Protein AF-A0A7J4DPH1-F1 (afdb_monomer_lite)

Structure (mmCIF, N/CA/C/O backbone):
data_AF-A0A7J4DPH1-F1
#
_entry.id   AF-A0A7J4DPH1-F1
#
loop_
_atom_site.group_PDB
_atom_site.id
_atom_site.type_symbol
_atom_site.label_atom_id
_atom_site.label_alt_id
_atom_site.label_comp_id
_atom_site.label_asym_id
_atom_site.label_entity_id
_atom_site.label_seq_id
_atom_site.pdbx_PDB_ins_code
_atom_site.Cartn_x
_atom_site.Cartn_y
_atom_site.Cartn_z
_atom_site.occupancy
_atom_site.B_iso_or_equiv
_atom_site.auth_seq_id
_atom_site.auth_comp_id
_atom_site.auth_asym_id
_atom_site.auth_atom_id
_atom_site.pdbx_PDB_model_num
ATOM 1 N N . LYS A 1 1 ? 41.536 -3.284 -50.033 1.00 86.75 1 LYS A N 1
ATOM 2 C CA . LYS A 1 1 ? 42.943 -3.480 -50.489 1.00 86.75 1 LYS A CA 1
ATOM 3 C C . LYS A 1 1 ? 43.521 -4.684 -49.757 1.00 86.75 1 LYS A C 1
ATOM 5 O O . LYS A 1 1 ? 43.143 -4.872 -48.608 1.00 86.75 1 LYS A O 1
ATOM 10 N N . SER A 1 2 ? 44.404 -5.462 -50.377 1.00 92.44 2 SER A N 1
ATOM 11 C CA . SER A 1 2 ? 45.147 -6.548 -49.724 1.00 92.44 2 SER A CA 1
ATOM 12 C C . SER A 1 2 ? 46.648 -6.238 -49.687 1.00 92.44 2 SER A C 1
ATOM 14 O O . SER A 1 2 ? 47.126 -5.397 -50.454 1.00 92.44 2 SER A O 1
ATOM 16 N N . ARG A 1 3 ? 47.383 -6.867 -48.766 1.00 94.69 3 ARG A N 1
ATOM 17 C CA . ARG A 1 3 ? 48.853 -6.844 -48.699 1.00 94.69 3 ARG A CA 1
ATOM 18 C C . ARG A 1 3 ? 49.363 -8.167 -48.140 1.00 94.69 3 ARG A C 1
ATOM 20 O O . ARG A 1 3 ? 48.629 -8.839 -47.432 1.00 94.69 3 ARG A O 1
ATOM 27 N N . TYR A 1 4 ? 50.622 -8.493 -48.385 1.00 93.75 4 TYR A N 1
ATOM 28 C CA . TYR A 1 4 ? 51.293 -9.592 -47.695 1.00 93.75 4 TYR A CA 1
ATOM 29 C C . TYR A 1 4 ? 52.127 -9.037 -46.535 1.00 93.75 4 TYR A C 1
ATOM 31 O O . TYR A 1 4 ? 52.903 -8.097 -46.727 1.00 93.75 4 TYR A O 1
ATOM 39 N N . ARG A 1 5 ? 51.955 -9.592 -45.332 1.00 93.12 5 ARG A N 1
ATOM 40 C CA . ARG A 1 5 ? 52.800 -9.327 -44.157 1.00 93.12 5 ARG A CA 1
ATOM 41 C C . ARG A 1 5 ? 53.768 -10.495 -44.007 1.00 93.12 5 ARG A C 1
ATOM 43 O O . ARG A 1 5 ? 53.352 -11.641 -44.129 1.00 93.12 5 ARG A O 1
ATOM 50 N N . PHE A 1 6 ? 55.044 -10.200 -43.765 1.00 95.00 6 PHE A N 1
ATOM 51 C CA . PHE A 1 6 ? 55.998 -11.234 -43.366 1.00 95.00 6 PHE A CA 1
ATOM 52 C C . PHE A 1 6 ? 55.508 -11.881 -42.067 1.00 95.00 6 PHE A C 1
ATOM 54 O O . PHE A 1 6 ? 55.215 -11.163 -41.105 1.00 95.00 6 PHE A O 1
ATOM 61 N N . ASP A 1 7 ? 55.397 -13.201 -42.067 1.00 93.88 7 ASP A N 1
ATOM 62 C CA . ASP A 1 7 ? 54.961 -13.968 -40.908 1.00 93.88 7 ASP A CA 1
ATOM 63 C C . ASP A 1 7 ? 56.160 -14.563 -40.177 1.00 93.88 7 ASP A C 1
ATOM 65 O O . ASP A 1 7 ? 56.430 -14.197 -39.034 1.00 93.88 7 ASP A O 1
ATOM 69 N N . LYS A 1 8 ? 56.923 -15.410 -40.874 1.00 95.19 8 LYS A N 1
ATOM 70 C CA . LYS A 1 8 ? 58.096 -16.084 -40.322 1.00 95.19 8 LYS A CA 1
ATOM 71 C C . LYS A 1 8 ? 59.057 -16.560 -41.405 1.00 95.19 8 LYS A C 1
ATOM 73 O O . LYS A 1 8 ? 58.720 -16.653 -42.583 1.00 95.19 8 LYS A O 1
ATOM 78 N N . TRP A 1 9 ? 60.261 -16.899 -40.976 1.00 94.94 9 TRP A N 1
ATOM 79 C CA . TRP A 1 9 ? 61.188 -17.738 -41.714 1.00 94.94 9 TRP A CA 1
ATOM 80 C C . TRP A 1 9 ? 60.915 -19.209 -41.396 1.00 94.94 9 TRP A C 1
ATOM 82 O O . TRP A 1 9 ? 60.666 -19.550 -40.237 1.00 94.94 9 TRP A O 1
ATOM 92 N N . SER A 1 10 ? 60.998 -20.072 -42.406 1.00 93.75 10 SER A N 1
ATOM 93 C CA . SER A 1 10 ? 60.889 -21.528 -42.262 1.00 93.75 10 SER A CA 1
ATOM 94 C C . SER A 1 10 ? 61.927 -22.277 -43.113 1.00 93.75 10 SER A C 1
ATOM 96 O O . SER A 1 10 ? 62.658 -21.687 -43.917 1.00 93.75 10 SER A O 1
ATOM 98 N N . GLY A 1 11 ? 62.027 -23.599 -42.933 1.00 92.19 11 GLY A N 1
ATOM 99 C CA . GLY A 1 11 ? 63.009 -24.455 -43.605 1.00 92.19 11 GLY A CA 1
ATOM 100 C C . GLY A 1 11 ? 64.226 -24.720 -42.722 1.00 92.19 11 GLY A C 1
ATOM 101 O O . GLY A 1 11 ? 64.110 -25.350 -41.678 1.00 92.19 11 GLY A O 1
ATOM 102 N N . ALA A 1 12 ? 65.407 -24.266 -43.142 1.00 90.62 12 ALA A N 1
ATOM 103 C CA . ALA A 1 12 ? 66.651 -24.456 -42.390 1.00 90.62 12 ALA A CA 1
ATOM 104 C C . ALA A 1 12 ? 66.773 -23.567 -41.132 1.00 90.62 12 ALA A C 1
ATOM 106 O O . ALA A 1 12 ? 67.727 -23.726 -40.370 1.00 90.62 12 ALA A O 1
ATOM 107 N N . ILE A 1 13 ? 65.841 -22.633 -40.929 1.00 89.12 13 ILE A N 1
ATOM 108 C CA . ILE A 1 13 ? 65.667 -21.836 -39.711 1.00 89.12 13 ILE A CA 1
ATOM 109 C C . ILE A 1 13 ? 64.168 -21.654 -39.452 1.00 89.12 13 ILE A C 1
ATOM 111 O O . ILE A 1 13 ? 63.395 -21.577 -40.403 1.00 89.12 13 ILE A O 1
ATOM 115 N N . GLU A 1 14 ? 63.775 -21.548 -38.185 1.00 91.94 14 GLU A N 1
ATOM 116 C CA . GLU A 1 14 ? 62.438 -21.118 -37.776 1.00 91.94 14 GLU A CA 1
ATOM 117 C C . GLU A 1 14 ? 62.567 -19.849 -36.939 1.00 91.94 14 GLU A C 1
ATOM 119 O O . GLU A 1 14 ? 63.215 -19.850 -35.892 1.00 91.94 14 GLU A O 1
ATOM 124 N N . SER A 1 15 ? 62.004 -18.744 -37.422 1.00 91.12 15 SER A N 1
ATOM 125 C CA . SER A 1 15 ? 62.045 -17.478 -36.692 1.00 91.12 15 SER A CA 1
ATOM 126 C C . SER A 1 15 ? 60.912 -16.554 -37.104 1.00 91.12 15 SER A C 1
ATOM 128 O O . SER A 1 15 ? 60.654 -16.381 -38.291 1.00 91.12 15 SER A O 1
ATOM 130 N N . ASN A 1 16 ? 60.287 -15.906 -36.125 1.00 92.00 16 ASN A N 1
ATOM 131 C CA . ASN A 1 16 ? 59.289 -14.862 -36.364 1.00 92.00 16 ASN A CA 1
ATOM 132 C C . ASN A 1 16 ? 59.937 -13.476 -36.549 1.00 92.00 16 ASN A C 1
ATOM 134 O O . ASN A 1 16 ? 59.260 -12.515 -36.916 1.00 92.00 16 ASN A O 1
ATOM 138 N N . ASP A 1 17 ? 61.250 -13.355 -36.318 1.00 92.44 17 ASP A N 1
ATOM 139 C CA . ASP A 1 17 ? 61.970 -12.105 -36.519 1.00 92.44 17 ASP A CA 1
ATOM 140 C C . ASP A 1 17 ? 62.208 -11.868 -38.004 1.00 92.44 17 ASP A C 1
ATOM 142 O O . ASP A 1 17 ? 62.799 -12.677 -38.720 1.00 92.44 17 ASP A O 1
ATOM 146 N N . ARG A 1 18 ? 61.782 -10.698 -38.480 1.00 89.75 18 ARG A N 1
ATOM 147 C CA . ARG A 1 18 ? 61.969 -10.326 -39.885 1.00 89.75 18 ARG A CA 1
ATOM 148 C C . ARG A 1 18 ? 63.445 -10.263 -40.275 1.00 89.75 18 ARG A C 1
ATOM 150 O O . ARG A 1 18 ? 63.792 -10.636 -41.393 1.00 89.75 18 ARG A O 1
ATOM 157 N N . ASN A 1 19 ? 64.294 -9.795 -39.364 1.00 92.19 19 ASN A N 1
ATOM 158 C CA . ASN A 1 19 ? 65.738 -9.738 -39.549 1.00 92.19 19 ASN A CA 1
ATOM 159 C C . ASN A 1 19 ? 66.381 -10.802 -38.660 1.00 92.19 19 ASN A C 1
ATOM 161 O O . ASN A 1 19 ? 66.189 -10.777 -37.450 1.00 92.19 19 ASN A O 1
ATOM 165 N N . ILE A 1 20 ? 67.152 -11.703 -39.262 1.00 89.06 20 ILE A N 1
ATOM 166 C CA . ILE A 1 20 ? 67.843 -12.795 -38.573 1.00 89.06 20 ILE A CA 1
ATOM 167 C C . ILE A 1 20 ? 69.310 -12.826 -38.984 1.00 89.06 20 ILE A C 1
ATOM 169 O O . ILE A 1 20 ? 69.654 -12.498 -40.122 1.00 89.06 20 ILE A O 1
ATOM 173 N N . GLU A 1 21 ? 70.168 -13.263 -38.069 1.00 87.44 21 GLU A N 1
ATOM 174 C CA . GLU A 1 21 ? 71.543 -13.636 -38.388 1.00 87.44 21 GLU A CA 1
ATOM 175 C C . GLU A 1 21 ? 71.613 -15.144 -38.619 1.00 87.44 21 GLU A C 1
ATOM 177 O O . GLU A 1 21 ? 71.101 -15.940 -37.832 1.00 87.44 21 GLU A O 1
ATOM 182 N N . LEU A 1 22 ? 72.237 -15.540 -39.725 1.00 86.94 22 LEU A N 1
ATOM 183 C CA . LEU A 1 22 ? 72.332 -16.931 -40.142 1.00 86.94 22 LEU A CA 1
ATOM 184 C C . LEU A 1 22 ? 73.800 -17.333 -40.271 1.00 86.94 22 LEU A C 1
ATOM 186 O O . LEU A 1 22 ? 74.535 -16.766 -41.080 1.00 86.94 22 LEU A O 1
ATOM 190 N N . LEU A 1 23 ? 74.211 -18.366 -39.534 1.00 87.81 23 LEU A N 1
ATOM 191 C CA . LEU A 1 23 ? 75.507 -19.008 -39.742 1.00 87.81 23 LEU A CA 1
ATOM 192 C C . LEU A 1 23 ? 75.458 -19.881 -41.004 1.00 87.81 23 LEU A C 1
ATOM 194 O O . LEU A 1 23 ? 74.678 -20.830 -41.076 1.00 87.81 23 LEU A O 1
ATOM 198 N N . VAL A 1 24 ? 76.297 -19.577 -41.997 1.00 86.44 24 VAL A N 1
ATOM 199 C CA . VAL A 1 24 ? 76.367 -20.324 -43.264 1.00 86.44 24 VAL A CA 1
ATOM 200 C C . VAL A 1 24 ? 77.526 -21.324 -43.219 1.00 86.44 24 VAL A C 1
ATOM 202 O O . VAL A 1 24 ? 78.651 -21.009 -43.592 1.00 86.44 24 VAL A O 1
ATOM 205 N N . ASP A 1 25 ? 77.242 -22.536 -42.749 1.00 91.12 25 ASP A N 1
ATOM 206 C CA . ASP A 1 25 ? 78.175 -23.670 -42.622 1.00 91.12 25 ASP A CA 1
ATOM 207 C C . ASP A 1 25 ? 77.988 -24.752 -43.710 1.00 91.12 25 ASP A C 1
ATOM 209 O O . ASP A 1 25 ? 78.705 -25.751 -43.744 1.00 91.12 25 ASP A O 1
ATOM 213 N N . GLY A 1 26 ? 77.042 -24.539 -44.630 1.00 92.88 26 GLY A N 1
ATOM 214 C CA . GLY A 1 26 ? 76.727 -25.418 -45.754 1.00 92.88 26 GLY A CA 1
ATOM 215 C C . GLY A 1 26 ? 75.516 -24.915 -46.552 1.00 92.88 26 GLY A C 1
ATOM 216 O O . GLY A 1 26 ? 74.958 -23.865 -46.219 1.00 92.88 26 GLY A O 1
ATOM 217 N N . PRO A 1 27 ? 75.087 -25.634 -47.609 1.00 90.62 27 PRO A N 1
ATOM 218 C CA . PRO A 1 27 ? 73.873 -25.291 -48.346 1.00 90.62 27 PRO A CA 1
ATOM 219 C C . PRO A 1 27 ? 72.641 -25.312 -47.429 1.00 90.62 27 PRO A C 1
ATOM 221 O O . PRO A 1 27 ? 72.370 -26.320 -46.776 1.00 90.62 27 PRO A O 1
ATOM 224 N N . LYS A 1 28 ? 71.882 -24.212 -47.393 1.00 91.94 28 LYS A N 1
ATOM 225 C CA . LYS A 1 28 ? 70.637 -24.076 -46.621 1.00 91.94 28 LYS A CA 1
ATOM 226 C C . LYS A 1 28 ? 69.511 -23.576 -47.523 1.00 91.94 28 LYS A C 1
ATOM 228 O O . LYS A 1 28 ? 69.749 -22.768 -48.417 1.00 91.94 28 LYS A O 1
ATOM 233 N N . LEU A 1 29 ? 68.292 -24.044 -47.264 1.00 92.25 29 LEU A N 1
ATOM 234 C CA . LEU A 1 29 ? 67.074 -23.583 -47.925 1.00 92.25 29 LEU A CA 1
ATOM 235 C C . LEU A 1 29 ? 66.185 -22.910 -46.885 1.00 92.25 29 LEU A C 1
ATOM 237 O O . LEU A 1 29 ? 65.839 -23.524 -45.877 1.00 92.25 29 LEU A O 1
ATOM 241 N N . ILE A 1 30 ? 65.872 -21.640 -47.112 1.00 91.81 30 ILE A N 1
ATOM 242 C CA . ILE A 1 30 ? 65.111 -20.805 -46.187 1.00 91.81 30 ILE A CA 1
ATOM 243 C C . ILE A 1 30 ? 63.963 -20.184 -46.968 1.00 91.81 30 ILE A C 1
ATOM 245 O O . ILE A 1 30 ? 64.164 -19.679 -48.074 1.00 91.81 30 ILE A O 1
ATOM 249 N N . TYR A 1 31 ? 62.776 -20.219 -46.381 1.00 94.12 31 TYR A N 1
ATOM 250 C CA . TYR A 1 31 ? 61.561 -19.666 -46.954 1.00 94.12 31 TYR A CA 1
ATOM 251 C C . TYR A 1 31 ? 61.101 -18.475 -46.126 1.00 94.12 31 TYR A C 1
ATOM 253 O O . TYR A 1 31 ? 61.107 -18.536 -44.899 1.00 94.12 31 TYR A O 1
ATOM 261 N N . ALA A 1 32 ? 60.714 -17.395 -46.803 1.00 93.12 32 ALA A N 1
ATOM 262 C CA . ALA A 1 32 ? 59.965 -16.309 -46.189 1.00 93.12 32 ALA A CA 1
ATOM 263 C C . ALA A 1 32 ? 58.477 -16.617 -46.346 1.00 93.12 32 ALA A C 1
ATOM 265 O O . ALA A 1 32 ? 57.948 -16.537 -47.458 1.00 93.12 32 ALA A O 1
ATOM 266 N N . ASP A 1 33 ? 57.815 -16.953 -45.246 1.00 94.56 33 ASP A N 1
ATOM 267 C CA . ASP A 1 33 ? 56.379 -17.171 -45.228 1.00 94.56 33 ASP A CA 1
ATOM 268 C C . ASP A 1 33 ? 55.668 -15.829 -45.058 1.00 94.56 33 ASP A C 1
ATOM 270 O O . ASP A 1 33 ? 56.022 -14.995 -44.216 1.00 94.56 33 ASP A O 1
ATOM 274 N N . TYR A 1 34 ? 54.656 -15.607 -45.890 1.00 94.69 34 TYR A N 1
ATOM 275 C CA . TYR A 1 34 ? 53.849 -14.398 -45.868 1.00 94.69 34 TYR A CA 1
ATOM 276 C C . TYR A 1 34 ? 52.384 -14.752 -45.658 1.00 94.69 34 TYR A C 1
ATOM 278 O O . TYR A 1 34 ? 51.845 -15.620 -46.344 1.00 94.69 34 TYR A O 1
ATOM 286 N N . ILE A 1 35 ? 51.720 -14.005 -44.781 1.00 94.94 35 ILE A N 1
ATOM 287 C CA . ILE A 1 35 ? 50.273 -14.086 -44.591 1.00 94.94 35 ILE A CA 1
ATOM 288 C C . ILE A 1 35 ? 49.601 -12.950 -45.361 1.00 94.94 35 ILE A C 1
ATOM 290 O O . ILE A 1 35 ? 50.050 -11.797 -45.354 1.00 94.94 35 ILE A O 1
ATOM 294 N N . LEU A 1 36 ? 48.519 -13.292 -46.060 1.00 96.06 36 LEU A N 1
ATOM 295 C CA . LEU A 1 36 ? 47.664 -12.323 -46.731 1.00 96.06 36 LEU A CA 1
ATOM 296 C C . LEU A 1 36 ? 46.868 -11.540 -45.684 1.00 96.06 36 LEU A C 1
ATOM 298 O O . LEU A 1 36 ? 46.176 -12.130 -44.863 1.00 96.06 36 LEU A O 1
ATOM 302 N N . GLN A 1 37 ? 46.931 -10.216 -45.752 1.00 96.88 37 GLN A N 1
ATOM 303 C CA . GLN A 1 37 ? 46.140 -9.302 -44.940 1.00 96.88 37 GLN A CA 1
ATOM 304 C C . GLN A 1 37 ? 45.151 -8.525 -45.798 1.00 96.88 37 GLN A C 1
ATOM 306 O O . GLN A 1 37 ? 45.490 -8.047 -46.889 1.00 96.88 37 GLN A O 1
ATOM 311 N N . TYR A 1 38 ? 43.959 -8.298 -45.257 1.00 96.50 38 TYR A N 1
ATOM 312 C CA . TYR A 1 38 ? 42.943 -7.445 -45.857 1.00 96.50 38 TYR A CA 1
ATOM 313 C C . TYR A 1 38 ? 42.774 -6.150 -45.075 1.00 96.50 38 TYR A C 1
ATOM 315 O O . TYR A 1 38 ? 42.803 -6.127 -43.845 1.00 96.50 38 TYR A O 1
ATOM 323 N N . LYS A 1 39 ? 42.622 -5.046 -45.814 1.00 94.38 39 LYS A N 1
ATOM 324 C CA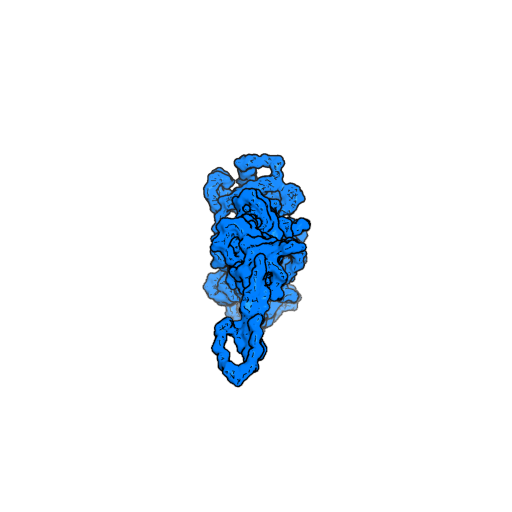 . LYS A 1 39 ? 42.353 -3.737 -45.225 1.00 94.38 39 LYS A CA 1
ATOM 325 C C . LYS A 1 39 ? 40.879 -3.631 -44.852 1.00 94.38 39 LYS A C 1
ATOM 327 O O . LYS A 1 39 ? 40.038 -3.768 -45.742 1.00 94.38 39 LYS A O 1
ATOM 332 N N . ILE A 1 40 ? 40.607 -3.290 -43.599 1.00 95.19 40 ILE A N 1
ATOM 333 C CA . ILE A 1 40 ? 39.276 -2.936 -43.107 1.00 95.19 40 ILE A CA 1
ATOM 334 C C . ILE A 1 40 ? 39.113 -1.415 -43.174 1.00 95.19 40 ILE A C 1
ATOM 336 O O . ILE A 1 40 ? 39.961 -0.659 -42.691 1.00 95.19 40 ILE A O 1
ATOM 340 N N . THR A 1 41 ? 38.038 -0.958 -43.809 1.00 94.12 41 THR A N 1
ATOM 341 C CA . THR A 1 41 ? 37.637 0.453 -43.819 1.00 94.12 41 THR A CA 1
ATOM 342 C C . THR A 1 41 ? 36.567 0.652 -42.759 1.00 94.12 41 THR A C 1
ATOM 344 O O . THR A 1 41 ? 35.505 0.050 -42.849 1.00 94.12 41 THR A O 1
ATOM 347 N N . LYS A 1 42 ? 36.834 1.501 -41.768 1.00 93.50 42 LYS A N 1
ATOM 348 C CA . LYS A 1 42 ? 35.884 1.846 -40.707 1.00 93.50 42 LYS A CA 1
ATOM 349 C C . LYS A 1 42 ? 35.216 3.184 -41.013 1.00 93.50 42 LYS A C 1
ATOM 351 O O . LYS A 1 42 ? 35.914 4.142 -41.340 1.00 93.50 42 LYS A O 1
ATOM 356 N N . ILE A 1 43 ? 33.896 3.249 -40.876 1.00 95.38 43 ILE A N 1
ATOM 357 C CA . ILE A 1 43 ? 33.101 4.475 -41.006 1.00 95.38 43 ILE A CA 1
ATOM 358 C C . ILE A 1 43 ? 32.183 4.573 -39.788 1.00 95.38 43 ILE A C 1
ATOM 360 O O . ILE A 1 43 ? 31.536 3.592 -39.444 1.00 95.38 43 ILE A O 1
ATOM 364 N N . ILE A 1 44 ? 32.118 5.737 -39.149 1.00 95.25 44 ILE A N 1
ATOM 365 C CA . ILE A 1 44 ? 31.154 6.027 -38.080 1.00 95.25 44 ILE A CA 1
ATOM 366 C C . ILE A 1 44 ? 30.146 7.024 -38.641 1.00 95.25 44 ILE A C 1
ATOM 368 O O . ILE A 1 44 ? 30.540 8.004 -39.276 1.00 95.25 44 ILE A O 1
ATOM 372 N N . GLU A 1 45 ? 28.859 6.752 -38.451 1.00 94.56 45 GLU A N 1
ATOM 373 C CA . GLU A 1 45 ? 27.771 7.637 -38.852 1.00 94.56 45 GLU A CA 1
ATOM 374 C C . GLU A 1 45 ? 26.856 7.924 -37.651 1.00 94.56 45 GLU A C 1
ATOM 376 O O . GLU A 1 45 ? 26.407 6.966 -37.026 1.00 94.56 45 GLU A O 1
ATOM 381 N N . PRO A 1 46 ? 26.570 9.202 -37.341 1.00 93.62 46 PRO A N 1
ATOM 382 C CA . PRO A 1 46 ? 27.080 10.391 -38.027 1.00 93.62 46 PRO A CA 1
ATOM 383 C C . PRO A 1 46 ? 28.583 10.626 -37.787 1.00 93.62 46 PRO A C 1
ATOM 385 O O . PRO A 1 46 ? 29.148 10.228 -36.777 1.00 93.62 46 PRO A O 1
ATOM 388 N N . SER A 1 47 ? 29.272 11.274 -38.729 1.00 93.50 47 SER A N 1
ATOM 389 C CA . SER A 1 47 ? 30.740 11.381 -38.666 1.00 93.50 47 SER A CA 1
ATOM 390 C C . SER A 1 47 ? 31.255 12.294 -37.552 1.00 93.50 47 SER A C 1
ATOM 392 O O . SER A 1 47 ? 32.407 12.162 -37.154 1.00 93.50 47 SER A O 1
ATOM 394 N N . PHE A 1 48 ? 30.438 13.225 -37.049 1.00 92.06 48 PHE A N 1
ATOM 395 C CA . PHE A 1 48 ? 30.863 14.177 -36.015 1.00 92.06 48 PHE A CA 1
ATOM 396 C C . PHE A 1 48 ? 30.985 13.552 -34.619 1.00 92.06 48 PHE A C 1
ATOM 398 O O . PHE A 1 48 ? 31.667 14.127 -33.780 1.00 92.06 48 PHE A O 1
ATOM 405 N N . ILE A 1 49 ? 30.384 12.381 -34.369 1.00 92.25 49 ILE A N 1
ATOM 406 C CA . ILE A 1 49 ? 30.581 11.646 -33.107 1.00 92.25 49 ILE A CA 1
ATOM 407 C C . ILE A 1 49 ? 31.801 10.718 -33.156 1.00 92.25 49 ILE A C 1
ATOM 409 O O . ILE A 1 49 ? 32.111 10.065 -32.168 1.00 92.25 49 ILE A O 1
ATOM 413 N N . ALA A 1 50 ? 32.511 10.626 -34.287 1.00 90.88 50 ALA A N 1
ATOM 414 C CA . ALA A 1 50 ? 33.576 9.640 -34.470 1.00 90.88 50 ALA A CA 1
ATOM 415 C C . ALA A 1 50 ? 34.682 9.718 -33.402 1.00 90.88 50 ALA A C 1
ATOM 417 O O . ALA A 1 50 ? 35.216 8.681 -33.013 1.00 90.88 50 ALA A O 1
ATOM 418 N N . ASP A 1 51 ? 34.981 10.920 -32.904 1.00 91.12 51 ASP A N 1
ATOM 419 C CA . ASP A 1 51 ? 36.050 11.163 -31.929 1.00 91.12 51 ASP A CA 1
ATOM 420 C C . ASP A 1 51 ? 35.703 10.691 -30.506 1.00 91.12 51 ASP A C 1
ATOM 422 O O . ASP A 1 51 ? 36.601 10.497 -29.688 1.00 91.12 51 ASP A O 1
ATOM 426 N N . ILE A 1 52 ? 34.417 10.467 -30.212 1.00 90.12 52 ILE A N 1
ATOM 427 C CA . ILE A 1 52 ? 33.926 9.997 -28.904 1.00 90.12 52 ILE A CA 1
ATOM 428 C C . ILE A 1 52 ? 33.513 8.514 -28.915 1.00 90.12 52 ILE A C 1
ATOM 430 O O . ILE A 1 52 ? 33.078 7.976 -27.896 1.00 90.12 52 ILE A O 1
ATOM 434 N N . ILE A 1 53 ? 33.666 7.824 -30.052 1.00 93.12 53 ILE A N 1
ATOM 435 C CA . ILE A 1 53 ? 33.381 6.391 -30.185 1.00 93.12 53 ILE A CA 1
ATOM 436 C C . ILE A 1 53 ? 34.651 5.558 -30.010 1.00 93.12 53 ILE A C 1
ATOM 438 O O . ILE A 1 53 ? 35.625 5.683 -30.753 1.00 93.12 53 ILE A O 1
ATOM 442 N N . THR A 1 54 ? 34.582 4.588 -29.104 1.00 92.25 54 THR A N 1
ATOM 443 C CA . THR A 1 54 ? 35.585 3.533 -28.944 1.00 92.25 54 THR A CA 1
ATOM 444 C C . THR A 1 54 ? 35.148 2.301 -29.737 1.00 92.25 54 THR A C 1
ATOM 446 O O . THR A 1 54 ? 33.987 1.893 -29.681 1.00 92.25 54 THR A O 1
ATOM 449 N N . THR A 1 55 ? 36.058 1.707 -30.514 1.00 92.56 55 THR A N 1
ATOM 450 C CA . THR A 1 55 ? 35.819 0.485 -31.308 1.00 92.56 55 THR A CA 1
ATOM 451 C C . THR A 1 55 ? 37.148 -0.119 -31.788 1.00 92.56 55 THR A C 1
ATOM 453 O O . THR A 1 55 ? 38.216 0.373 -31.421 1.00 92.56 55 THR A O 1
ATOM 456 N N . PHE A 1 56 ? 37.112 -1.166 -32.619 1.00 87.62 56 PHE A N 1
ATOM 457 C CA . PHE A 1 56 ? 38.307 -1.800 -33.174 1.00 87.62 56 PHE A CA 1
ATOM 458 C C . PHE A 1 56 ? 39.184 -0.795 -33.950 1.00 87.62 56 PHE A C 1
ATOM 460 O O . PHE A 1 56 ? 38.704 0.076 -34.693 1.00 87.62 56 PHE A O 1
ATOM 467 N N . ASN A 1 57 ? 40.500 -0.916 -33.757 1.00 83.62 57 ASN A N 1
ATOM 468 C CA . ASN A 1 57 ? 41.500 0.018 -34.290 1.00 83.62 57 ASN A CA 1
ATOM 469 C C . ASN A 1 57 ? 42.376 -0.585 -35.393 1.00 83.62 57 ASN A C 1
ATOM 471 O O . ASN A 1 57 ? 43.009 0.152 -36.152 1.00 83.62 57 ASN A O 1
ATOM 475 N N . GLU A 1 58 ? 42.410 -1.910 -35.508 1.00 84.81 58 GLU A N 1
ATOM 476 C CA . GLU A 1 58 ? 43.239 -2.590 -36.494 1.00 84.81 58 GLU A CA 1
ATOM 477 C C . GLU A 1 58 ? 42.714 -2.368 -37.916 1.00 84.81 58 GLU A C 1
ATOM 479 O O . GLU A 1 58 ? 41.574 -2.682 -38.252 1.00 84.81 58 GLU A O 1
ATOM 484 N N . GLN A 1 59 ? 43.570 -1.813 -38.776 1.00 89.25 59 GLN A N 1
ATOM 485 C CA . GLN A 1 59 ? 43.226 -1.546 -40.175 1.00 89.25 59 GLN A CA 1
ATOM 486 C C . GLN A 1 59 ? 43.573 -2.700 -41.118 1.00 89.25 59 GLN A C 1
ATOM 488 O O . GLN A 1 59 ? 43.094 -2.707 -42.248 1.00 89.25 59 GLN A O 1
ATOM 493 N N . TRP A 1 60 ? 44.438 -3.626 -40.704 1.00 93.81 60 TRP A N 1
ATOM 494 C CA . TRP A 1 60 ? 44.940 -4.720 -41.534 1.00 93.81 60 TRP A CA 1
ATOM 495 C C . TRP A 1 60 ? 44.877 -6.022 -40.752 1.00 93.81 60 TRP A C 1
ATOM 497 O O . TRP A 1 60 ? 45.622 -6.176 -39.791 1.00 93.81 60 TRP A O 1
ATOM 507 N N . ILE A 1 61 ? 44.020 -6.935 -41.200 1.00 94.94 61 ILE A N 1
ATOM 508 C CA . ILE A 1 61 ? 43.708 -8.183 -40.501 1.00 94.94 61 ILE A CA 1
ATOM 509 C C . ILE A 1 61 ? 44.176 -9.371 -41.344 1.00 94.94 61 ILE A C 1
ATOM 511 O O . ILE A 1 61 ? 43.998 -9.357 -42.566 1.00 94.94 61 ILE A O 1
ATOM 515 N N . ASP A 1 62 ? 44.783 -10.373 -40.704 1.00 95.44 62 ASP A N 1
ATOM 516 C CA . ASP A 1 62 ? 45.217 -11.621 -41.342 1.00 95.44 62 ASP A CA 1
ATOM 517 C C . ASP A 1 62 ? 43.996 -12.385 -41.896 1.00 95.44 62 ASP A C 1
ATOM 519 O O . ASP A 1 62 ? 42.963 -12.517 -41.236 1.00 95.44 62 ASP A O 1
ATOM 523 N N . SER A 1 63 ? 44.097 -12.876 -43.132 1.00 95.50 63 SER A N 1
ATOM 524 C CA . SER A 1 63 ? 43.024 -13.620 -43.798 1.00 95.50 63 SER A CA 1
ATOM 525 C C . SER A 1 63 ? 42.606 -14.845 -42.981 1.00 95.50 63 SER A C 1
ATOM 527 O O . SER A 1 63 ? 43.456 -15.600 -42.518 1.00 95.50 63 SER A O 1
ATOM 529 N N . GLY A 1 64 ? 41.299 -15.077 -42.854 1.00 94.12 64 GLY A N 1
ATOM 530 C CA . GLY A 1 64 ? 40.729 -16.174 -42.067 1.00 94.12 64 GLY A CA 1
ATOM 531 C C . GLY A 1 64 ? 40.551 -15.865 -40.577 1.00 94.12 64 GLY A C 1
ATOM 532 O O . GLY A 1 64 ? 39.956 -16.672 -39.870 1.00 94.12 64 GLY A O 1
ATOM 533 N N . THR A 1 65 ? 41.006 -14.703 -40.099 1.00 95.62 65 THR A N 1
ATOM 534 C CA . THR A 1 65 ? 40.796 -14.271 -38.707 1.00 95.62 65 THR A CA 1
ATOM 535 C C . THR A 1 65 ? 39.329 -13.936 -38.454 1.00 95.62 65 THR A C 1
ATOM 537 O O . THR A 1 65 ? 38.699 -13.242 -39.256 1.00 95.62 65 THR A O 1
ATOM 540 N N . GLU A 1 66 ? 38.793 -14.368 -37.314 1.00 95.75 66 GLU A N 1
ATOM 541 C CA . GLU A 1 66 ? 37.530 -13.847 -36.792 1.00 95.75 66 GLU A CA 1
ATOM 542 C C . GLU A 1 66 ? 37.770 -12.518 -36.072 1.00 95.75 66 GLU A C 1
ATOM 544 O O . GLU A 1 66 ? 38.386 -12.462 -35.010 1.00 95.75 66 GLU A O 1
ATOM 549 N N . LEU A 1 67 ? 37.287 -11.429 -36.664 1.00 94.50 67 LEU A N 1
ATOM 550 C CA . LEU A 1 67 ? 37.359 -10.095 -36.087 1.00 94.50 67 LEU A CA 1
ATOM 551 C C . LEU A 1 67 ? 36.168 -9.868 -35.149 1.00 94.50 67 LEU A C 1
ATOM 553 O O . LEU A 1 67 ? 35.014 -9.910 -35.587 1.00 94.50 67 LEU A O 1
ATOM 557 N N . LEU A 1 68 ? 36.449 -9.577 -33.877 1.00 94.88 68 LEU A N 1
ATOM 558 C CA . LEU A 1 68 ? 35.457 -9.092 -32.919 1.00 94.88 68 LEU A CA 1
ATOM 559 C C . LEU A 1 68 ? 35.128 -7.624 -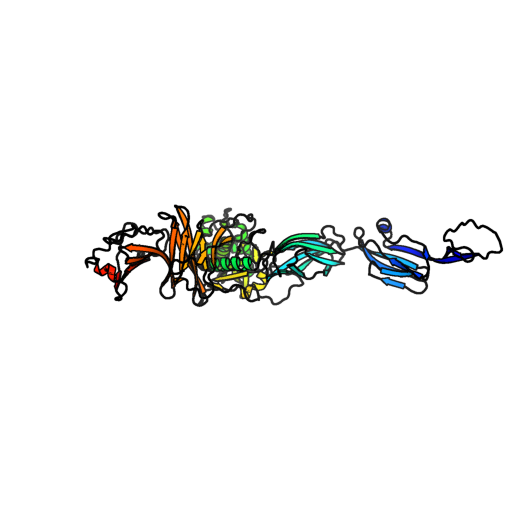33.214 1.00 94.88 68 LEU A C 1
ATOM 561 O O . LEU A 1 68 ? 35.987 -6.745 -33.149 1.00 94.88 68 LEU A O 1
ATOM 565 N N . LEU A 1 69 ? 33.865 -7.366 -33.527 1.00 95.25 69 LEU A N 1
ATOM 566 C CA . LEU A 1 69 ? 33.294 -6.039 -33.680 1.00 95.25 69 LEU A CA 1
ATOM 567 C C . LEU A 1 69 ? 32.596 -5.656 -32.380 1.00 95.25 69 LEU A C 1
ATOM 569 O O . LEU A 1 69 ? 31.544 -6.192 -32.032 1.00 95.25 69 LEU A O 1
ATOM 573 N N . GLU A 1 70 ? 33.188 -4.701 -31.682 1.00 95.44 70 GLU A N 1
ATOM 574 C CA . GLU A 1 70 ? 32.627 -4.090 -30.487 1.00 95.44 70 GLU A CA 1
ATOM 575 C C . GLU A 1 70 ? 32.744 -2.573 -30.612 1.00 95.44 70 GLU A C 1
ATOM 577 O O . GLU A 1 70 ? 33.723 -2.047 -31.157 1.00 95.44 70 GLU A O 1
ATOM 582 N N . THR A 1 71 ? 31.724 -1.854 -30.158 1.00 95.19 71 THR A N 1
ATOM 583 C CA . THR A 1 71 ? 31.733 -0.391 -30.147 1.00 95.19 71 THR A CA 1
ATOM 584 C C . THR A 1 71 ? 30.983 0.178 -28.949 1.00 95.19 71 THR A C 1
ATOM 586 O O . THR A 1 71 ? 30.152 -0.508 -28.350 1.00 95.19 71 THR A O 1
ATOM 589 N N . THR A 1 72 ? 31.257 1.438 -28.605 1.00 92.31 72 THR A N 1
ATOM 590 C CA . THR A 1 72 ? 30.530 2.198 -27.584 1.00 92.31 72 THR A CA 1
ATOM 591 C C . THR A 1 72 ? 29.012 2.092 -27.795 1.00 92.31 72 THR A C 1
ATOM 593 O O . THR A 1 72 ? 28.503 2.481 -28.841 1.00 92.31 72 THR A O 1
ATOM 596 N N . LYS A 1 73 ? 28.259 1.588 -26.806 1.00 88.94 73 LYS A N 1
ATOM 597 C CA . LYS A 1 73 ? 26.797 1.397 -26.930 1.00 88.94 73 LYS A CA 1
ATOM 598 C C . LYS A 1 73 ? 26.008 2.713 -27.002 1.00 88.94 73 LYS A C 1
ATOM 600 O O . LYS A 1 73 ? 25.033 2.786 -27.742 1.00 88.94 73 LYS A O 1
ATOM 605 N N . LYS A 1 74 ? 26.428 3.727 -26.241 1.00 87.56 74 LYS A N 1
ATOM 606 C CA . LYS A 1 74 ? 25.844 5.078 -26.197 1.00 87.56 74 LYS A CA 1
ATOM 607 C C . LYS A 1 74 ? 26.969 6.106 -26.126 1.00 87.56 74 LYS A C 1
ATOM 609 O O . LYS A 1 74 ? 27.857 5.959 -25.288 1.00 87.56 74 LYS A O 1
ATOM 614 N N . ALA A 1 75 ? 26.910 7.120 -26.976 1.00 85.62 75 ALA A N 1
ATOM 615 C CA . ALA A 1 75 ? 27.799 8.271 -26.958 1.00 85.62 75 ALA A CA 1
ATOM 616 C C . ALA A 1 75 ? 26.947 9.536 -27.052 1.00 85.62 75 ALA A C 1
ATOM 618 O O . ALA A 1 75 ? 26.227 9.724 -28.030 1.00 85.62 75 ALA A O 1
ATOM 619 N N . ASP A 1 76 ? 26.988 10.363 -26.010 1.00 84.44 76 ASP A N 1
ATOM 620 C CA . ASP A 1 76 ? 26.076 11.494 -25.828 1.00 84.44 76 ASP A CA 1
ATOM 621 C C . ASP A 1 76 ? 24.601 11.075 -26.015 1.00 84.44 76 ASP A C 1
ATOM 623 O O . ASP A 1 76 ? 24.133 10.130 -25.373 1.00 84.44 76 ASP A O 1
ATOM 627 N N . GLU A 1 77 ? 23.866 11.752 -26.897 1.00 84.81 77 GLU A N 1
ATOM 628 C CA . GLU A 1 77 ? 22.468 11.462 -27.243 1.00 84.81 77 GLU A CA 1
ATOM 629 C C . GLU A 1 77 ? 22.314 10.356 -28.299 1.00 84.81 77 GLU A C 1
ATOM 631 O O . GLU A 1 77 ? 21.197 10.025 -28.690 1.00 84.81 77 GLU A O 1
ATOM 636 N N . TYR A 1 78 ? 23.417 9.772 -28.770 1.00 88.31 78 TYR A N 1
ATOM 637 C CA . TYR A 1 78 ? 23.425 8.797 -29.853 1.00 88.31 78 TYR A CA 1
ATOM 638 C C . TYR A 1 78 ? 23.592 7.372 -29.326 1.00 88.31 78 TYR A C 1
ATOM 640 O O . TYR A 1 78 ? 24.500 7.065 -28.548 1.00 88.31 78 TYR A O 1
ATOM 648 N N . GLY A 1 79 ? 22.734 6.467 -29.786 1.00 89.88 79 GLY A N 1
ATOM 649 C CA . GLY A 1 79 ? 22.790 5.042 -29.477 1.00 89.88 79 GLY A CA 1
ATOM 650 C C . GLY A 1 79 ? 23.240 4.234 -30.680 1.00 89.88 79 GLY A C 1
ATOM 651 O O . GLY A 1 79 ? 22.863 4.537 -31.810 1.00 89.88 79 GLY A O 1
ATOM 652 N N . PHE A 1 80 ? 24.041 3.194 -30.443 1.00 92.75 80 PHE A N 1
ATOM 653 C CA . PHE A 1 80 ? 24.399 2.241 -31.487 1.00 92.75 80 PHE A CA 1
ATOM 654 C C . PHE A 1 80 ? 23.123 1.611 -32.064 1.00 92.75 80 PHE A C 1
ATOM 656 O O . PHE A 1 80 ? 22.330 1.018 -31.332 1.00 92.75 80 PHE A O 1
ATOM 663 N N . MET A 1 81 ? 22.949 1.727 -33.377 1.00 91.00 81 MET A N 1
ATOM 664 C CA . MET A 1 81 ? 21.806 1.189 -34.105 1.00 91.00 81 MET A CA 1
ATOM 665 C C . MET A 1 81 ? 22.168 -0.154 -34.742 1.00 91.00 81 MET A C 1
ATOM 667 O O . MET A 1 81 ? 21.512 -1.166 -34.494 1.00 91.00 81 MET A O 1
ATOM 671 N N . GLN A 1 82 ? 23.211 -0.167 -35.576 1.00 94.75 82 GLN A N 1
ATOM 672 C CA . GLN A 1 82 ? 23.602 -1.353 -36.332 1.00 94.75 82 GLN A CA 1
ATOM 673 C C . GLN A 1 82 ? 24.998 -1.246 -36.951 1.00 94.75 82 GLN A C 1
ATOM 675 O O . GLN A 1 82 ? 25.533 -0.167 -37.208 1.00 94.75 82 GLN A O 1
ATOM 680 N N . TRP A 1 83 ? 25.556 -2.409 -37.261 1.00 96.44 83 TRP A N 1
ATOM 681 C CA . TRP A 1 83 ? 26.679 -2.586 -38.166 1.00 96.44 83 TRP A CA 1
ATOM 682 C C . TRP A 1 83 ? 26.154 -2.779 -39.587 1.00 96.44 83 TRP A C 1
ATOM 684 O O . TRP A 1 83 ? 25.278 -3.617 -39.799 1.00 96.44 83 TRP A O 1
ATOM 694 N N . ILE A 1 84 ? 26.735 -2.078 -40.557 1.00 96.88 84 ILE A N 1
ATOM 695 C CA . ILE A 1 84 ? 26.620 -2.393 -41.985 1.00 96.88 84 ILE A CA 1
ATOM 696 C C . ILE A 1 84 ? 28.002 -2.836 -42.463 1.00 96.88 84 ILE A C 1
ATOM 698 O O . ILE A 1 84 ? 28.962 -2.066 -42.417 1.00 96.88 84 ILE A O 1
ATOM 702 N N . ILE A 1 85 ? 28.106 -4.091 -42.886 1.00 96.19 85 ILE A N 1
ATOM 703 C CA . ILE A 1 85 ? 29.349 -4.732 -43.312 1.00 96.19 85 ILE A CA 1
ATOM 704 C C . ILE A 1 85 ? 29.237 -5.042 -44.803 1.00 96.19 85 ILE A C 1
ATOM 706 O O . ILE A 1 85 ? 28.469 -5.917 -45.197 1.00 96.19 85 ILE A O 1
ATOM 710 N N . THR A 1 86 ? 30.040 -4.357 -45.608 1.00 96.69 86 THR A N 1
ATOM 711 C CA . THR A 1 86 ? 30.088 -4.506 -47.065 1.00 96.69 86 THR A CA 1
ATOM 712 C C . THR A 1 86 ? 31.376 -5.213 -47.475 1.00 96.69 86 THR A C 1
ATOM 714 O O . THR A 1 86 ? 32.477 -4.710 -47.215 1.00 96.69 86 THR A O 1
ATOM 717 N N . GLY A 1 87 ? 31.230 -6.373 -48.112 1.00 93.06 87 GLY A N 1
ATOM 718 C CA . GLY A 1 87 ? 32.289 -7.106 -48.808 1.00 93.06 87 GLY A CA 1
ATOM 719 C C . GLY A 1 87 ? 32.257 -6.852 -50.317 1.00 93.06 87 GLY A C 1
ATOM 720 O O . GLY A 1 87 ? 31.563 -5.957 -50.797 1.00 93.06 87 GLY A O 1
ATOM 721 N N . SER A 1 88 ? 32.990 -7.644 -51.100 1.00 89.38 88 SER A N 1
ATOM 722 C CA . SER A 1 88 ? 32.996 -7.493 -52.566 1.00 89.38 88 SER A CA 1
ATOM 723 C C . SER A 1 88 ? 31.717 -8.038 -53.208 1.00 89.38 88 SER A C 1
ATOM 725 O O . SER A 1 88 ? 31.361 -7.626 -54.312 1.00 89.38 88 SER A O 1
ATOM 727 N N . SER A 1 89 ? 31.041 -8.979 -52.542 1.00 88.44 89 SER A N 1
ATOM 728 C CA . SER A 1 89 ? 29.858 -9.675 -53.067 1.00 88.44 89 SER A CA 1
ATOM 729 C C . SER A 1 89 ? 28.691 -9.756 -52.084 1.00 88.44 89 SER A C 1
ATOM 731 O O . SER A 1 89 ? 27.748 -10.508 -52.330 1.00 88.44 89 SER A O 1
ATOM 733 N N . PHE A 1 90 ? 28.755 -9.046 -50.957 1.00 92.12 90 PHE A N 1
ATOM 734 C CA . PHE A 1 90 ? 27.705 -9.080 -49.946 1.00 92.12 90 PHE A CA 1
ATOM 735 C C . PHE A 1 90 ? 27.592 -7.766 -49.177 1.00 92.12 90 PHE A C 1
ATOM 737 O O . PHE A 1 90 ? 28.578 -7.055 -48.993 1.00 92.12 90 PHE A O 1
ATOM 744 N N . ASP A 1 91 ? 26.395 -7.543 -48.645 1.00 93.75 91 ASP A N 1
ATOM 745 C CA . ASP A 1 91 ? 26.091 -6.548 -47.626 1.00 93.75 91 ASP A CA 1
ATOM 746 C C . ASP A 1 91 ? 25.363 -7.247 -46.478 1.00 93.75 91 ASP A C 1
ATOM 748 O O . ASP A 1 91 ? 24.388 -7.970 -46.692 1.00 93.75 91 ASP A O 1
ATOM 752 N N . ILE A 1 92 ? 25.858 -7.071 -45.256 1.00 94.81 92 ILE A N 1
ATOM 753 C CA . ILE A 1 92 ? 25.295 -7.678 -44.050 1.00 94.81 92 ILE A CA 1
ATOM 754 C C . ILE A 1 92 ? 24.983 -6.574 -43.048 1.00 94.81 92 ILE A C 1
ATOM 756 O O . ILE A 1 92 ? 25.855 -5.777 -42.704 1.00 94.81 92 ILE A O 1
ATOM 760 N N . THR A 1 93 ? 23.766 -6.596 -42.513 1.00 95.88 93 THR A N 1
ATOM 761 C CA . THR A 1 93 ? 23.354 -5.733 -41.404 1.00 95.88 93 THR A CA 1
ATOM 762 C C . THR A 1 93 ? 23.256 -6.540 -40.116 1.00 95.88 93 THR A C 1
ATOM 764 O O . THR A 1 93 ? 22.716 -7.647 -40.115 1.00 95.88 93 THR A O 1
ATOM 767 N N . ARG A 1 94 ? 23.776 -6.000 -39.008 1.00 94.94 94 ARG A N 1
ATOM 768 C CA . ARG A 1 94 ? 23.679 -6.623 -37.679 1.00 94.94 94 ARG A CA 1
ATOM 769 C C . ARG A 1 94 ? 23.350 -5.600 -36.606 1.00 94.94 94 ARG A C 1
ATOM 771 O O . ARG A 1 94 ? 24.067 -4.620 -36.458 1.00 94.94 94 ARG A O 1
ATOM 778 N N . THR A 1 95 ? 22.325 -5.871 -35.809 1.00 92.19 95 THR A N 1
ATOM 779 C CA . THR A 1 95 ? 21.907 -5.026 -34.676 1.00 92.19 95 THR A CA 1
ATOM 780 C C . THR A 1 95 ? 22.547 -5.446 -33.347 1.00 92.19 95 THR A C 1
ATOM 782 O O . THR A 1 95 ? 22.447 -4.734 -32.354 1.00 92.19 95 THR A O 1
ATOM 785 N N . THR A 1 96 ? 23.234 -6.592 -33.304 1.00 92.38 96 THR A N 1
ATOM 786 C CA . THR A 1 96 ? 23.933 -7.077 -32.105 1.00 92.38 96 THR A CA 1
ATOM 787 C C . THR A 1 96 ? 25.299 -6.404 -31.940 1.00 92.38 96 THR A C 1
ATOM 789 O O . THR A 1 96 ? 26.089 -6.342 -32.884 1.00 92.38 96 THR A O 1
ATOM 792 N N . ASN A 1 97 ? 25.607 -5.951 -30.725 1.00 92.19 97 ASN A N 1
ATOM 793 C CA . ASN A 1 97 ? 26.911 -5.417 -30.331 1.00 92.19 97 ASN A CA 1
ATOM 794 C C . ASN A 1 97 ? 27.280 -5.962 -28.931 1.00 92.19 97 ASN A C 1
ATOM 796 O O . ASN A 1 97 ? 26.575 -5.632 -27.969 1.00 92.19 97 ASN A O 1
ATOM 800 N N . PRO A 1 98 ? 28.333 -6.796 -28.793 1.00 94.81 98 PRO A N 1
ATOM 801 C CA . PRO A 1 98 ? 29.342 -7.139 -29.806 1.00 94.81 98 PRO A CA 1
ATOM 802 C C . PRO A 1 98 ? 28.884 -8.196 -30.833 1.00 94.81 98 PRO A C 1
ATOM 804 O O . PRO A 1 98 ? 27.899 -8.903 -30.631 1.00 94.81 98 PRO A O 1
ATOM 807 N N . THR A 1 99 ? 29.606 -8.320 -31.951 1.00 95.50 99 THR A N 1
ATOM 808 C CA . THR A 1 99 ? 29.402 -9.361 -32.979 1.00 95.50 99 THR A CA 1
ATOM 809 C C . THR A 1 99 ? 30.732 -9.760 -33.636 1.00 95.50 99 THR A C 1
ATOM 811 O O . THR A 1 99 ? 31.721 -9.064 -33.461 1.00 95.50 99 THR A O 1
ATOM 814 N N . THR A 1 100 ? 30.805 -10.863 -34.388 1.00 94.94 100 THR A N 1
ATOM 815 C CA . THR A 1 100 ? 32.065 -11.350 -34.998 1.00 94.94 100 THR A CA 1
ATOM 816 C C . THR A 1 100 ? 31.962 -11.544 -36.508 1.00 94.94 100 THR A C 1
ATOM 818 O O . THR A 1 100 ? 30.947 -12.019 -37.012 1.00 94.94 100 THR A O 1
ATOM 821 N N . ILE A 1 101 ? 33.005 -11.216 -37.270 1.00 95.12 101 ILE A N 1
ATOM 822 C CA . ILE A 1 101 ? 33.041 -11.447 -38.722 1.00 95.12 101 ILE A CA 1
ATOM 823 C C . ILE A 1 101 ? 34.372 -12.060 -39.150 1.00 95.12 101 ILE A C 1
ATOM 825 O O . ILE A 1 101 ? 35.435 -11.581 -38.768 1.00 95.12 101 ILE A O 1
ATOM 829 N N . THR A 1 102 ? 34.333 -13.109 -39.969 1.00 95.12 102 THR A N 1
ATOM 830 C CA . THR A 1 102 ? 35.548 -13.689 -40.554 1.00 95.12 102 THR A CA 1
ATOM 831 C C . THR A 1 102 ? 36.065 -12.808 -41.688 1.00 95.12 102 THR A C 1
ATOM 833 O O . THR A 1 102 ? 35.329 -12.481 -42.622 1.00 95.12 102 THR A O 1
ATOM 836 N N . VAL A 1 103 ? 37.344 -12.442 -41.642 1.00 94.69 103 VAL A N 1
ATOM 837 C CA . VAL A 1 103 ? 37.967 -11.567 -42.639 1.00 94.69 103 VAL A CA 1
ATOM 838 C C . VAL A 1 103 ? 38.604 -12.396 -43.751 1.00 94.69 103 VAL A C 1
ATOM 840 O O . VAL A 1 103 ? 39.747 -12.831 -43.643 1.00 94.69 103 VAL A O 1
ATOM 843 N N . ASN A 1 104 ? 37.873 -12.589 -44.848 1.00 94.06 104 ASN A N 1
ATOM 844 C CA . ASN A 1 104 ? 38.354 -13.323 -46.031 1.00 94.06 104 ASN A CA 1
ATOM 845 C C . ASN A 1 104 ? 38.551 -12.441 -47.271 1.00 94.06 104 ASN A C 1
ATOM 847 O O . ASN A 1 104 ? 39.043 -12.912 -48.295 1.00 94.06 104 ASN A O 1
ATOM 851 N N . GLU A 1 105 ? 38.187 -11.165 -47.178 1.00 94.44 105 GLU A N 1
ATOM 852 C CA . GLU A 1 105 ? 38.345 -10.161 -48.225 1.00 94.44 105 GLU A CA 1
ATOM 853 C C . GLU A 1 105 ? 38.374 -8.748 -47.603 1.00 94.44 105 GLU A C 1
ATOM 855 O O . GLU A 1 105 ? 38.159 -8.612 -46.394 1.00 94.44 105 GLU A O 1
ATOM 860 N N . PRO A 1 106 ? 38.671 -7.672 -48.362 1.00 94.94 106 PRO A N 1
ATOM 861 C CA . PRO A 1 106 ? 38.546 -6.312 -47.847 1.00 94.94 106 PRO A CA 1
ATOM 862 C C . PRO A 1 106 ? 37.100 -5.997 -47.457 1.00 94.94 106 PRO A C 1
ATOM 864 O O . PRO A 1 106 ? 36.204 -6.156 -48.279 1.00 94.94 106 PRO A O 1
ATOM 867 N N . LEU A 1 107 ? 36.898 -5.474 -46.247 1.00 95.56 107 LEU A N 1
ATOM 868 C CA . LEU A 1 107 ? 35.574 -5.098 -45.748 1.00 95.56 107 LEU A CA 1
ATOM 869 C C . LEU A 1 107 ? 35.478 -3.590 -45.517 1.00 95.56 107 LEU A C 1
ATOM 871 O O . LEU A 1 107 ? 36.439 -2.953 -45.072 1.00 95.56 107 LEU A O 1
ATOM 875 N N . THR A 1 108 ? 34.298 -3.031 -45.766 1.00 95.62 108 THR A N 1
ATOM 876 C CA . THR A 1 108 ? 33.889 -1.730 -45.229 1.00 95.62 108 THR A CA 1
ATOM 877 C C . THR A 1 108 ? 32.884 -1.968 -44.116 1.00 95.62 108 THR A C 1
ATOM 879 O O . THR A 1 108 ? 31.839 -2.562 -44.343 1.00 95.62 108 THR A O 1
ATOM 882 N N . ILE A 1 109 ? 33.211 -1.520 -42.910 1.00 95.94 109 ILE A N 1
ATOM 883 C CA . ILE A 1 109 ? 32.375 -1.649 -41.720 1.00 95.94 109 ILE A CA 1
ATOM 884 C C . ILE A 1 109 ? 31.915 -0.249 -41.333 1.00 95.94 109 ILE A C 1
ATOM 886 O O . ILE A 1 109 ? 32.708 0.582 -40.880 1.00 95.94 109 ILE A O 1
ATOM 890 N N . LYS A 1 110 ? 30.628 0.008 -41.538 1.00 95.94 110 LYS A N 1
ATOM 891 C CA . LYS A 1 110 ? 29.950 1.228 -41.127 1.00 95.94 110 LYS A CA 1
ATOM 892 C C . LYS A 1 110 ? 29.213 0.973 -39.816 1.00 95.94 110 LYS A C 1
ATOM 894 O O . LYS A 1 110 ? 28.411 0.049 -39.718 1.00 95.94 110 LYS A O 1
ATOM 899 N N . ILE A 1 111 ? 29.509 1.792 -38.818 1.00 96.19 111 ILE A N 1
ATOM 900 C CA . ILE A 1 111 ? 28.890 1.783 -37.497 1.00 96.19 111 ILE A CA 1
ATOM 901 C C . ILE A 1 111 ? 27.853 2.895 -37.498 1.00 96.19 111 ILE A C 1
ATOM 903 O O . ILE A 1 111 ? 28.218 4.069 -37.566 1.00 96.19 111 ILE A O 1
ATOM 907 N N . GLN A 1 112 ? 26.578 2.526 -37.496 1.00 95.19 112 GLN A N 1
ATOM 908 C CA . GLN A 1 112 ? 25.491 3.492 -37.487 1.00 95.19 112 GLN A CA 1
ATOM 909 C C . GLN A 1 112 ? 25.002 3.726 -36.069 1.00 95.19 112 GLN A C 1
ATOM 911 O O . GLN A 1 112 ? 24.707 2.781 -35.334 1.00 95.19 112 GLN A O 1
ATOM 916 N N . TYR A 1 113 ? 24.896 5.000 -35.732 1.00 93.69 113 TYR A N 1
ATOM 917 C CA . TYR A 1 113 ? 24.262 5.510 -34.540 1.00 93.69 113 TYR A CA 1
ATOM 918 C C . TYR A 1 113 ? 23.044 6.335 -34.928 1.00 93.69 113 TYR A C 1
ATOM 920 O O . TYR A 1 113 ? 23.048 7.005 -35.961 1.00 93.69 113 TYR A O 1
ATOM 928 N N . ASP A 1 114 ? 22.039 6.314 -34.064 1.00 89.56 114 ASP A N 1
ATOM 929 C CA . ASP A 1 114 ? 20.851 7.144 -34.205 1.00 89.56 114 ASP A CA 1
ATOM 930 C C . ASP A 1 114 ? 20.604 7.945 -32.928 1.00 89.56 114 ASP A C 1
ATOM 932 O O . ASP A 1 114 ? 21.069 7.584 -31.842 1.00 89.56 114 ASP A O 1
ATOM 936 N N . LEU A 1 115 ? 19.889 9.050 -33.082 1.00 89.31 115 LEU A N 1
ATOM 937 C CA . LEU A 1 115 ? 19.461 9.905 -31.988 1.00 89.31 115 LEU A CA 1
ATOM 938 C C . LEU A 1 115 ? 18.465 9.153 -31.093 1.00 89.31 115 LEU A C 1
ATOM 940 O O . LEU A 1 115 ? 17.427 8.679 -31.551 1.00 89.31 115 LEU A O 1
ATOM 944 N N . LEU A 1 116 ? 18.769 9.057 -29.800 1.00 90.50 116 LEU A N 1
ATOM 945 C CA . LEU A 1 116 ? 17.908 8.403 -28.815 1.00 90.50 116 LEU A CA 1
ATOM 946 C C . LEU A 1 116 ? 16.806 9.354 -28.340 1.00 90.50 116 LEU A C 1
ATOM 948 O O . LEU A 1 116 ? 17.079 10.537 -28.159 1.00 90.50 116 LEU A O 1
ATOM 952 N N . PRO A 1 117 ? 15.578 8.893 -28.066 1.00 91.94 117 PRO A N 1
ATOM 953 C CA . PRO A 1 117 ? 14.569 9.752 -27.447 1.00 91.94 117 PRO A CA 1
ATOM 954 C C . PRO A 1 117 ? 15.036 10.233 -26.058 1.00 91.94 117 PRO A C 1
ATOM 956 O O . PRO A 1 117 ? 15.784 9.531 -25.366 1.00 91.94 117 PRO A O 1
ATOM 959 N N . MET A 1 118 ? 14.602 11.423 -25.637 1.00 92.12 118 MET A N 1
ATOM 960 C CA . MET A 1 118 ? 14.934 11.992 -24.325 1.00 92.12 118 MET A CA 1
ATOM 961 C C . MET A 1 118 ? 13.835 11.659 -23.310 1.00 92.12 118 MET A C 1
ATOM 963 O O . MET A 1 118 ? 13.021 12.503 -22.928 1.00 92.12 118 MET A O 1
ATOM 967 N N . VAL A 1 119 ? 13.801 10.380 -22.924 1.00 94.69 119 VAL A N 1
ATOM 968 C CA . VAL A 1 119 ? 12.824 9.838 -21.970 1.00 94.69 119 VAL A CA 1
ATOM 969 C C . VAL A 1 119 ? 13.423 9.771 -20.576 1.00 94.69 119 VAL A C 1
ATOM 971 O O . VAL A 1 119 ? 14.477 9.151 -20.390 1.00 94.69 119 VAL A O 1
ATOM 974 N N . ASN A 1 120 ? 12.714 10.361 -19.621 1.00 94.94 120 ASN A N 1
ATOM 975 C CA . ASN A 1 120 ? 13.068 10.390 -18.207 1.00 94.94 120 ASN A CA 1
ATOM 976 C C . ASN A 1 120 ? 12.127 9.482 -17.413 1.00 94.94 120 ASN A C 1
ATOM 978 O O . ASN A 1 120 ? 10.991 9.246 -17.829 1.00 94.94 120 ASN A O 1
ATOM 982 N N . ILE A 1 121 ? 12.588 9.024 -16.250 1.00 96.38 121 ILE A N 1
ATOM 983 C CA . ILE A 1 121 ? 11.689 8.551 -15.195 1.00 96.38 121 ILE A CA 1
ATOM 984 C C . ILE A 1 121 ? 11.127 9.803 -14.510 1.00 96.38 121 ILE A C 1
ATOM 986 O O . ILE A 1 121 ? 11.864 10.492 -13.809 1.00 96.38 121 ILE A O 1
ATOM 990 N N . GLU A 1 122 ? 9.859 10.128 -14.755 1.00 95.62 122 GLU A N 1
ATOM 991 C CA . GLU A 1 122 ? 9.198 11.308 -14.182 1.00 95.62 122 GLU A CA 1
ATOM 992 C C . GLU A 1 122 ? 8.804 11.065 -12.725 1.00 95.62 122 GLU A C 1
ATOM 994 O O . GLU A 1 122 ? 9.113 11.870 -11.846 1.00 95.62 122 GLU A O 1
ATOM 999 N N . SER A 1 123 ? 8.173 9.924 -12.456 1.00 95.94 123 SER A N 1
ATOM 1000 C CA . SER A 1 123 ? 7.768 9.537 -11.111 1.00 95.94 123 SER A CA 1
ATOM 1001 C C . SER A 1 123 ? 7.835 8.020 -10.922 1.00 95.94 123 SER A C 1
ATOM 1003 O O . SER A 1 123 ? 7.704 7.239 -11.869 1.00 95.94 123 SER A O 1
ATOM 1005 N N . VAL A 1 124 ? 8.084 7.594 -9.680 1.00 96.94 124 VAL A N 1
ATOM 1006 C CA . VAL A 1 124 ? 8.021 6.187 -9.267 1.00 96.94 124 VAL A CA 1
ATOM 1007 C C . VAL A 1 124 ? 7.185 6.097 -8.002 1.00 96.94 124 VAL A C 1
ATOM 1009 O O . VAL A 1 124 ? 7.557 6.646 -6.966 1.00 96.94 124 VAL A O 1
ATOM 1012 N N . ARG A 1 125 ? 6.068 5.380 -8.091 1.00 96.25 125 ARG A N 1
ATOM 1013 C CA . ARG A 1 125 ? 5.168 5.090 -6.974 1.00 96.25 125 ARG A CA 1
ATOM 1014 C C . ARG A 1 125 ? 5.311 3.624 -6.601 1.00 96.25 125 ARG A C 1
ATOM 1016 O O . ARG A 1 125 ? 5.170 2.756 -7.457 1.00 96.25 125 ARG A O 1
ATOM 1023 N N . MET A 1 126 ? 5.628 3.345 -5.345 1.00 95.81 126 MET A N 1
ATOM 1024 C CA . MET A 1 126 ? 5.829 1.989 -4.828 1.00 95.81 126 MET A CA 1
ATOM 1025 C C . MET A 1 126 ? 5.709 1.979 -3.307 1.00 95.81 126 MET A C 1
ATOM 1027 O O . MET A 1 126 ? 5.974 3.020 -2.694 1.00 95.81 126 MET A O 1
ATOM 1031 N N . PRO A 1 127 ? 5.401 0.827 -2.687 1.00 94.56 127 PRO A N 1
ATOM 1032 C CA . PRO A 1 127 ? 5.381 0.748 -1.235 1.00 94.56 127 PRO A CA 1
ATOM 1033 C C . PRO A 1 127 ? 6.784 0.971 -0.649 1.00 94.56 127 PRO A C 1
ATOM 1035 O O . PRO A 1 127 ? 7.808 0.882 -1.343 1.00 94.56 127 PRO A O 1
ATOM 1038 N N . ASP A 1 128 ? 6.852 1.295 0.640 1.00 92.06 128 ASP A N 1
ATOM 1039 C CA . ASP A 1 128 ? 8.127 1.447 1.354 1.00 92.06 128 ASP A CA 1
ATOM 1040 C C . ASP A 1 128 ? 8.709 0.105 1.800 1.00 92.06 128 ASP A C 1
ATOM 1042 O O . ASP A 1 128 ? 9.928 -0.075 1.845 1.00 92.06 128 ASP A O 1
ATOM 1046 N N . ASN A 1 129 ? 7.839 -0.852 2.098 1.00 95.19 129 ASN A N 1
ATOM 1047 C CA . ASN A 1 129 ? 8.196 -2.189 2.539 1.00 95.19 129 ASN A CA 1
ATOM 1048 C C . ASN A 1 129 ? 7.036 -3.165 2.228 1.00 95.19 129 ASN A C 1
ATOM 1050 O O . ASN A 1 129 ? 6.071 -2.799 1.556 1.00 95.19 129 ASN A O 1
ATOM 1054 N N . GLY A 1 130 ? 7.148 -4.429 2.635 1.00 95.75 130 GLY A N 1
ATOM 1055 C CA . GLY A 1 130 ? 6.098 -5.423 2.400 1.00 95.75 130 GLY A CA 1
ATOM 1056 C C . GLY A 1 130 ? 6.194 -6.645 3.304 1.00 95.75 130 GLY A C 1
ATOM 1057 O O . GLY A 1 130 ? 7.138 -6.778 4.082 1.00 95.75 130 GLY A O 1
ATOM 1058 N N . PHE A 1 131 ? 5.240 -7.567 3.180 1.00 95.62 131 PHE A N 1
ATOM 1059 C CA . PHE A 1 131 ? 5.172 -8.784 3.995 1.00 95.62 131 PHE A CA 1
ATOM 1060 C C . PHE A 1 131 ? 5.273 -10.060 3.163 1.00 95.62 131 PHE A C 1
ATOM 1062 O O . PHE A 1 131 ? 4.686 -10.176 2.093 1.00 95.62 131 PHE A O 1
ATOM 1069 N N . GLU A 1 132 ? 5.990 -11.055 3.675 1.00 95.62 132 GLU A N 1
ATOM 1070 C CA . GLU A 1 132 ? 6.119 -12.359 3.027 1.00 95.62 132 GLU A CA 1
ATOM 1071 C C . GLU A 1 132 ? 4.759 -12.992 2.666 1.00 95.62 132 GLU A C 1
ATOM 1073 O O . GLU A 1 132 ? 3.807 -13.030 3.453 1.00 95.62 132 GLU A O 1
ATOM 1078 N N . GLY A 1 133 ? 4.689 -13.525 1.450 1.00 92.94 133 GLY A N 1
ATOM 1079 C CA . GLY A 1 133 ? 3.515 -14.133 0.836 1.00 92.94 133 GLY A CA 1
ATOM 1080 C C . GLY A 1 133 ? 2.571 -13.150 0.143 1.00 92.94 133 GLY A C 1
ATOM 1081 O O . GLY A 1 133 ? 1.610 -13.608 -0.461 1.00 92.94 133 GLY A O 1
ATOM 1082 N N . GLU A 1 134 ? 2.821 -11.841 0.218 1.00 93.69 134 GLU A N 1
ATOM 1083 C CA . GLU A 1 134 ? 2.005 -10.828 -0.464 1.00 93.69 134 GLU A CA 1
ATOM 1084 C C . GLU A 1 134 ? 2.641 -10.368 -1.785 1.00 93.69 134 GLU A C 1
ATOM 1086 O O . GLU A 1 134 ? 3.766 -10.745 -2.135 1.00 93.69 134 GLU A O 1
ATOM 1091 N N . GLY A 1 135 ? 1.912 -9.538 -2.527 1.00 93.19 135 GLY A N 1
ATOM 1092 C CA . GLY A 1 135 ? 2.391 -8.898 -3.744 1.00 93.19 135 GLY A CA 1
ATOM 1093 C C . GLY A 1 135 ? 1.882 -7.465 -3.861 1.00 93.19 135 GLY A C 1
ATOM 1094 O O . GLY A 1 135 ? 0.902 -7.084 -3.228 1.00 93.19 135 GLY A O 1
ATOM 1095 N N . SER A 1 136 ? 2.571 -6.662 -4.663 1.00 94.31 136 SER A N 1
ATOM 1096 C CA . SER A 1 136 ? 2.239 -5.260 -4.915 1.00 94.31 136 SER A CA 1
ATOM 1097 C C . SER A 1 136 ? 2.683 -4.839 -6.319 1.00 94.31 136 SER A C 1
ATOM 1099 O O . SER A 1 136 ? 3.051 -5.674 -7.154 1.00 94.31 136 SER A O 1
ATOM 1101 N N . GLN A 1 137 ? 2.647 -3.536 -6.594 1.00 95.00 137 GLN A N 1
ATOM 1102 C CA . GLN A 1 137 ? 3.088 -2.970 -7.859 1.00 95.00 137 GLN A CA 1
ATOM 1103 C C . GLN A 1 137 ? 4.023 -1.777 -7.639 1.00 95.00 137 GLN A C 1
ATOM 1105 O O . GLN A 1 137 ? 3.927 -1.063 -6.645 1.00 95.00 137 GLN A O 1
ATOM 1110 N N . ILE A 1 138 ? 4.893 -1.539 -8.617 1.00 96.88 138 ILE A N 1
ATOM 1111 C CA . ILE A 1 138 ? 5.588 -0.271 -8.835 1.00 96.88 138 ILE A CA 1
ATOM 1112 C C . ILE A 1 138 ? 4.957 0.367 -10.059 1.00 96.88 138 ILE A C 1
ATOM 1114 O O . ILE A 1 138 ? 4.894 -0.270 -11.110 1.00 96.88 138 ILE A O 1
ATOM 1118 N N . TRP A 1 139 ? 4.524 1.615 -9.956 1.00 96.88 139 TRP A N 1
ATOM 1119 C CA . TRP A 1 139 ? 4.109 2.391 -11.116 1.00 96.88 139 TRP A CA 1
ATOM 1120 C C . TRP A 1 139 ? 5.207 3.378 -11.481 1.00 96.88 139 TRP A C 1
ATOM 1122 O O . TRP A 1 139 ? 5.664 4.154 -10.644 1.00 96.88 139 TRP A O 1
ATOM 1132 N N . VAL A 1 140 ? 5.637 3.319 -12.735 1.00 97.19 140 VAL A N 1
ATOM 1133 C CA . VAL A 1 140 ? 6.698 4.150 -13.295 1.00 97.19 140 VAL A CA 1
ATOM 1134 C C . VAL A 1 140 ? 6.086 5.028 -14.368 1.00 97.19 140 VAL A C 1
ATOM 1136 O O . VAL A 1 140 ? 5.575 4.522 -15.370 1.00 97.19 140 VAL A O 1
ATOM 1139 N N . GLU A 1 141 ? 6.138 6.334 -14.155 1.00 97.12 141 GLU A N 1
ATOM 1140 C CA . GLU A 1 141 ? 5.751 7.319 -15.154 1.00 97.12 141 GLU A CA 1
ATOM 1141 C C . GLU A 1 141 ? 6.972 7.709 -15.981 1.00 97.12 141 GLU A C 1
ATOM 1143 O O . GLU A 1 141 ? 8.025 8.077 -15.452 1.00 97.12 141 GLU A O 1
ATOM 1148 N N . LEU A 1 142 ? 6.840 7.575 -17.295 1.00 96.50 142 LEU A N 1
ATOM 1149 C CA . LEU A 1 142 ? 7.874 7.888 -18.265 1.00 96.50 142 LEU A CA 1
ATOM 1150 C C . LEU A 1 142 ? 7.434 9.089 -19.085 1.00 96.50 142 LEU A C 1
ATOM 1152 O O . LEU A 1 142 ? 6.374 9.033 -19.700 1.00 96.50 142 LEU A O 1
ATOM 1156 N N . LEU A 1 143 ? 8.287 10.105 -19.180 1.00 96.25 143 LEU A N 1
ATOM 1157 C CA . LEU A 1 143 ? 8.018 11.306 -19.968 1.00 96.25 143 LEU A CA 1
ATOM 1158 C C . LEU A 1 143 ? 9.050 11.464 -21.074 1.00 96.25 143 LEU A C 1
ATOM 1160 O O . LEU A 1 143 ? 10.251 11.538 -20.803 1.00 96.25 143 LEU A O 1
ATOM 1164 N N . ASN A 1 144 ? 8.587 11.573 -22.319 1.00 95.31 144 ASN A N 1
ATOM 1165 C CA . ASN A 1 144 ? 9.432 11.980 -23.434 1.00 95.31 144 ASN A CA 1
ATOM 1166 C C . ASN A 1 144 ? 9.433 13.506 -23.582 1.00 95.31 144 ASN A C 1
ATOM 1168 O O . ASN A 1 144 ? 8.439 14.105 -23.983 1.00 95.31 144 ASN A O 1
ATOM 1172 N N . THR A 1 145 ? 10.570 14.135 -23.301 1.00 88.75 145 THR A N 1
ATOM 1173 C CA . THR A 1 145 ? 10.700 15.603 -23.262 1.00 88.75 145 THR A CA 1
ATOM 1174 C C . THR A 1 145 ? 11.060 16.235 -24.611 1.00 88.75 145 THR A C 1
ATOM 1176 O O . THR A 1 145 ? 11.106 17.459 -24.733 1.00 88.75 145 THR A O 1
ATOM 1179 N N . GLU A 1 146 ? 11.295 15.425 -25.646 1.00 81.81 146 GLU A N 1
ATOM 1180 C CA . GLU A 1 146 ? 11.713 15.887 -26.969 1.00 81.81 146 GLU A CA 1
ATOM 1181 C C . GLU A 1 146 ? 10.626 15.787 -28.048 1.00 81.81 146 GLU A C 1
ATOM 1183 O O . GLU A 1 146 ? 9.630 15.075 -27.930 1.00 81.81 146 GLU A O 1
ATOM 1188 N N . LEU A 1 147 ? 10.875 16.470 -29.174 1.00 81.06 147 LEU A N 1
ATOM 1189 C CA . LEU A 1 147 ? 10.024 16.451 -30.369 1.00 81.06 147 LEU A CA 1
ATOM 1190 C C . LEU A 1 147 ? 10.138 15.160 -31.210 1.00 81.06 147 LEU A C 1
ATOM 1192 O O . LEU A 1 147 ? 9.488 15.056 -32.251 1.00 81.06 147 LEU A O 1
ATOM 1196 N N . ARG A 1 148 ? 10.955 14.181 -30.797 1.00 86.06 148 ARG A N 1
ATOM 1197 C CA . ARG A 1 148 ? 11.119 12.889 -31.484 1.00 86.06 148 ARG A CA 1
ATOM 1198 C C . ARG A 1 148 ? 10.595 11.744 -30.625 1.00 86.06 148 ARG A C 1
ATOM 1200 O O . ARG A 1 148 ? 10.848 11.706 -29.428 1.00 86.06 148 ARG A O 1
ATOM 1207 N N . GLY A 1 149 ? 9.875 10.808 -31.241 1.00 89.81 149 GLY A N 1
ATOM 1208 C CA . GLY A 1 149 ? 9.448 9.574 -30.581 1.00 89.81 149 GLY A CA 1
ATOM 1209 C C . GLY A 1 149 ? 10.499 8.475 -30.707 1.00 89.81 149 GLY A C 1
ATOM 1210 O O . GLY A 1 149 ? 11.344 8.522 -31.602 1.00 89.81 149 GLY A O 1
ATOM 1211 N N . GLY A 1 150 ? 10.439 7.463 -29.850 1.00 90.56 150 GLY A N 1
ATOM 1212 C CA . GLY A 1 150 ? 11.376 6.346 -29.909 1.00 90.56 150 GLY A CA 1
ATOM 1213 C C . GLY A 1 150 ? 11.063 5.231 -28.921 1.00 90.56 150 GLY A C 1
ATOM 1214 O O . GLY A 1 150 ? 10.222 5.377 -28.037 1.00 90.56 150 GLY A O 1
ATOM 1215 N N . TYR A 1 151 ? 11.751 4.105 -29.101 1.00 91.69 151 TYR A N 1
ATOM 1216 C CA . TYR A 1 151 ? 11.676 2.967 -28.190 1.00 91.69 151 TYR A CA 1
ATOM 1217 C C . TYR A 1 151 ? 12.724 3.095 -27.088 1.00 91.69 151 TYR A C 1
ATOM 1219 O O . TYR A 1 151 ? 13.913 3.254 -27.374 1.00 91.69 151 TYR A O 1
ATOM 1227 N N . VAL A 1 152 ? 12.282 2.953 -25.844 1.00 93.69 152 VAL A N 1
ATOM 1228 C CA . VAL A 1 152 ? 13.140 2.819 -24.666 1.00 93.69 152 VAL A CA 1
ATOM 1229 C C . VAL A 1 152 ? 12.966 1.447 -24.048 1.00 93.69 152 VAL A C 1
ATOM 1231 O O . VAL A 1 152 ? 11.933 0.802 -24.218 1.00 93.69 152 VAL A O 1
ATOM 1234 N N . ILE A 1 153 ? 13.988 0.991 -23.335 1.00 94.31 153 ILE A N 1
ATOM 1235 C CA . ILE A 1 153 ? 13.934 -0.270 -22.605 1.00 94.31 153 ILE A CA 1
ATOM 1236 C C . ILE A 1 153 ? 13.957 0.047 -21.116 1.00 94.31 153 ILE A C 1
ATOM 1238 O O . ILE A 1 153 ? 14.952 0.575 -20.626 1.00 94.31 153 ILE A O 1
ATOM 1242 N N . ILE A 1 154 ? 12.894 -0.307 -20.398 1.00 95.62 154 ILE A N 1
ATOM 1243 C CA . ILE A 1 154 ? 12.894 -0.319 -18.936 1.00 95.62 154 ILE A CA 1
ATOM 1244 C C . ILE A 1 154 ? 13.454 -1.658 -18.458 1.00 95.62 154 ILE A C 1
ATOM 1246 O O . ILE A 1 154 ? 13.023 -2.715 -18.917 1.00 95.62 154 ILE A O 1
ATOM 1250 N N . LYS A 1 155 ? 14.443 -1.607 -17.567 1.00 96.88 155 LYS A N 1
ATOM 1251 C CA . LYS A 1 155 ? 15.027 -2.762 -16.884 1.00 96.88 155 LYS A CA 1
ATOM 1252 C C . LYS A 1 155 ? 14.782 -2.662 -15.398 1.00 96.88 155 LYS A C 1
ATOM 1254 O O . LYS A 1 155 ? 14.951 -1.587 -14.823 1.00 96.88 155 LYS A O 1
ATOM 1259 N N . THR A 1 156 ? 14.450 -3.788 -14.792 1.00 96.94 156 THR A N 1
ATOM 1260 C CA . THR A 1 156 ? 14.202 -3.893 -13.360 1.00 96.94 156 THR A CA 1
ATOM 1261 C C . THR A 1 156 ? 15.111 -4.970 -12.775 1.00 96.94 156 THR A C 1
ATOM 1263 O O . THR A 1 156 ? 15.354 -6.014 -13.381 1.00 96.94 156 THR A O 1
ATOM 1266 N N . SER A 1 157 ? 15.696 -4.695 -11.614 1.00 96.75 157 SER A N 1
ATOM 1267 C CA . SER A 1 157 ? 16.535 -5.655 -10.895 1.00 96.75 157 SER A CA 1
ATOM 1268 C C . SER A 1 157 ? 16.443 -5.441 -9.389 1.00 96.75 157 SER A C 1
ATOM 1270 O O . SER A 1 157 ? 16.098 -4.353 -8.932 1.00 96.75 157 SER A O 1
ATOM 1272 N N . THR A 1 158 ? 16.741 -6.477 -8.610 1.00 97.69 158 THR A N 1
ATOM 1273 C CA . THR A 1 158 ? 16.758 -6.395 -7.149 1.00 97.69 158 THR A CA 1
ATOM 1274 C C . THR A 1 158 ? 17.900 -7.214 -6.562 1.00 97.69 158 THR A C 1
ATOM 1276 O O . THR A 1 158 ? 18.292 -8.240 -7.118 1.00 97.69 158 THR A O 1
ATOM 1279 N N . SER A 1 159 ? 18.432 -6.766 -5.422 1.00 97.56 159 SER A N 1
ATOM 1280 C CA . SER A 1 159 ? 19.387 -7.536 -4.619 1.00 97.56 159 SER A CA 1
ATOM 1281 C C . SER A 1 159 ? 18.714 -8.430 -3.567 1.00 97.56 159 SER A C 1
ATOM 1283 O O . SER A 1 159 ? 19.409 -9.100 -2.803 1.00 97.56 159 SER A O 1
ATOM 1285 N N . ILE A 1 160 ? 17.380 -8.418 -3.475 1.00 97.06 160 ILE A N 1
ATOM 1286 C CA . ILE A 1 160 ? 16.613 -9.105 -2.431 1.00 97.06 160 ILE A CA 1
ATOM 1287 C C . ILE A 1 160 ? 16.266 -10.518 -2.907 1.00 97.06 160 ILE A C 1
ATOM 1289 O O . ILE A 1 160 ? 15.434 -10.699 -3.787 1.00 97.06 160 ILE A O 1
ATOM 1293 N N . ASN A 1 161 ? 16.854 -11.543 -2.283 1.00 92.94 161 ASN A N 1
ATOM 1294 C CA . ASN A 1 161 ? 16.607 -12.952 -2.638 1.00 92.94 161 ASN A CA 1
ATOM 1295 C C . ASN A 1 161 ? 15.126 -13.374 -2.493 1.00 92.94 161 ASN A C 1
ATOM 1297 O O . ASN A 1 161 ? 14.669 -14.308 -3.142 1.00 92.94 161 ASN A O 1
ATOM 1301 N N . GLY A 1 162 ? 14.379 -12.701 -1.619 1.00 93.88 162 GLY A N 1
ATOM 1302 C CA . GLY A 1 162 ? 12.958 -12.946 -1.385 1.00 93.88 162 GLY A CA 1
ATOM 1303 C C . GLY A 1 162 ? 12.004 -12.175 -2.296 1.00 93.88 162 GLY A C 1
ATOM 1304 O O . GLY A 1 162 ? 10.798 -12.333 -2.135 1.00 93.88 162 GLY A O 1
ATOM 1305 N N . LEU A 1 163 ? 12.493 -11.360 -3.234 1.00 97.56 163 LEU A N 1
ATOM 1306 C CA . LEU A 1 163 ? 11.660 -10.517 -4.090 1.00 97.56 163 LEU A CA 1
ATOM 1307 C C . LEU A 1 163 ? 11.729 -10.971 -5.550 1.00 97.56 163 LEU A C 1
ATOM 1309 O O . LEU A 1 163 ? 12.805 -11.022 -6.143 1.00 97.56 163 LEU A O 1
ATOM 1313 N N . ILE A 1 164 ? 10.568 -11.229 -6.149 1.00 97.00 164 ILE A N 1
ATOM 1314 C CA . ILE A 1 164 ? 10.433 -11.423 -7.594 1.00 97.00 164 ILE A CA 1
ATOM 1315 C C . ILE A 1 164 ? 9.782 -10.170 -8.173 1.00 97.00 164 ILE A C 1
ATOM 1317 O O . ILE A 1 164 ? 8.693 -9.793 -7.749 1.00 97.00 164 ILE A O 1
ATOM 1321 N N . ILE A 1 165 ? 10.440 -9.546 -9.146 1.00 95.75 165 ILE A N 1
ATOM 1322 C CA . ILE A 1 165 ? 9.924 -8.389 -9.885 1.00 95.75 165 ILE A CA 1
ATOM 1323 C C . ILE A 1 165 ? 9.739 -8.740 -11.356 1.00 95.75 165 ILE A C 1
ATOM 1325 O O . ILE A 1 165 ? 10.546 -9.477 -11.925 1.00 95.75 165 ILE A O 1
ATOM 1329 N N . GLY A 1 166 ? 8.666 -8.238 -11.962 1.00 91.50 166 GLY A N 1
ATOM 1330 C CA . GLY A 1 166 ? 8.343 -8.535 -13.353 1.00 91.50 166 GLY A CA 1
ATOM 1331 C C . GLY A 1 166 ? 7.587 -7.401 -14.050 1.00 91.50 166 GLY A C 1
ATOM 1332 O O . GLY A 1 166 ? 6.710 -6.800 -13.432 1.00 91.50 166 GLY A O 1
ATOM 1333 N N . PRO A 1 167 ? 7.872 -7.121 -15.333 1.00 93.12 167 PRO A N 1
ATOM 1334 C CA . PRO A 1 167 ? 8.908 -7.759 -16.149 1.00 93.12 167 PRO A CA 1
ATOM 1335 C C . PRO A 1 167 ? 10.329 -7.275 -15.794 1.00 93.12 167 PRO A C 1
ATOM 1337 O O . PRO A 1 167 ? 10.522 -6.143 -15.350 1.00 93.12 167 PRO A O 1
ATOM 1340 N N . ASP A 1 168 ? 11.327 -8.135 -16.015 1.00 91.81 168 ASP A N 1
ATOM 1341 C CA . ASP A 1 168 ? 12.761 -7.830 -15.863 1.00 91.81 168 ASP A CA 1
ATOM 1342 C C . ASP A 1 168 ? 13.247 -6.836 -16.929 1.00 91.81 168 ASP A C 1
ATOM 1344 O O . ASP A 1 168 ? 14.084 -5.969 -16.664 1.00 91.81 168 ASP A O 1
ATOM 1348 N N . GLN A 1 169 ? 12.681 -6.929 -18.133 1.00 94.75 169 GLN A N 1
ATOM 1349 C CA . GLN A 1 169 ? 12.901 -5.993 -19.221 1.00 94.75 169 GLN A CA 1
ATOM 1350 C C . GLN A 1 169 ? 11.629 -5.800 -20.057 1.00 94.75 169 GLN A C 1
ATOM 1352 O O . GLN A 1 169 ? 11.001 -6.770 -20.473 1.00 94.75 169 GLN A O 1
ATOM 1357 N N . GLN A 1 170 ? 11.302 -4.553 -20.399 1.00 95.19 170 GLN A N 1
ATOM 1358 C CA . GLN A 1 170 ? 10.222 -4.230 -21.335 1.00 95.19 170 GLN A CA 1
ATOM 1359 C C . GLN A 1 170 ? 10.652 -3.124 -22.305 1.00 95.19 170 GLN A C 1
ATOM 1361 O O . GLN A 1 170 ? 11.261 -2.136 -21.903 1.00 95.19 170 GLN A O 1
ATOM 1366 N N . GLU A 1 171 ? 10.335 -3.279 -23.592 1.00 94.62 171 GLU A N 1
ATOM 1367 C CA . GLU A 1 171 ? 10.511 -2.222 -24.596 1.00 94.62 171 GLU A CA 1
ATOM 1368 C C . GLU A 1 171 ? 9.199 -1.437 -24.758 1.00 94.62 171 GLU A C 1
ATOM 1370 O O . GLU A 1 171 ? 8.126 -2.036 -24.875 1.00 94.62 171 GLU A O 1
ATOM 1375 N N . ILE A 1 172 ? 9.279 -0.104 -24.727 1.00 94.38 172 ILE A N 1
ATOM 1376 C CA . ILE A 1 172 ? 8.130 0.810 -24.739 1.00 94.38 172 ILE A CA 1
ATOM 1377 C C . ILE A 1 172 ? 8.393 1.923 -25.752 1.00 94.38 172 ILE A C 1
ATOM 1379 O O . ILE A 1 172 ? 9.432 2.578 -25.710 1.00 94.38 172 ILE A O 1
ATOM 1383 N N . TYR A 1 173 ? 7.443 2.150 -26.658 1.00 94.56 173 TYR A N 1
ATOM 1384 C CA . TYR A 1 173 ? 7.459 3.309 -27.549 1.00 94.56 173 TYR A CA 1
ATOM 1385 C C . TYR A 1 173 ? 6.825 4.521 -26.868 1.00 94.56 173 TYR A C 1
ATOM 1387 O O . TYR A 1 173 ? 5.714 4.391 -26.349 1.00 94.56 173 TYR A O 1
ATOM 1395 N N . LEU A 1 174 ? 7.476 5.684 -26.936 1.00 95.44 174 LEU A N 1
ATOM 1396 C CA . LEU A 1 174 ? 6.892 6.973 -26.560 1.00 95.44 174 LEU A CA 1
ATOM 1397 C C . LEU A 1 174 ? 6.932 7.936 -27.749 1.00 95.44 174 LEU A C 1
ATOM 1399 O O . LEU A 1 174 ? 7.975 8.114 -28.382 1.00 95.44 174 LEU A O 1
ATOM 1403 N N . ALA A 1 175 ? 5.800 8.565 -28.045 1.00 95.19 175 ALA A N 1
ATOM 1404 C CA . ALA A 1 175 ? 5.672 9.650 -29.003 1.00 95.19 175 ALA A CA 1
ATOM 1405 C C . ALA A 1 175 ? 6.283 10.957 -28.447 1.00 95.19 175 ALA A C 1
ATOM 1407 O O . ALA A 1 175 ? 6.595 11.047 -27.256 1.00 95.19 175 ALA A O 1
ATOM 1408 N N . PRO A 1 176 ? 6.500 11.978 -29.295 1.00 94.00 176 PRO A N 1
ATOM 1409 C CA . PRO A 1 176 ? 6.961 13.290 -28.844 1.00 94.00 176 PRO A CA 1
ATOM 1410 C C . PRO A 1 176 ? 6.049 13.904 -27.775 1.00 94.00 176 PRO A C 1
ATOM 1412 O O . PRO A 1 176 ? 4.845 14.013 -28.004 1.00 94.00 176 PRO A O 1
ATOM 1415 N N . GLY A 1 177 ? 6.608 14.329 -26.639 1.00 93.31 177 GLY A N 1
ATOM 1416 C CA . GLY A 1 177 ? 5.840 14.949 -25.549 1.00 93.31 177 GLY A CA 1
ATOM 1417 C C . GLY A 1 177 ? 4.889 14.011 -24.793 1.00 93.31 177 GLY A C 1
ATOM 1418 O O . GLY A 1 177 ? 4.088 14.488 -23.995 1.00 93.31 177 GLY A O 1
ATOM 1419 N N . GLU A 1 178 ? 4.919 12.704 -25.065 1.00 95.56 178 GLU A N 1
ATOM 1420 C CA . GLU A 1 178 ? 4.018 11.733 -24.439 1.00 95.56 178 GLU A CA 1
ATOM 1421 C C . GLU A 1 178 ? 4.499 11.349 -23.031 1.00 95.56 178 GLU A C 1
ATOM 1423 O O . GLU A 1 178 ? 5.696 11.119 -22.827 1.00 95.56 178 GLU A O 1
ATOM 1428 N N . SER A 1 179 ? 3.551 11.226 -22.093 1.00 95.38 179 SER A N 1
ATOM 1429 C CA . SER A 1 179 ? 3.739 10.524 -20.818 1.00 95.38 179 SER A CA 1
ATOM 1430 C C . SER A 1 179 ? 3.063 9.150 -20.872 1.00 95.38 179 SER A C 1
ATOM 1432 O O . SER A 1 179 ? 1.956 9.014 -21.404 1.00 95.38 179 SER A O 1
ATOM 1434 N N . LYS A 1 180 ? 3.730 8.120 -20.342 1.00 95.62 180 LYS A N 1
ATOM 1435 C CA . LYS A 1 180 ? 3.177 6.768 -20.186 1.00 95.62 180 LYS A CA 1
ATOM 1436 C C . LYS A 1 180 ? 3.420 6.234 -18.788 1.00 95.62 180 LYS A C 1
ATOM 1438 O O . LYS A 1 180 ? 4.556 6.182 -18.327 1.00 95.62 180 LYS A O 1
ATOM 1443 N N . LEU A 1 181 ? 2.353 5.726 -18.180 1.00 96.06 181 LEU A N 1
ATOM 1444 C CA . LEU A 1 181 ? 2.397 5.030 -16.903 1.00 96.06 181 LEU A CA 1
ATOM 1445 C C . LEU A 1 181 ? 2.494 3.516 -17.121 1.00 96.06 181 LEU A C 1
ATOM 1447 O O . LEU A 1 181 ? 1.679 2.932 -17.837 1.00 96.06 181 LEU A O 1
ATOM 1451 N N . PHE A 1 182 ? 3.478 2.879 -16.491 1.00 94.56 182 PHE A N 1
ATOM 1452 C CA . PHE A 1 182 ? 3.772 1.452 -16.626 1.00 94.56 182 PHE A CA 1
ATOM 1453 C C . PHE A 1 182 ? 3.879 0.769 -15.255 1.00 94.56 182 PHE A C 1
ATOM 1455 O O . PHE A 1 182 ? 4.499 1.310 -14.344 1.00 94.56 182 PHE A O 1
ATOM 1462 N N . ALA A 1 183 ? 3.296 -0.422 -15.108 1.00 95.38 183 ALA A N 1
ATOM 1463 C CA . ALA A 1 183 ? 3.331 -1.216 -13.884 1.00 95.38 183 ALA A CA 1
ATOM 1464 C C . ALA A 1 183 ? 4.413 -2.299 -13.928 1.00 95.38 183 ALA A C 1
ATOM 1466 O O . ALA A 1 183 ? 4.548 -3.024 -14.913 1.00 95.38 183 ALA A O 1
ATOM 1467 N N . ILE A 1 184 ? 5.108 -2.483 -12.813 1.00 96.19 184 ILE A N 1
ATOM 1468 C CA . ILE A 1 184 ? 5.984 -3.622 -12.534 1.00 96.19 184 ILE A CA 1
ATOM 1469 C C . ILE A 1 184 ? 5.376 -4.354 -11.340 1.00 96.19 184 ILE A C 1
ATOM 1471 O O . ILE A 1 184 ? 5.106 -3.744 -10.312 1.00 96.19 184 ILE A O 1
ATOM 1475 N N . THR A 1 185 ? 5.149 -5.656 -11.458 1.00 95.31 185 THR A N 1
ATOM 1476 C CA . THR A 1 185 ? 4.649 -6.486 -10.356 1.00 95.31 185 THR A CA 1
ATOM 1477 C C . THR A 1 185 ? 5.782 -6.825 -9.397 1.00 95.31 185 THR A C 1
ATOM 1479 O O . THR A 1 185 ? 6.893 -7.127 -9.834 1.00 95.31 185 THR A O 1
ATOM 1482 N N . MET A 1 186 ? 5.487 -6.826 -8.100 1.00 96.62 186 MET A N 1
ATOM 1483 C CA . MET A 1 186 ? 6.367 -7.279 -7.028 1.00 96.62 186 MET A CA 1
ATOM 1484 C C . MET A 1 186 ? 5.702 -8.444 -6.292 1.00 96.62 186 MET A C 1
ATOM 1486 O O . MET A 1 186 ? 4.571 -8.308 -5.845 1.00 96.62 186 MET A O 1
ATOM 1490 N N . ASN A 1 187 ? 6.402 -9.564 -6.121 1.00 96.56 187 ASN A N 1
ATOM 1491 C CA . ASN A 1 187 ? 5.937 -10.710 -5.336 1.00 96.56 187 ASN A CA 1
ATOM 1492 C C . ASN A 1 187 ? 6.937 -11.033 -4.220 1.00 96.56 187 ASN A C 1
ATOM 1494 O O . ASN A 1 187 ? 8.119 -11.293 -4.480 1.00 96.56 187 ASN A O 1
ATOM 1498 N N . TYR A 1 188 ? 6.463 -11.030 -2.975 1.00 96.56 188 TYR A N 1
ATOM 1499 C CA . TYR A 1 188 ? 7.271 -11.165 -1.765 1.00 96.56 188 TYR A CA 1
ATOM 1500 C C . TYR A 1 188 ? 7.332 -12.626 -1.327 1.00 96.56 188 TYR A C 1
ATOM 1502 O O . TYR A 1 188 ? 6.526 -13.108 -0.544 1.00 96.56 188 TYR A O 1
ATOM 1510 N N . THR A 1 189 ? 8.300 -13.373 -1.837 1.00 96.88 189 THR A N 1
ATOM 1511 C CA . THR A 1 189 ? 8.408 -14.814 -1.568 1.00 96.88 189 THR A CA 1
ATOM 1512 C C . THR A 1 189 ? 9.024 -15.155 -0.215 1.00 96.88 189 THR A C 1
ATOM 1514 O O . THR A 1 189 ? 8.699 -16.206 0.330 1.00 96.88 189 THR A O 1
ATOM 1517 N N . LYS A 1 190 ? 9.929 -14.313 0.309 1.00 96.75 190 LYS A N 1
ATOM 1518 C CA . LYS A 1 190 ? 10.620 -14.506 1.599 1.00 96.75 190 LYS A CA 1
ATOM 1519 C C . LYS A 1 190 ? 11.015 -13.176 2.231 1.00 96.75 190 LYS A C 1
ATOM 1521 O O . LYS A 1 190 ? 11.335 -12.231 1.510 1.00 96.75 190 LYS A O 1
ATOM 1526 N N . ALA A 1 191 ? 11.100 -13.138 3.558 1.00 97.38 191 ALA A N 1
ATOM 1527 C CA . ALA A 1 191 ? 11.697 -12.017 4.279 1.00 97.38 191 ALA A CA 1
ATOM 1528 C C . ALA A 1 191 ? 13.143 -11.711 3.829 1.00 97.38 191 ALA A C 1
ATOM 1530 O O . ALA A 1 191 ? 13.930 -12.611 3.513 1.00 97.38 191 ALA A O 1
ATOM 1531 N N . GLY A 1 192 ? 13.511 -10.430 3.821 1.00 96.56 192 GLY A N 1
ATOM 1532 C CA . GLY A 1 192 ? 14.831 -9.964 3.393 1.00 96.56 192 GLY A CA 1
ATOM 1533 C C . GLY A 1 192 ? 14.886 -8.454 3.178 1.00 96.56 192 GLY A C 1
ATOM 1534 O O . GLY A 1 192 ? 13.865 -7.777 3.208 1.00 96.56 192 GLY A O 1
ATOM 1535 N N . SER A 1 193 ? 16.081 -7.913 2.960 1.00 96.75 193 SER A N 1
ATOM 1536 C CA . SER A 1 193 ? 16.283 -6.489 2.677 1.00 96.75 193 SER A CA 1
ATOM 1537 C C . SER A 1 193 ? 17.349 -6.278 1.606 1.00 96.75 193 SER A C 1
ATOM 1539 O O . SER A 1 193 ? 18.194 -7.146 1.372 1.00 96.75 193 SER A O 1
ATOM 1541 N N . GLY A 1 194 ? 17.286 -5.135 0.930 1.00 97.00 194 GLY A N 1
ATOM 1542 C CA . GLY A 1 194 ? 18.197 -4.765 -0.148 1.00 97.00 194 GLY A CA 1
ATOM 1543 C C . GLY A 1 194 ? 17.584 -3.691 -1.036 1.00 97.00 194 GLY A C 1
ATOM 1544 O O . GLY A 1 194 ? 16.657 -3.005 -0.618 1.00 97.00 194 GLY A O 1
ATOM 1545 N N . SER A 1 195 ? 18.057 -3.577 -2.274 1.00 97.25 195 SER A N 1
ATOM 1546 C CA . SER A 1 195 ? 17.591 -2.546 -3.196 1.00 97.25 195 SER A CA 1
ATOM 1547 C C . SER A 1 195 ? 16.719 -3.078 -4.324 1.00 97.25 195 SER A C 1
ATOM 1549 O O . SER A 1 195 ? 16.840 -4.230 -4.759 1.00 97.25 195 SER A O 1
ATOM 1551 N N . ILE A 1 196 ? 15.859 -2.195 -4.819 1.00 97.94 196 ILE A N 1
ATOM 1552 C CA . ILE A 1 196 ? 15.183 -2.299 -6.107 1.00 97.94 196 ILE A CA 1
ATOM 1553 C C . ILE A 1 196 ? 15.761 -1.210 -7.003 1.00 97.94 196 ILE A C 1
ATOM 1555 O O . ILE A 1 196 ? 15.841 -0.045 -6.608 1.00 97.94 196 ILE A O 1
ATOM 1559 N N . ASP A 1 197 ? 16.166 -1.603 -8.203 1.00 97.62 197 ASP A N 1
ATOM 1560 C CA . ASP A 1 197 ? 16.825 -0.754 -9.180 1.00 97.62 197 ASP A CA 1
ATOM 1561 C C . ASP A 1 197 ? 16.022 -0.782 -10.488 1.00 97.62 197 ASP A C 1
ATOM 1563 O O . ASP A 1 197 ? 15.739 -1.851 -11.038 1.00 97.62 197 ASP A O 1
ATOM 1567 N N . ILE A 1 198 ? 15.673 0.400 -10.996 1.00 97.75 198 ILE A N 1
ATOM 1568 C CA . ILE A 1 198 ? 14.995 0.596 -12.281 1.00 97.75 198 ILE A CA 1
ATOM 1569 C C . ILE A 1 198 ? 15.909 1.444 -13.154 1.00 97.75 198 ILE A C 1
ATOM 1571 O O . ILE A 1 198 ? 16.393 2.489 -12.728 1.00 97.75 198 ILE A O 1
ATOM 1575 N N . THR A 1 199 ? 16.182 0.991 -14.374 1.00 96.50 199 THR A N 1
ATOM 1576 C CA . THR A 1 199 ? 17.055 1.700 -15.317 1.00 96.50 199 THR A CA 1
ATOM 1577 C C . THR A 1 199 ? 16.407 1.779 -16.690 1.00 96.50 199 THR A C 1
ATOM 1579 O O . THR A 1 199 ? 15.862 0.789 -17.171 1.00 96.50 199 THR A O 1
ATOM 1582 N N . LEU A 1 200 ? 16.514 2.932 -17.350 1.00 95.31 200 LEU A N 1
ATOM 1583 C CA . LEU A 1 200 ? 16.157 3.093 -18.754 1.00 95.31 200 LEU A CA 1
ATOM 1584 C C . LEU A 1 200 ? 17.400 2.973 -19.643 1.00 95.31 200 LEU A C 1
ATOM 1586 O O . LEU A 1 200 ? 18.391 3.694 -19.487 1.00 95.31 200 LEU A O 1
ATOM 1590 N N . GLU A 1 201 ? 17.322 2.084 -20.625 1.00 91.62 201 GLU A N 1
ATOM 1591 C CA . GLU A 1 201 ? 18.252 1.980 -21.746 1.00 91.62 201 GLU A CA 1
ATOM 1592 C C . GLU A 1 201 ? 17.624 2.554 -23.025 1.00 91.62 201 GLU A C 1
ATOM 1594 O O . GLU A 1 201 ? 16.415 2.777 -23.106 1.00 91.62 201 GLU A O 1
ATOM 1599 N N . LYS A 1 202 ? 18.458 2.798 -24.047 1.00 88.81 202 LYS A N 1
ATOM 1600 C CA . LYS A 1 202 ? 18.062 3.460 -25.306 1.00 88.81 202 LYS A CA 1
ATOM 1601 C C . LYS A 1 202 ? 17.424 4.852 -25.109 1.00 88.81 202 LYS A C 1
ATOM 1603 O O . LYS A 1 202 ? 16.633 5.288 -25.932 1.00 88.81 202 LYS A O 1
ATOM 1608 N N . THR A 1 203 ? 17.807 5.575 -24.055 1.00 91.12 203 THR A N 1
ATOM 1609 C CA . THR A 1 203 ? 17.421 6.981 -23.832 1.00 91.12 203 THR A CA 1
ATOM 1610 C C . THR A 1 203 ? 18.645 7.896 -23.819 1.00 91.12 203 THR A C 1
ATOM 1612 O O . THR A 1 203 ? 19.720 7.508 -23.341 1.00 91.12 203 THR A O 1
ATOM 1615 N N . GLY A 1 204 ? 18.487 9.117 -24.334 1.00 88.12 204 GLY A N 1
ATOM 1616 C CA . GLY A 1 204 ? 19.468 10.200 -24.230 1.00 88.12 204 GLY A CA 1
ATOM 1617 C C . GLY A 1 204 ? 19.587 10.769 -22.811 1.00 88.12 204 GLY A C 1
ATOM 1618 O O . GLY A 1 204 ? 20.654 11.264 -22.451 1.00 88.12 204 GLY A O 1
ATOM 1619 N N . SER A 1 205 ? 18.555 10.591 -21.982 1.00 86.94 205 SER A N 1
ATOM 1620 C CA . SER A 1 205 ? 18.442 11.178 -20.643 1.00 86.94 205 SER A CA 1
ATOM 1621 C C . SER A 1 205 ? 19.535 10.756 -19.649 1.00 86.94 205 SER A C 1
ATOM 1623 O O . SER A 1 205 ? 20.106 9.663 -19.753 1.00 86.94 205 SER A O 1
ATOM 1625 N N . GLN A 1 206 ? 19.792 11.638 -18.676 1.00 84.25 206 GLN A N 1
ATOM 1626 C CA . GLN A 1 206 ? 20.582 11.376 -17.467 1.00 84.25 206 GLN A CA 1
ATOM 1627 C C . GLN A 1 206 ? 19.710 10.926 -16.281 1.00 84.25 206 GLN A C 1
ATOM 1629 O O . GLN A 1 206 ? 20.182 10.164 -15.441 1.00 84.25 206 GLN A O 1
ATOM 1634 N N . ASP A 1 207 ? 18.433 11.319 -16.250 1.00 86.38 207 ASP A N 1
ATOM 1635 C CA . ASP A 1 207 ? 17.451 10.934 -15.226 1.00 86.38 207 ASP A CA 1
ATOM 1636 C C . ASP A 1 207 ? 16.807 9.592 -15.602 1.00 86.38 207 ASP A C 1
ATOM 1638 O O . ASP A 1 207 ? 15.601 9.450 -15.815 1.00 86.38 207 ASP A O 1
ATOM 1642 N N . ASN A 1 208 ? 17.672 8.594 -15.774 1.00 91.12 208 ASN A N 1
ATOM 1643 C CA . ASN A 1 208 ? 17.336 7.292 -16.335 1.00 91.12 208 ASN A CA 1
ATOM 1644 C C . ASN A 1 208 ? 17.509 6.143 -15.336 1.00 91.12 208 ASN A C 1
ATOM 1646 O O . ASN A 1 208 ? 17.522 4.981 -15.742 1.00 91.12 208 ASN A O 1
ATOM 1650 N N . LYS A 1 209 ? 17.692 6.450 -14.049 1.00 95.75 209 LYS A N 1
ATOM 1651 C CA . LYS A 1 209 ? 17.902 5.468 -12.985 1.00 95.75 209 LYS A CA 1
ATOM 1652 C C . LYS A 1 209 ? 17.113 5.842 -11.747 1.00 95.75 209 LYS A C 1
ATOM 1654 O O . LYS A 1 209 ? 17.123 6.991 -11.323 1.00 95.75 209 LYS A O 1
ATOM 1659 N N . PHE A 1 210 ? 16.524 4.835 -11.129 1.00 97.19 210 PHE A N 1
ATOM 1660 C CA . PHE A 1 210 ? 15.887 4.920 -9.831 1.00 97.19 210 PHE A CA 1
ATOM 1661 C C . PHE A 1 210 ? 16.391 3.772 -8.962 1.00 97.19 210 PHE A C 1
ATOM 1663 O O . PHE A 1 210 ? 16.557 2.649 -9.441 1.00 97.19 210 PHE A O 1
ATOM 1670 N N . LYS A 1 211 ? 16.641 4.065 -7.687 1.00 97.31 211 LYS A N 1
ATOM 1671 C CA . LYS A 1 211 ? 17.063 3.083 -6.695 1.00 97.31 211 LYS A CA 1
ATOM 1672 C C . LYS A 1 211 ? 16.380 3.373 -5.365 1.00 97.31 211 LYS A C 1
ATOM 1674 O O . LYS A 1 211 ? 16.464 4.500 -4.881 1.00 97.31 211 LYS A O 1
ATOM 1679 N N . LYS A 1 212 ? 15.768 2.355 -4.760 1.00 96.00 212 LYS A N 1
ATOM 1680 C CA . LYS A 1 212 ? 15.150 2.439 -3.428 1.00 96.00 212 LYS A CA 1
ATOM 1681 C C . LYS A 1 212 ? 15.521 1.215 -2.598 1.00 96.00 212 LYS A C 1
ATOM 1683 O O . LYS A 1 212 ? 15.525 0.099 -3.114 1.00 96.00 212 LYS A O 1
ATOM 1688 N N . GLU A 1 213 ? 15.840 1.431 -1.325 1.00 96.31 213 GLU A N 1
ATOM 1689 C CA . GLU A 1 213 ? 15.972 0.342 -0.353 1.00 96.31 213 GLU A CA 1
ATOM 1690 C C . GLU A 1 213 ? 14.583 -0.176 0.029 1.00 96.31 213 GLU A C 1
ATOM 1692 O O . GLU A 1 213 ? 13.640 0.601 0.164 1.00 96.31 213 GLU A O 1
ATOM 1697 N N . PHE A 1 214 ? 14.459 -1.487 0.193 1.00 96.19 214 PHE A N 1
ATOM 1698 C CA . PHE A 1 214 ? 13.191 -2.155 0.440 1.00 96.19 214 PHE A CA 1
ATOM 1699 C C . PHE A 1 214 ? 13.377 -3.323 1.409 1.00 96.19 214 PHE A C 1
ATOM 1701 O O . PHE A 1 214 ? 14.386 -4.039 1.370 1.00 96.19 214 PHE A O 1
ATOM 1708 N N . LYS A 1 215 ? 12.390 -3.525 2.285 1.00 96.19 215 LYS A N 1
ATOM 1709 C CA . LYS A 1 215 ? 12.383 -4.590 3.291 1.00 96.19 215 LYS A CA 1
ATOM 1710 C C . LYS A 1 215 ? 11.117 -5.432 3.178 1.00 96.19 215 LYS A C 1
ATOM 1712 O O . LYS A 1 215 ? 10.020 -4.899 3.074 1.00 96.19 215 LYS A O 1
ATOM 1717 N N . ILE A 1 216 ? 11.291 -6.748 3.241 1.00 97.88 216 ILE A N 1
ATOM 1718 C CA . ILE A 1 216 ? 10.223 -7.737 3.354 1.00 97.88 216 ILE A CA 1
ATOM 1719 C C . ILE A 1 216 ? 10.249 -8.297 4.778 1.00 97.88 216 ILE A C 1
ATOM 1721 O O . ILE A 1 216 ? 11.251 -8.885 5.201 1.00 97.88 216 ILE A O 1
ATOM 1725 N N . PHE A 1 217 ? 9.156 -8.100 5.507 1.00 96.69 217 PHE A N 1
ATOM 1726 C CA . PHE A 1 217 ? 8.906 -8.642 6.840 1.00 96.69 217 PHE A CA 1
ATOM 1727 C C . PHE A 1 217 ? 8.429 -10.094 6.780 1.00 96.69 217 PHE A C 1
ATOM 1729 O O . PHE A 1 217 ? 8.029 -10.600 5.730 1.00 96.69 217 PHE A O 1
ATOM 1736 N N . THR A 1 218 ? 8.504 -10.787 7.913 1.00 95.81 218 THR A N 1
ATOM 1737 C CA . THR A 1 218 ? 8.232 -12.223 7.982 1.00 95.81 218 THR A CA 1
ATOM 1738 C C . THR A 1 218 ? 6.740 -12.535 7.895 1.00 95.81 218 THR A C 1
ATOM 1740 O O . THR A 1 218 ? 5.877 -11.694 8.151 1.00 95.81 218 THR A O 1
ATOM 1743 N N . LEU A 1 219 ? 6.421 -13.796 7.589 1.00 92.75 219 LEU A N 1
ATOM 1744 C CA . LEU A 1 219 ? 5.042 -14.283 7.629 1.00 92.75 219 LEU A CA 1
ATOM 1745 C C . LEU A 1 219 ? 4.425 -14.175 9.038 1.00 92.75 219 LEU A C 1
ATOM 1747 O O . LEU A 1 219 ? 3.218 -13.983 9.161 1.00 92.75 219 LEU A O 1
ATOM 1751 N N . ASN A 1 220 ? 5.235 -14.295 10.098 1.00 90.31 220 ASN A N 1
ATOM 1752 C CA . ASN A 1 220 ? 4.755 -14.148 11.472 1.00 90.31 220 ASN A CA 1
ATOM 1753 C C . ASN A 1 220 ? 4.362 -12.697 11.772 1.00 90.31 220 ASN A C 1
ATOM 1755 O O . ASN A 1 220 ? 3.258 -12.473 12.259 1.00 90.31 220 ASN A O 1
ATOM 1759 N N . ASP A 1 221 ? 5.214 -11.741 11.383 1.00 92.44 221 ASP A N 1
ATOM 1760 C CA . ASP A 1 221 ? 4.924 -10.305 11.496 1.00 92.44 221 ASP A CA 1
ATOM 1761 C C . ASP A 1 221 ? 3.597 -9.973 10.804 1.00 92.44 221 ASP A C 1
ATOM 1763 O O . ASP A 1 221 ? 2.732 -9.321 11.381 1.00 92.44 221 ASP A O 1
ATOM 1767 N N . LYS A 1 222 ? 3.400 -10.503 9.586 1.00 92.31 222 LYS A N 1
ATOM 1768 C CA . LYS A 1 222 ? 2.162 -10.330 8.818 1.00 92.31 222 LYS A CA 1
ATOM 1769 C C . LYS A 1 222 ? 0.928 -10.789 9.590 1.00 92.31 222 LYS A C 1
ATOM 1771 O O . LYS A 1 222 ? -0.066 -10.069 9.648 1.00 92.31 222 LYS A O 1
ATOM 1776 N N . ARG A 1 223 ? 0.970 -12.002 10.156 1.00 88.81 223 ARG A N 1
ATOM 1777 C CA . ARG A 1 223 ? -0.157 -12.573 10.914 1.00 88.81 223 ARG A CA 1
ATOM 1778 C C . ARG A 1 223 ? -0.490 -11.716 12.130 1.00 88.81 223 ARG A C 1
ATOM 1780 O O . ARG A 1 223 ? -1.660 -11.453 12.378 1.00 88.81 223 ARG A O 1
ATOM 1787 N N . GLU A 1 224 ? 0.533 -11.273 12.851 1.00 87.88 224 GLU A N 1
ATOM 1788 C CA . GLU A 1 224 ? 0.390 -10.422 14.028 1.00 87.88 224 GLU A CA 1
ATOM 1789 C C . GLU A 1 224 ? -0.296 -9.094 13.682 1.00 87.88 224 GLU A C 1
ATOM 1791 O O . GLU A 1 224 ? -1.348 -8.789 14.243 1.00 87.88 224 GLU A O 1
ATOM 1796 N N . ILE A 1 225 ? 0.215 -8.352 12.693 1.00 90.69 225 ILE A N 1
ATOM 1797 C CA . ILE A 1 225 ? -0.351 -7.044 12.335 1.00 90.69 225 ILE A CA 1
ATOM 1798 C C . ILE A 1 225 ? -1.745 -7.131 11.702 1.00 90.69 225 ILE A C 1
ATOM 1800 O O . ILE A 1 225 ? -2.568 -6.240 11.908 1.00 90.69 225 ILE A O 1
ATOM 1804 N N . THR A 1 226 ? -2.032 -8.212 10.968 1.00 90.81 226 THR A N 1
ATOM 1805 C CA . THR A 1 226 ? -3.357 -8.433 10.369 1.00 90.81 226 THR A CA 1
ATOM 1806 C C . THR A 1 226 ? -4.395 -8.608 11.475 1.00 90.81 226 THR A C 1
ATOM 1808 O O . THR A 1 226 ? -5.444 -7.969 11.453 1.00 90.81 226 THR A O 1
ATOM 1811 N N . ASN A 1 227 ? -4.065 -9.401 12.498 1.00 87.38 227 ASN A N 1
ATOM 1812 C CA . ASN A 1 227 ? -4.935 -9.629 13.648 1.00 87.38 227 ASN A CA 1
ATOM 1813 C C . ASN A 1 227 ? -5.143 -8.365 14.492 1.00 87.38 227 ASN A C 1
ATOM 1815 O O . ASN A 1 227 ? -6.263 -8.117 14.933 1.00 87.38 227 ASN A O 1
ATOM 1819 N N . ILE A 1 228 ? -4.103 -7.543 14.680 1.00 88.31 228 ILE A N 1
ATOM 1820 C CA . ILE A 1 228 ? -4.231 -6.241 15.356 1.00 88.31 228 ILE A CA 1
ATOM 1821 C C . ILE A 1 228 ? -5.257 -5.369 14.641 1.00 88.31 228 ILE A C 1
ATOM 18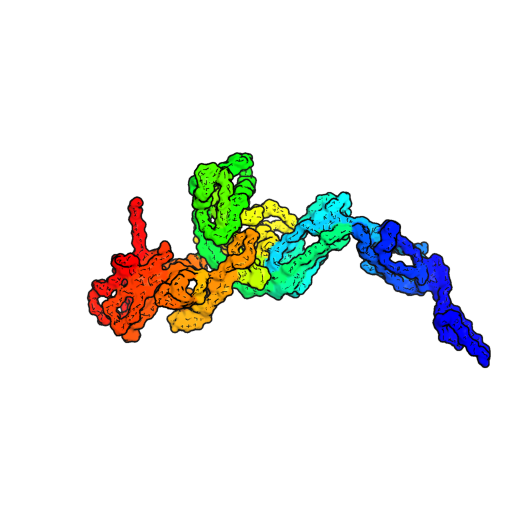23 O O . ILE A 1 228 ? -6.135 -4.792 15.278 1.00 88.31 228 ILE A O 1
ATOM 1827 N N . GLY A 1 229 ? -5.174 -5.280 13.316 1.00 89.94 229 GLY A N 1
ATOM 1828 C CA . GLY A 1 229 ? -6.102 -4.446 12.574 1.00 89.94 229 GLY A CA 1
ATOM 1829 C C . GLY A 1 229 ? -7.528 -4.967 12.557 1.00 89.94 229 GLY A C 1
ATOM 1830 O O . GLY A 1 229 ? -8.434 -4.155 12.676 1.00 89.94 229 GLY A O 1
ATOM 1831 N N . ILE A 1 230 ? -7.749 -6.282 12.484 1.00 88.50 230 ILE A N 1
ATOM 1832 C CA . ILE A 1 230 ? -9.091 -6.872 12.646 1.00 88.50 230 ILE A CA 1
ATOM 1833 C C . ILE A 1 230 ? -9.657 -6.522 14.029 1.00 88.50 230 ILE A C 1
ATOM 1835 O O . ILE A 1 230 ? -10.783 -6.036 14.142 1.00 88.50 230 ILE A O 1
ATOM 1839 N N . ALA A 1 231 ? -8.853 -6.697 15.081 1.00 88.44 231 ALA A N 1
ATOM 1840 C CA . ALA A 1 231 ? -9.252 -6.396 16.450 1.00 88.44 231 ALA A CA 1
ATOM 1841 C C . ALA A 1 231 ? -9.642 -4.920 16.620 1.00 88.44 231 ALA A C 1
ATOM 1843 O O . ALA A 1 231 ? -10.744 -4.612 17.075 1.00 88.44 231 ALA A O 1
ATOM 1844 N N . LEU A 1 232 ? -8.791 -4.000 16.163 1.00 91.44 232 LEU A N 1
ATOM 1845 C CA . LEU A 1 232 ? -9.073 -2.565 16.215 1.00 91.44 232 LEU A CA 1
ATOM 1846 C C . LEU A 1 232 ? -10.247 -2.177 15.307 1.00 91.44 232 LEU A C 1
ATOM 1848 O O . LEU A 1 232 ? -11.049 -1.327 15.683 1.00 91.44 232 LEU A O 1
ATOM 1852 N N . SER A 1 233 ? -10.403 -2.821 14.150 1.00 92.69 233 SER A N 1
ATOM 1853 C CA . SER A 1 233 ? -11.531 -2.556 13.255 1.00 92.69 233 SER A CA 1
ATOM 1854 C C . SER A 1 233 ? -12.857 -2.904 13.919 1.00 92.69 233 SER A C 1
ATOM 1856 O O . SER A 1 233 ? -13.744 -2.057 13.984 1.00 92.69 233 SER A O 1
ATOM 1858 N N . SER A 1 234 ? -12.961 -4.106 14.493 1.00 90.38 234 SER A N 1
ATOM 1859 C CA . SER A 1 234 ? -14.166 -4.550 15.203 1.00 90.38 234 SER A CA 1
ATOM 1860 C C . SER A 1 234 ? -14.524 -3.665 16.404 1.00 90.38 234 SER A C 1
ATOM 1862 O O . SER A 1 234 ? -15.702 -3.510 16.719 1.00 90.38 234 SER A O 1
ATOM 1864 N N . LYS A 1 235 ? -13.517 -3.056 17.049 1.00 91.19 235 LYS A N 1
ATOM 1865 C CA . LYS A 1 235 ? -13.691 -2.111 18.158 1.00 91.19 235 LYS A CA 1
ATOM 1866 C C . LYS A 1 235 ? -14.246 -0.762 17.698 1.00 91.19 235 LYS A C 1
ATOM 1868 O O . LYS A 1 235 ? -15.125 -0.213 18.353 1.00 91.19 235 LYS A O 1
ATOM 1873 N N . TYR A 1 236 ? -13.711 -0.196 16.613 1.00 93.69 236 TYR A N 1
ATOM 1874 C CA . TYR A 1 236 ? -13.969 1.205 16.257 1.00 93.69 236 TYR A CA 1
ATOM 1875 C C . TYR A 1 236 ? -15.023 1.411 15.165 1.00 93.69 236 TYR A C 1
ATOM 1877 O O . TYR A 1 236 ? -15.612 2.488 15.112 1.00 93.69 236 TYR A O 1
ATOM 1885 N N . LEU A 1 237 ? -15.287 0.425 14.303 1.00 94.62 237 LEU A N 1
ATOM 1886 C CA . LEU A 1 237 ? -16.156 0.594 13.129 1.00 94.62 237 LEU A CA 1
ATOM 1887 C C . LEU A 1 237 ? -17.559 1.108 13.472 1.00 94.62 237 LEU A C 1
ATOM 1889 O O . LEU A 1 237 ? -18.011 2.080 12.869 1.00 94.62 237 LEU A O 1
ATOM 1893 N N . GLN A 1 238 ? -18.210 0.510 14.473 1.00 93.19 238 GLN A N 1
ATOM 1894 C CA . GLN A 1 238 ? -19.537 0.933 14.925 1.00 93.19 238 GLN A CA 1
ATOM 1895 C C . GLN A 1 238 ? -19.545 2.388 15.408 1.00 93.19 238 GLN A C 1
ATOM 1897 O O . GLN A 1 238 ? -20.426 3.166 15.046 1.00 93.19 238 GLN A O 1
ATOM 1902 N N . GLN A 1 239 ? -18.557 2.766 16.221 1.00 94.38 239 GLN A N 1
ATOM 1903 C CA . GLN A 1 239 ? -18.455 4.124 16.749 1.00 94.38 239 GLN A CA 1
ATOM 1904 C C . GLN A 1 239 ? -18.216 5.140 15.626 1.00 94.38 239 GLN A C 1
ATOM 1906 O O . GLN A 1 239 ? -18.833 6.203 15.614 1.00 94.38 239 GLN A O 1
ATOM 1911 N N . ILE A 1 240 ? -17.353 4.813 14.660 1.00 96.56 240 ILE A N 1
ATOM 1912 C CA . ILE A 1 240 ? -17.099 5.672 13.500 1.00 96.56 240 ILE A CA 1
ATOM 1913 C C . ILE A 1 240 ? -18.372 5.821 12.651 1.00 96.56 240 ILE A C 1
ATOM 1915 O O . ILE A 1 240 ? -18.698 6.938 12.249 1.00 96.56 240 ILE A O 1
ATOM 1919 N N . ASP A 1 241 ? -19.134 4.745 12.433 1.00 96.38 241 ASP A N 1
ATOM 1920 C CA . ASP A 1 241 ? -20.421 4.815 11.733 1.00 96.38 241 ASP A CA 1
ATOM 1921 C C . ASP A 1 241 ? -21.414 5.769 12.419 1.00 96.38 241 ASP A C 1
ATOM 1923 O O . ASP A 1 241 ? -22.008 6.631 11.765 1.00 96.38 241 ASP A O 1
ATOM 1927 N N . GLN A 1 242 ? -21.533 5.678 13.748 1.00 96.12 242 GLN A N 1
ATOM 1928 C CA . GLN A 1 242 ? -22.369 6.575 14.552 1.00 96.12 242 GLN A CA 1
ATOM 1929 C C . GLN A 1 242 ? -21.896 8.030 14.457 1.00 96.12 242 GLN A C 1
ATOM 1931 O O . GLN A 1 242 ? -22.701 8.948 14.297 1.00 96.12 242 GLN A O 1
ATOM 1936 N N . TRP A 1 243 ? -20.584 8.256 14.506 1.00 97.56 243 TRP A N 1
ATOM 1937 C CA . TRP A 1 243 ? -19.978 9.581 14.376 1.00 97.56 243 TRP A CA 1
ATOM 1938 C C . TRP A 1 243 ? -20.122 10.203 12.985 1.00 97.56 243 TRP A C 1
ATOM 1940 O O . TRP A 1 243 ? -19.996 11.425 12.864 1.00 97.56 243 TRP A O 1
ATOM 1950 N N . MET A 1 244 ? -20.436 9.404 11.960 1.00 97.31 244 MET A N 1
ATOM 1951 C CA . MET A 1 244 ? -20.779 9.878 10.618 1.00 97.31 244 MET A CA 1
ATOM 1952 C C . MET A 1 244 ? -22.240 10.297 10.456 1.00 97.31 244 MET A C 1
ATOM 1954 O O . MET A 1 244 ? -22.569 10.879 9.421 1.00 97.31 244 MET A O 1
ATOM 1958 N N . ILE A 1 245 ? -23.138 10.008 11.403 1.00 96.62 245 ILE A N 1
ATOM 1959 C CA . ILE A 1 245 ? -24.558 10.366 11.266 1.00 96.62 245 ILE A CA 1
ATOM 1960 C C . ILE A 1 245 ? -24.691 11.901 11.230 1.00 96.62 245 ILE A C 1
ATOM 1962 O O . ILE A 1 245 ? -24.357 12.569 12.214 1.00 96.62 245 ILE A O 1
ATOM 1966 N N . PRO A 1 246 ? -25.158 12.490 10.110 1.00 96.06 246 PRO A N 1
ATOM 1967 C CA . PRO A 1 246 ? -25.204 13.937 9.975 1.00 96.06 246 PRO A CA 1
ATOM 1968 C C . PRO A 1 246 ? -26.385 14.525 10.751 1.00 96.06 246 PRO A C 1
ATOM 1970 O O . PRO A 1 246 ? -27.534 14.110 10.585 1.00 96.06 246 PRO A O 1
ATOM 1973 N N . ASN A 1 247 ? -26.115 15.554 11.553 1.00 94.50 247 ASN A N 1
ATOM 1974 C CA . ASN A 1 247 ? -27.158 16.426 12.087 1.00 94.50 247 ASN A CA 1
ATOM 1975 C C . ASN A 1 247 ? -27.467 17.574 11.102 1.00 94.50 247 ASN A C 1
ATOM 1977 O O . ASN A 1 247 ? -26.832 17.713 10.055 1.00 94.50 247 ASN A O 1
ATOM 1981 N N . GLU A 1 248 ? -28.420 18.441 11.449 1.00 92.81 248 GLU A N 1
ATOM 1982 C CA . GLU A 1 248 ? -28.809 19.573 10.593 1.00 92.81 248 GLU A CA 1
ATOM 1983 C C . GLU A 1 248 ? -27.655 20.541 10.276 1.00 92.81 248 GLU A C 1
ATOM 1985 O O . GLU A 1 248 ? -27.594 21.078 9.173 1.00 92.81 248 GLU A O 1
ATOM 1990 N N . LYS A 1 249 ? -26.690 20.731 11.188 1.00 91.62 249 LYS A N 1
ATOM 1991 C CA . LYS A 1 249 ? -25.525 21.598 10.932 1.00 91.62 249 LYS A CA 1
ATOM 1992 C C . LYS A 1 249 ? -24.613 21.005 9.861 1.00 91.62 249 LYS A C 1
ATOM 1994 O O . LYS A 1 249 ? -24.147 21.734 8.989 1.00 91.62 249 LYS A O 1
ATOM 1999 N N . VAL A 1 250 ? -24.385 19.691 9.902 1.00 94.69 250 VAL A N 1
ATOM 2000 C CA . VAL A 1 250 ? -23.577 18.998 8.887 1.00 94.69 250 VAL A CA 1
ATOM 2001 C C . VAL A 1 250 ? -24.253 19.074 7.515 1.00 94.69 250 VAL A C 1
ATOM 2003 O O . VAL A 1 250 ? -23.586 19.369 6.525 1.00 94.69 250 VAL A O 1
ATOM 2006 N N . LYS A 1 251 ? -25.584 18.920 7.456 1.00 95.19 251 LYS A N 1
ATOM 2007 C CA . LYS A 1 251 ? -26.349 19.056 6.204 1.00 95.19 251 LYS A CA 1
ATOM 2008 C C . LYS A 1 251 ? -26.259 20.451 5.592 1.00 95.19 251 LYS A C 1
ATOM 2010 O O . LYS A 1 251 ? -26.053 20.583 4.383 1.00 95.19 251 LYS A O 1
ATOM 2015 N N . ILE A 1 252 ? -26.358 21.489 6.427 1.00 92.44 252 ILE A N 1
ATOM 2016 C CA . ILE A 1 252 ? -26.163 22.879 5.996 1.00 92.44 252 ILE A CA 1
ATOM 2017 C C . ILE A 1 252 ? -24.740 23.067 5.464 1.00 92.44 252 ILE A C 1
ATOM 2019 O O . ILE A 1 252 ? -24.583 23.578 4.360 1.00 92.44 252 ILE A O 1
ATOM 2023 N N . CYS A 1 253 ? -23.717 22.589 6.185 1.00 93.25 253 CYS A N 1
ATOM 2024 C CA . CYS A 1 253 ? -22.331 22.661 5.718 1.00 93.25 253 CYS A CA 1
ATOM 2025 C C . CYS A 1 253 ? -22.152 21.999 4.340 1.00 93.25 253 CYS A C 1
ATOM 2027 O O . CYS A 1 253 ? -21.558 22.600 3.446 1.00 93.25 253 CYS A O 1
ATOM 2029 N N . SER A 1 254 ? -22.692 20.792 4.142 1.00 94.44 254 SER A N 1
ATOM 2030 C CA . SER A 1 254 ? -22.601 20.090 2.854 1.00 94.44 254 SER A CA 1
ATOM 2031 C C . SER A 1 254 ? -23.242 20.898 1.716 1.00 94.44 254 SER A C 1
ATOM 2033 O O . SER A 1 254 ? -22.637 21.074 0.657 1.00 94.44 254 SER A O 1
ATOM 2035 N N . SER A 1 255 ? -24.414 21.490 1.966 1.00 92.38 255 SER A N 1
ATOM 2036 C CA . SER A 1 255 ? -25.109 22.344 0.991 1.00 92.38 255 SER A CA 1
ATOM 2037 C C . SER A 1 255 ? -24.301 23.601 0.651 1.00 92.38 255 SER A C 1
ATOM 2039 O O . SER A 1 255 ? -24.105 23.910 -0.525 1.00 92.38 255 SER A O 1
ATOM 2041 N N . GLU A 1 256 ? -23.746 24.283 1.661 1.00 92.25 256 GLU A N 1
ATOM 2042 C CA . GLU A 1 256 ? -22.876 25.448 1.462 1.00 92.25 256 GLU A CA 1
ATOM 2043 C C . GLU A 1 256 ? -21.671 25.097 0.569 1.00 92.25 256 GLU A C 1
ATOM 2045 O O . GLU A 1 256 ? -21.277 25.903 -0.280 1.00 92.25 256 GLU A O 1
ATOM 2050 N N . ILE A 1 257 ? -21.075 23.905 0.745 1.00 93.69 257 ILE A N 1
ATOM 2051 C CA . ILE A 1 257 ? -19.867 23.482 0.009 1.00 93.69 257 ILE A CA 1
ATOM 2052 C C . ILE A 1 257 ? -20.170 23.396 -1.485 1.00 93.69 257 ILE A C 1
ATOM 2054 O O . ILE A 1 257 ? -19.398 23.897 -2.313 1.00 93.69 257 ILE A O 1
ATOM 2058 N N . LEU A 1 258 ? -21.307 22.791 -1.825 1.00 94.44 258 LEU A N 1
ATOM 2059 C CA . LEU A 1 258 ? -21.747 22.629 -3.206 1.00 94.44 258 LEU A CA 1
ATOM 2060 C C . LEU A 1 258 ? -22.139 23.973 -3.835 1.00 94.44 258 LEU A C 1
ATOM 2062 O O . LEU A 1 258 ? -21.691 24.277 -4.945 1.00 94.44 258 LEU A O 1
ATOM 2066 N N . GLU A 1 259 ? -22.879 24.816 -3.107 1.00 91.50 259 GLU A N 1
ATOM 2067 C CA . GLU A 1 259 ? -23.292 26.145 -3.573 1.00 91.50 259 GLU A CA 1
ATOM 2068 C C . GLU A 1 259 ? -22.093 27.049 -3.892 1.00 91.50 259 GLU A C 1
ATOM 2070 O O . GLU A 1 259 ? -22.015 27.634 -4.979 1.00 91.50 259 GLU A O 1
ATOM 2075 N N . GLN A 1 260 ? -21.119 27.144 -2.980 1.00 90.12 260 GLN A N 1
ATOM 2076 C CA . GLN A 1 260 ? -19.935 27.986 -3.185 1.00 90.12 260 GLN A CA 1
ATOM 2077 C C . GLN A 1 260 ? -19.053 27.484 -4.330 1.00 90.12 260 GLN A C 1
ATOM 2079 O O . GLN A 1 260 ? -18.454 28.282 -5.060 1.00 90.12 260 GLN A O 1
ATOM 2084 N N . SER A 1 261 ? -19.026 26.168 -4.532 1.00 91.56 261 SER A N 1
ATOM 2085 C CA . SER A 1 261 ? -18.297 25.526 -5.628 1.00 91.56 261 SER A CA 1
ATOM 2086 C C . SER A 1 261 ? -19.063 25.543 -6.953 1.00 91.56 261 SER A C 1
ATOM 2088 O O . SER A 1 261 ? -18.537 25.085 -7.966 1.00 91.56 261 SER A O 1
ATOM 2090 N N . ARG A 1 262 ? -20.278 26.116 -6.971 1.00 92.25 262 ARG A N 1
ATOM 2091 C CA . ARG A 1 262 ? -21.170 26.213 -8.138 1.00 92.25 262 ARG A CA 1
ATOM 2092 C C . ARG A 1 262 ? -21.523 24.852 -8.742 1.00 92.25 262 ARG A C 1
ATOM 2094 O O . ARG A 1 262 ? -21.724 24.754 -9.951 1.00 92.25 262 ARG A O 1
ATOM 2101 N N . VAL A 1 263 ? -21.594 23.820 -7.905 1.00 92.12 263 VAL A N 1
ATOM 2102 C CA . VAL A 1 263 ? -22.078 22.491 -8.285 1.00 92.12 263 VAL A CA 1
ATOM 2103 C C . VAL A 1 263 ? -23.591 22.487 -8.098 1.00 92.12 263 VAL A C 1
ATOM 2105 O O . VAL A 1 263 ? -24.078 22.684 -6.989 1.00 92.12 263 VAL A O 1
ATOM 2108 N N . GLY A 1 264 ? -24.332 22.335 -9.196 1.00 85.94 264 GLY A N 1
ATOM 2109 C CA . GLY A 1 264 ? -25.795 22.313 -9.167 1.00 85.94 264 GLY A CA 1
ATOM 2110 C C . GLY A 1 264 ? -26.360 21.014 -8.588 1.00 85.94 264 GLY A C 1
ATOM 2111 O O . GLY A 1 264 ? -25.664 20.006 -8.487 1.00 85.94 264 GLY A O 1
ATOM 2112 N N . GLU A 1 265 ? -27.652 21.018 -8.259 1.00 83.88 265 GLU A N 1
ATOM 2113 C CA . GLU A 1 265 ? -28.356 19.816 -7.783 1.00 83.88 265 GLU A CA 1
ATOM 2114 C C . GLU A 1 265 ? -28.348 18.679 -8.822 1.00 83.88 265 GLU A C 1
ATOM 2116 O O . GLU A 1 265 ? -28.237 17.516 -8.438 1.00 83.88 265 GLU A O 1
ATOM 2121 N N . ASP A 1 266 ? -28.379 19.014 -10.117 1.00 88.00 266 ASP A N 1
ATOM 2122 C CA . ASP A 1 266 ? -28.389 18.059 -11.239 1.00 88.00 266 ASP A CA 1
ATOM 2123 C C . ASP A 1 266 ? -26.998 17.497 -11.606 1.00 88.00 266 ASP A C 1
ATOM 2125 O O . ASP A 1 266 ? -26.889 16.641 -12.485 1.00 88.00 266 ASP A O 1
ATOM 2129 N N . GLU A 1 267 ? -25.921 17.990 -10.984 1.00 94.56 267 GLU A N 1
ATOM 2130 C CA . GLU A 1 267 ? -24.570 17.456 -11.202 1.00 94.56 267 GLU A CA 1
ATOM 2131 C C . GLU A 1 267 ? -24.442 16.039 -10.628 1.00 94.56 267 GLU A C 1
ATOM 2133 O O . GLU A 1 267 ? -25.105 15.685 -9.645 1.00 94.56 267 GLU A O 1
ATOM 2138 N N . SER A 1 268 ? -23.557 15.236 -11.225 1.00 95.81 268 SER A N 1
ATOM 2139 C CA . SER A 1 268 ? -23.381 13.838 -10.823 1.00 95.81 268 SER A CA 1
ATOM 2140 C C . SER A 1 268 ? -22.871 13.711 -9.385 1.00 95.81 268 SER A C 1
ATOM 2142 O O . SER A 1 268 ? -22.169 14.590 -8.868 1.00 95.81 268 SER A O 1
ATOM 2144 N N . GLU A 1 269 ? -23.188 12.595 -8.730 1.00 97.25 269 GLU A N 1
ATOM 2145 C CA . GLU A 1 269 ? -22.738 12.336 -7.359 1.00 97.25 269 GLU A CA 1
ATOM 2146 C C . GLU A 1 269 ? -21.208 12.268 -7.290 1.00 97.25 269 GLU A C 1
ATOM 2148 O O . GLU A 1 269 ? -20.606 12.778 -6.343 1.00 97.25 269 GLU A O 1
ATOM 2153 N N . LEU A 1 270 ? -20.560 11.762 -8.347 1.00 96.88 270 LEU A N 1
ATOM 2154 C CA . LEU A 1 270 ? -19.106 11.819 -8.500 1.00 96.88 270 LEU A CA 1
ATOM 2155 C C . LEU A 1 270 ? -18.556 13.254 -8.470 1.00 96.88 270 LEU A C 1
ATOM 2157 O O . LEU A 1 270 ? -17.542 13.512 -7.817 1.00 96.88 270 LEU A O 1
ATOM 2161 N N . GLN A 1 271 ? -19.202 14.202 -9.153 1.00 96.75 271 GLN A N 1
ATOM 2162 C CA . GLN A 1 271 ? -18.744 15.592 -9.176 1.00 96.75 271 GLN A CA 1
ATOM 2163 C C . GLN A 1 271 ? -18.925 16.271 -7.812 1.00 96.75 271 GLN A C 1
ATOM 2165 O O . GLN A 1 271 ? -18.032 16.995 -7.361 1.00 96.75 271 GLN A O 1
ATOM 2170 N N . LYS A 1 272 ? -20.035 15.992 -7.120 1.00 97.50 272 LYS A N 1
ATOM 2171 C CA . LYS A 1 272 ? -20.273 16.450 -5.741 1.00 97.50 272 LYS A CA 1
ATOM 2172 C C . LYS A 1 272 ? -19.222 15.879 -4.782 1.00 97.50 272 LYS A C 1
ATOM 2174 O O . LYS A 1 272 ? -18.617 16.632 -4.019 1.00 97.50 272 LYS A O 1
ATOM 2179 N N . ALA A 1 273 ? -18.926 14.582 -4.882 1.00 97.94 273 ALA A N 1
ATOM 2180 C CA . ALA A 1 273 ? -17.922 13.915 -4.057 1.00 97.94 273 ALA A CA 1
ATOM 2181 C C . ALA A 1 273 ? -16.511 14.494 -4.245 1.00 97.94 273 ALA A C 1
ATOM 2183 O O . ALA A 1 273 ? -15.800 14.672 -3.259 1.00 97.94 273 ALA A O 1
ATOM 2184 N N . LYS A 1 274 ? -16.113 14.857 -5.474 1.00 97.62 274 LYS A N 1
ATOM 2185 C CA . LYS A 1 274 ? -14.821 15.523 -5.748 1.00 97.62 274 LYS A CA 1
ATOM 2186 C C . LYS A 1 274 ? -14.680 16.852 -5.013 1.00 97.62 274 LYS A C 1
ATOM 2188 O O . LYS A 1 274 ? -13.634 17.132 -4.433 1.00 97.62 274 LYS A O 1
ATOM 2193 N N . VAL A 1 275 ? -15.731 17.667 -5.038 1.00 97.00 275 VAL A N 1
ATOM 2194 C CA . VAL A 1 275 ? -15.736 18.975 -4.375 1.00 97.00 275 VAL A CA 1
ATOM 2195 C C . VAL A 1 275 ? -15.704 18.826 -2.856 1.00 97.00 275 VAL A C 1
ATOM 2197 O O . VAL A 1 275 ? -14.925 19.510 -2.192 1.00 97.00 275 VAL A O 1
ATOM 2200 N N . ILE A 1 276 ? -16.497 17.903 -2.305 1.00 97.50 276 ILE A N 1
ATOM 2201 C CA . ILE A 1 276 ? -16.490 17.613 -0.866 1.00 97.50 276 ILE A CA 1
ATOM 2202 C C . ILE A 1 276 ? -15.120 17.079 -0.438 1.00 97.50 276 ILE A C 1
ATOM 2204 O O . ILE A 1 276 ? -14.569 17.554 0.552 1.00 97.50 276 ILE A O 1
ATOM 2208 N N . LEU A 1 277 ? -14.520 16.165 -1.205 1.00 97.81 277 LEU A N 1
ATOM 2209 C CA . LEU A 1 277 ? -13.176 15.660 -0.938 1.00 97.81 277 LEU A CA 1
ATOM 2210 C C . LEU A 1 277 ? -12.151 16.800 -0.891 1.00 97.81 277 LEU A C 1
ATOM 2212 O O . LEU A 1 277 ? -11.399 16.912 0.074 1.00 97.81 277 LEU A O 1
ATOM 2216 N N . GLN A 1 278 ? -12.169 17.693 -1.884 1.00 95.62 278 GLN A N 1
ATOM 2217 C CA . GLN A 1 278 ? -11.281 18.853 -1.912 1.00 95.62 278 GLN A CA 1
ATOM 2218 C C . GLN A 1 278 ? -11.474 19.755 -0.682 1.00 95.62 278 GLN A C 1
ATOM 2220 O O . GLN A 1 278 ? -10.497 20.271 -0.136 1.00 95.62 278 GLN A O 1
ATOM 2225 N N . PHE A 1 279 ? -12.714 19.949 -0.228 1.00 94.81 279 PHE A N 1
ATOM 2226 C CA . PHE A 1 279 ? -12.998 20.670 1.011 1.00 94.81 279 PHE A CA 1
ATOM 2227 C C . PHE A 1 279 ? -12.385 19.962 2.229 1.00 94.81 279 PHE A C 1
ATOM 2229 O O . PHE A 1 279 ? -11.628 20.589 2.973 1.00 94.81 279 PHE A O 1
ATOM 2236 N N . VAL A 1 280 ? -12.655 18.664 2.403 1.00 95.31 280 VAL A N 1
ATOM 2237 C CA . VAL A 1 280 ? -12.156 17.860 3.532 1.00 95.31 280 VAL A CA 1
ATOM 2238 C C . VAL A 1 280 ? -10.628 17.895 3.584 1.00 95.31 280 VAL A C 1
ATOM 2240 O O . VAL A 1 280 ? -10.060 18.219 4.627 1.00 95.31 280 VAL A O 1
ATOM 2243 N N . SER A 1 281 ? -9.957 17.669 2.450 1.00 93.31 281 SER A N 1
ATOM 2244 C CA . SER A 1 281 ? -8.493 17.702 2.360 1.00 93.31 281 SER A CA 1
ATOM 2245 C C . SER A 1 281 ? -7.883 19.061 2.716 1.00 93.31 281 SER A C 1
ATOM 2247 O O . SER A 1 281 ? -6.744 19.122 3.171 1.00 93.31 281 SER A O 1
ATOM 2249 N N . ASN A 1 282 ? -8.622 20.159 2.540 1.00 91.88 282 ASN A N 1
ATOM 2250 C CA . ASN A 1 282 ? -8.152 21.497 2.899 1.00 91.88 282 ASN A CA 1
ATOM 2251 C C . ASN A 1 282 ? -8.404 21.855 4.373 1.00 91.88 282 ASN A C 1
ATOM 2253 O O . ASN A 1 282 ? -7.680 22.690 4.930 1.00 91.88 282 ASN A O 1
ATOM 2257 N N . LYS A 1 283 ? -9.431 21.259 4.989 1.00 91.94 283 LYS A N 1
ATOM 2258 C CA . LYS A 1 283 ? -9.937 21.622 6.323 1.00 91.94 283 LYS A CA 1
ATOM 2259 C C . LYS A 1 283 ? -9.407 20.762 7.454 1.00 91.94 283 LYS A C 1
ATOM 2261 O O . LYS A 1 283 ? -9.533 21.159 8.609 1.00 91.94 283 LYS A O 1
ATOM 2266 N N . ILE A 1 284 ? -8.794 19.628 7.143 1.00 91.44 284 ILE A N 1
ATOM 2267 C CA . ILE A 1 284 ? -8.142 18.801 8.150 1.00 91.44 284 ILE A CA 1
ATOM 2268 C C . ILE A 1 284 ? -6.631 19.018 8.072 1.00 91.44 284 ILE A C 1
ATOM 2270 O O . ILE A 1 284 ? -6.020 19.010 7.005 1.00 91.44 284 ILE A O 1
ATOM 2274 N N . GLN A 1 285 ? -6.024 19.259 9.226 1.00 90.06 285 GLN A N 1
ATOM 2275 C CA . GLN A 1 285 ? -4.587 19.246 9.428 1.00 90.06 285 GLN A CA 1
ATOM 2276 C C . GLN A 1 285 ? -4.195 17.950 10.129 1.00 90.06 285 GLN A C 1
ATOM 2278 O O . GLN A 1 285 ? -4.888 17.450 11.010 1.00 90.06 285 GLN A O 1
ATOM 2283 N N . ILE A 1 286 ? -3.065 17.391 9.720 1.00 86.88 286 ILE A N 1
ATOM 2284 C CA . ILE A 1 286 ? -2.671 16.056 10.142 1.00 86.88 286 ILE A CA 1
ATOM 2285 C C . ILE A 1 286 ? -2.167 16.074 11.586 1.00 86.88 286 ILE A C 1
ATOM 2287 O O . ILE A 1 286 ? -1.288 16.863 11.934 1.00 86.88 286 ILE A O 1
ATOM 2291 N N . SER A 1 287 ? -2.737 15.197 12.412 1.00 85.62 287 SER A N 1
ATOM 2292 C CA . SER A 1 287 ? -2.416 15.017 13.831 1.00 85.62 287 SER A CA 1
ATOM 2293 C C . SER A 1 287 ? -2.759 13.593 14.279 1.00 85.62 287 SER A C 1
ATOM 2295 O O . SER A 1 287 ? -3.485 12.883 13.595 1.00 85.62 287 SER A O 1
ATOM 2297 N N . THR A 1 288 ? -2.278 13.188 15.456 1.00 80.75 288 THR A N 1
ATOM 2298 C CA . THR A 1 288 ? -2.598 11.887 16.086 1.00 80.75 288 THR A CA 1
ATOM 2299 C C . THR A 1 288 ? -3.737 11.970 17.109 1.00 80.75 288 THR A C 1
ATOM 2301 O O . THR A 1 288 ? -3.934 11.044 17.908 1.00 80.75 288 THR A O 1
ATOM 2304 N N . ASP A 1 289 ? -4.456 13.096 17.100 1.00 83.50 289 ASP A N 1
ATOM 2305 C CA . ASP A 1 289 ? -5.557 13.389 18.011 1.00 83.50 289 ASP A CA 1
ATOM 2306 C C . ASP A 1 289 ? -6.696 12.376 17.874 1.00 83.50 289 ASP A C 1
ATOM 2308 O O . ASP A 1 289 ? -6.895 11.733 16.840 1.00 83.50 289 ASP A O 1
ATOM 2312 N N . VAL A 1 290 ? -7.442 12.204 18.964 1.00 86.38 290 VAL A N 1
ATOM 2313 C CA . VAL A 1 290 ? -8.603 11.316 18.978 1.00 86.38 290 VAL A CA 1
ATOM 2314 C C . VAL A 1 290 ? -9.695 11.932 18.094 1.00 86.38 290 VAL A C 1
ATOM 2316 O O . VAL A 1 290 ? -10.017 13.107 18.280 1.00 86.38 290 VAL A O 1
ATOM 2319 N N . PRO A 1 291 ? -10.265 11.176 17.137 1.00 92.00 291 PRO A N 1
ATOM 2320 C CA . PRO A 1 291 ? -11.360 11.673 16.314 1.00 92.00 291 PRO A CA 1
ATOM 2321 C C . PRO A 1 291 ? -12.601 11.974 17.163 1.00 92.00 291 PRO A C 1
ATOM 2323 O O . PRO A 1 291 ? -12.782 11.437 18.255 1.00 92.00 291 PRO A O 1
ATOM 2326 N N . MET A 1 292 ? -13.477 12.816 16.626 1.00 94.00 292 MET A N 1
ATOM 2327 C CA . MET A 1 292 ? -14.758 13.180 17.232 1.00 94.00 292 MET A CA 1
ATOM 2328 C C . MET A 1 292 ? -15.897 12.997 16.221 1.00 94.00 292 MET A C 1
ATOM 2330 O O . MET A 1 292 ? -15.665 12.610 15.077 1.00 94.00 292 MET A O 1
ATOM 2334 N N . SER A 1 293 ? -17.141 13.261 16.621 1.00 96.19 293 SER A N 1
ATOM 2335 C CA . SER A 1 293 ? -18.265 13.194 15.678 1.00 96.19 293 SER A CA 1
ATOM 2336 C C . SER A 1 293 ? -18.184 14.290 14.613 1.00 96.19 293 SER A C 1
ATOM 2338 O O . SER A 1 293 ? -17.702 15.392 14.885 1.00 96.19 293 SER A O 1
ATOM 2340 N N . ALA A 1 294 ? -18.737 14.036 13.422 1.00 95.31 294 ALA A N 1
ATOM 2341 C CA . ALA A 1 294 ? -18.835 15.054 12.375 1.00 95.31 294 ALA A CA 1
ATOM 2342 C C . ALA A 1 294 ? -19.585 16.306 12.864 1.00 95.31 294 ALA A C 1
ATOM 2344 O O . ALA A 1 294 ? -19.244 17.427 12.506 1.00 95.31 294 ALA A O 1
ATOM 2345 N N . SER A 1 295 ? -20.570 16.129 13.746 1.00 92.62 295 SER A N 1
ATOM 2346 C CA . SER A 1 295 ? -21.303 17.241 14.353 1.00 92.62 295 SER A CA 1
ATOM 2347 C C . SER A 1 295 ? -20.393 18.166 15.168 1.00 92.62 295 SER A C 1
ATOM 2349 O O . SER A 1 295 ? -20.482 19.380 15.011 1.00 92.62 295 SER A O 1
ATOM 2351 N N . MET A 1 296 ? -19.499 17.606 15.989 1.00 92.25 296 MET A N 1
ATOM 2352 C CA . MET A 1 296 ? -18.529 18.385 16.773 1.00 92.25 296 MET A CA 1
ATOM 2353 C C . MET A 1 296 ? -17.482 19.049 15.874 1.00 92.25 296 MET A C 1
ATOM 2355 O O . MET A 1 296 ? -17.185 20.224 16.045 1.00 92.25 296 MET A O 1
ATOM 2359 N N . MET A 1 297 ? -17.008 18.336 14.847 1.00 92.56 297 MET A N 1
ATOM 2360 C CA . MET A 1 297 ? -16.091 18.886 13.841 1.00 92.56 297 MET A CA 1
ATOM 2361 C C . MET A 1 297 ? -16.653 20.138 13.156 1.00 92.56 297 MET A C 1
ATOM 2363 O O . MET A 1 297 ? -15.940 21.118 12.967 1.00 92.56 297 MET A O 1
ATOM 2367 N N . ILE A 1 298 ? -17.938 20.120 12.782 1.00 90.75 298 ILE A N 1
ATOM 2368 C CA . ILE A 1 298 ? -18.590 21.285 12.171 1.00 90.75 298 ILE A CA 1
ATOM 2369 C C . ILE A 1 298 ? -18.811 22.415 13.187 1.00 90.75 298 ILE A C 1
ATOM 2371 O O . ILE A 1 298 ? -18.784 23.585 12.809 1.00 90.75 298 ILE A O 1
ATOM 2375 N N . GLU A 1 299 ? -19.020 22.103 14.467 1.00 86.69 299 GLU A N 1
ATOM 2376 C CA . GLU A 1 299 ? -19.131 23.120 15.521 1.00 86.69 299 GLU A CA 1
ATOM 2377 C C . GLU A 1 299 ? -17.820 23.864 15.762 1.00 86.69 299 GLU A C 1
ATOM 2379 O O . GLU A 1 299 ? -17.856 25.083 15.955 1.00 86.69 299 GLU A O 1
ATOM 2384 N N . ASP A 1 300 ? -16.689 23.165 15.668 1.00 85.12 300 ASP A N 1
ATOM 2385 C CA . ASP A 1 300 ? -15.360 23.762 15.796 1.00 85.12 300 ASP A CA 1
ATOM 2386 C C . ASP A 1 300 ? -15.094 24.823 14.722 1.00 85.12 300 ASP A C 1
ATOM 2388 O O . ASP A 1 300 ? -14.365 25.767 14.986 1.00 85.12 300 ASP A O 1
ATOM 2392 N N . PHE A 1 301 ? -15.737 24.750 13.549 1.00 82.38 301 PHE A N 1
ATOM 2393 C CA . PHE A 1 301 ? -15.646 25.795 12.519 1.00 82.38 301 PHE A CA 1
ATOM 2394 C C . PHE A 1 301 ? -16.361 27.114 12.880 1.00 82.38 301 PHE A C 1
ATOM 2396 O O . PHE A 1 301 ? -16.169 28.134 12.206 1.00 82.38 301 PHE A O 1
ATOM 2403 N N . GLY A 1 302 ? -17.186 27.121 13.932 1.00 69.62 302 GLY A N 1
ATOM 2404 C CA . GLY A 1 302 ? -17.812 28.316 14.493 1.00 69.62 302 GLY A CA 1
ATOM 2405 C C . GLY A 1 302 ? -19.019 28.878 13.720 1.00 69.62 302 GLY A C 1
ATOM 2406 O O . GLY A 1 302 ? -19.599 28.267 12.827 1.00 69.62 302 GLY A O 1
ATOM 2407 N N . ILE A 1 303 ? -19.441 30.092 14.102 1.00 59.66 303 ILE A N 1
ATOM 2408 C CA . ILE A 1 303 ? -20.709 30.732 13.669 1.00 59.66 303 ILE A CA 1
ATOM 2409 C C . ILE A 1 303 ? -20.637 31.303 12.234 1.00 59.66 303 ILE A C 1
ATOM 2411 O O . ILE A 1 303 ? -21.661 31.639 11.644 1.00 59.66 303 ILE A O 1
ATOM 2415 N N . ILE A 1 304 ? -19.439 31.433 11.653 1.00 58.69 304 ILE A N 1
ATOM 2416 C CA . ILE A 1 304 ? -19.206 32.126 10.365 1.00 58.69 304 ILE A CA 1
ATOM 2417 C C . ILE A 1 304 ? -19.580 31.236 9.152 1.00 58.69 304 ILE A C 1
ATOM 2419 O O . ILE A 1 304 ? -19.559 31.686 8.002 1.00 58.69 304 ILE A O 1
ATOM 2423 N N . GLY A 1 305 ? -19.999 29.995 9.407 1.00 63.66 305 GLY A N 1
ATOM 2424 C CA . GLY A 1 305 ? -20.328 29.004 8.387 1.00 63.66 305 GLY A CA 1
ATOM 2425 C C . GLY A 1 305 ? -19.127 28.125 8.049 1.00 63.66 305 GLY A C 1
ATOM 2426 O O . GLY A 1 305 ? -17.970 28.514 8.226 1.00 63.66 305 GLY A O 1
ATOM 2427 N N . CYS A 1 306 ? -19.413 26.927 7.551 1.00 78.75 306 CYS A N 1
ATOM 2428 C CA . CYS A 1 306 ? -18.460 25.820 7.461 1.00 78.75 306 CYS A CA 1
ATOM 2429 C C . CYS A 1 306 ? -17.244 26.129 6.566 1.00 78.75 306 CYS A C 1
ATOM 2431 O O . CYS A 1 306 ? -16.118 25.671 6.783 1.00 78.75 306 CYS A O 1
ATOM 2433 N N . ILE A 1 307 ? -17.459 26.955 5.542 1.00 74.50 307 ILE A N 1
ATOM 2434 C CA . ILE A 1 307 ? -16.447 27.230 4.517 1.00 74.50 307 ILE A CA 1
ATOM 2435 C C . ILE A 1 307 ? -15.623 28.466 4.839 1.00 74.50 307 ILE A C 1
ATOM 2437 O O . ILE A 1 307 ? -14.419 28.473 4.586 1.00 74.50 307 ILE A O 1
ATOM 2441 N N . ASN A 1 308 ? -16.240 29.474 5.451 1.00 73.62 308 ASN A N 1
ATOM 2442 C CA . ASN A 1 308 ? -15.652 30.802 5.614 1.00 73.62 308 ASN A CA 1
ATOM 2443 C C . ASN A 1 308 ? -14.643 30.900 6.770 1.00 73.62 308 ASN A C 1
ATOM 2445 O O . ASN A 1 308 ? -14.015 31.944 6.933 1.00 73.62 308 ASN A O 1
ATOM 2449 N N . THR A 1 309 ? -14.491 29.847 7.576 1.00 76.88 309 THR A N 1
ATOM 2450 C CA . THR A 1 309 ? -13.468 29.792 8.627 1.00 76.88 309 THR A CA 1
ATOM 2451 C C . THR A 1 309 ? -12.083 29.452 8.061 1.00 76.88 309 THR A C 1
ATOM 2453 O O . THR A 1 309 ? -11.954 28.623 7.158 1.00 76.88 309 THR A O 1
ATOM 2456 N N . GLU A 1 310 ? -11.028 30.063 8.600 1.00 81.06 310 GLU A N 1
ATOM 2457 C CA . GLU A 1 310 ? -9.639 29.645 8.339 1.00 81.06 310 GLU A CA 1
ATOM 2458 C C . GLU A 1 310 ? -9.200 28.486 9.251 1.00 81.06 310 GLU A C 1
ATOM 2460 O O . GLU A 1 310 ? -8.108 27.941 9.079 1.00 81.06 310 GLU A O 1
ATOM 2465 N N . GLU A 1 311 ? -10.040 28.102 10.215 1.00 83.88 311 GLU A N 1
ATOM 2466 C CA . GLU A 1 311 ? -9.731 27.050 11.177 1.00 83.88 311 GLU A CA 1
ATOM 2467 C C . GLU A 1 311 ? -9.681 25.671 10.518 1.00 83.88 311 GLU A C 1
ATOM 2469 O O . GLU A 1 311 ? -10.356 25.384 9.520 1.00 83.88 311 GLU A O 1
ATOM 2474 N N . LYS A 1 312 ? -8.838 24.817 11.099 1.00 89.00 312 LYS A N 1
ATOM 2475 C CA . LYS A 1 312 ? -8.622 23.442 10.671 1.00 89.00 312 LYS A CA 1
ATOM 2476 C C . LYS A 1 312 ? -8.859 22.497 11.831 1.00 89.00 312 LYS A C 1
ATOM 2478 O O . LYS A 1 312 ? -8.508 22.808 12.966 1.00 89.00 312 LYS A O 1
ATOM 2483 N N . ILE A 1 313 ? -9.390 21.326 11.514 1.00 90.50 313 ILE A N 1
ATOM 2484 C CA . ILE A 1 313 ? -9.548 20.229 12.464 1.00 90.50 313 ILE A CA 1
ATOM 2485 C C . ILE A 1 313 ? -8.258 19.423 12.464 1.00 90.50 313 ILE A C 1
ATOM 2487 O O . ILE A 1 313 ? -7.739 19.093 11.401 1.00 90.50 313 ILE A O 1
ATOM 2491 N N . ASN A 1 314 ? -7.748 19.077 13.636 1.00 89.88 314 ASN A N 1
ATOM 2492 C CA . ASN A 1 314 ? -6.609 18.178 13.743 1.00 89.88 314 ASN A CA 1
ATOM 2493 C C . ASN A 1 314 ? -7.078 16.717 13.718 1.00 89.88 314 ASN A C 1
ATOM 2495 O O . ASN A 1 314 ? -8.027 16.357 14.414 1.00 89.88 314 ASN A O 1
ATOM 2499 N N . GLY A 1 315 ? -6.421 15.857 12.939 1.00 91.25 315 GLY A N 1
ATOM 2500 C CA . GLY A 1 315 ? -6.722 14.427 12.967 1.00 91.25 315 GLY A CA 1
ATOM 2501 C C . GLY A 1 315 ? -5.964 13.574 11.959 1.00 91.25 315 GLY A C 1
ATOM 2502 O O . GLY A 1 315 ? -5.233 14.079 11.106 1.00 91.25 315 GLY A O 1
ATOM 2503 N N . ASP A 1 316 ? -6.164 12.264 12.074 1.00 92.75 316 ASP A N 1
ATOM 2504 C CA . ASP A 1 316 ? -5.625 11.240 11.176 1.00 92.75 316 ASP A CA 1
ATOM 2505 C C . ASP A 1 316 ? -6.708 10.724 10.218 1.00 92.75 316 ASP A C 1
ATOM 2507 O O . ASP A 1 316 ? -7.799 11.298 10.143 1.00 92.75 316 ASP A O 1
ATOM 2511 N N . SER A 1 317 ? -6.424 9.642 9.482 1.00 95.19 317 SER A N 1
ATOM 2512 C CA . SER A 1 317 ? -7.360 9.043 8.518 1.00 95.19 317 SER A CA 1
ATOM 2513 C C . SER A 1 317 ? -8.798 8.914 9.045 1.00 95.19 317 SER A C 1
ATOM 2515 O O . SER A 1 317 ? -9.731 9.175 8.287 1.00 95.19 317 SER A O 1
ATOM 2517 N N . ARG A 1 318 ? -9.003 8.621 10.340 1.00 96.38 318 ARG A N 1
ATOM 2518 C CA . ARG A 1 318 ? -10.340 8.450 10.939 1.00 96.38 318 ARG A CA 1
ATOM 2519 C C . ARG A 1 318 ? -11.149 9.741 10.898 1.00 96.38 318 ARG A C 1
ATOM 2521 O O . ARG A 1 318 ? -12.321 9.727 10.536 1.00 96.38 318 ARG A O 1
ATOM 2528 N N . THR A 1 319 ? -10.524 10.872 11.221 1.00 96.31 319 THR A N 1
ATOM 2529 C CA . THR A 1 319 ? -11.156 12.200 11.154 1.00 96.31 319 THR A CA 1
ATOM 2530 C C . THR A 1 319 ? -11.566 12.527 9.718 1.00 96.31 319 THR A C 1
ATOM 2532 O O . THR A 1 319 ? -12.689 12.979 9.485 1.00 96.31 319 THR A O 1
ATOM 2535 N N . TYR A 1 320 ? -10.699 12.233 8.741 1.00 97.25 320 TYR A N 1
ATOM 2536 C CA . TYR A 1 320 ? -11.021 12.413 7.321 1.00 97.25 320 TYR A CA 1
ATOM 2537 C C . TYR A 1 320 ? -12.196 11.534 6.887 1.00 97.25 320 TYR A C 1
ATOM 2539 O O . TYR A 1 320 ? -13.104 12.015 6.209 1.00 97.25 320 TYR A O 1
ATOM 2547 N N . GLN A 1 321 ? -12.192 10.264 7.290 1.00 98.12 321 GLN A N 1
ATOM 2548 C CA . GLN A 1 321 ? -13.248 9.304 6.993 1.00 98.12 321 GLN A CA 1
ATOM 2549 C C . GLN A 1 321 ? -14.602 9.761 7.553 1.00 98.12 321 GLN A C 1
ATOM 2551 O O . GLN A 1 321 ? -15.592 9.769 6.820 1.00 98.12 321 GLN A O 1
ATOM 2556 N N . ILE A 1 322 ? -14.639 10.179 8.824 1.00 98.44 322 ILE A N 1
ATOM 2557 C CA . ILE A 1 322 ? -15.860 10.619 9.510 1.00 98.44 322 ILE A CA 1
ATOM 2558 C C . ILE A 1 322 ? -16.458 11.849 8.824 1.00 98.44 322 ILE A C 1
ATOM 2560 O O . ILE A 1 322 ? -17.644 11.856 8.485 1.00 98.44 322 ILE A O 1
ATOM 2564 N N . LEU A 1 323 ? -15.645 12.883 8.584 1.00 97.69 323 LEU A N 1
ATOM 2565 C CA . LEU A 1 323 ? -16.135 14.118 7.978 1.00 97.69 323 LEU A CA 1
ATOM 2566 C C . LEU A 1 323 ? -16.597 13.889 6.533 1.00 97.69 323 LEU A C 1
ATOM 2568 O O . LEU A 1 323 ? -17.697 14.305 6.170 1.00 97.69 323 LEU A O 1
ATOM 2572 N N . MET A 1 324 ? -15.793 13.187 5.725 1.00 98.19 324 MET A N 1
ATOM 2573 C CA . MET A 1 324 ? -16.136 12.875 4.334 1.00 98.19 324 MET A CA 1
ATOM 2574 C C . MET A 1 324 ? -17.432 12.064 4.245 1.00 98.19 324 MET A C 1
ATOM 2576 O O . MET A 1 324 ? -18.337 12.417 3.487 1.00 98.19 324 MET A O 1
ATOM 2580 N N . GLY A 1 325 ? -17.547 11.001 5.045 1.00 98.38 325 GLY A N 1
ATOM 2581 C CA . GLY A 1 325 ? -18.727 10.146 5.044 1.00 98.38 325 GLY A CA 1
ATOM 2582 C C . GLY A 1 325 ? -19.988 10.882 5.489 1.00 98.38 325 GLY A C 1
ATOM 2583 O O . GLY A 1 325 ? -21.034 10.733 4.861 1.00 98.38 325 GLY A O 1
ATOM 2584 N N . SER A 1 326 ? -19.895 11.739 6.510 1.00 98.38 326 SER A N 1
ATOM 2585 C CA . SER A 1 326 ? -21.042 12.511 7.001 1.00 98.38 326 SER A CA 1
ATOM 2586 C C . SER A 1 326 ? -21.533 13.568 6.001 1.00 98.38 326 SER A C 1
ATOM 2588 O O . SER A 1 326 ? -22.741 13.737 5.806 1.00 98.38 326 SER A O 1
ATOM 2590 N N . LEU A 1 327 ? -20.610 14.247 5.309 1.00 98.19 327 LEU A N 1
ATOM 2591 C CA . LEU A 1 327 ? -20.948 15.230 4.273 1.00 98.19 327 LEU A CA 1
ATOM 2592 C C . LEU A 1 327 ? -21.594 14.582 3.041 1.00 98.19 327 LEU A C 1
ATOM 2594 O O . LEU A 1 327 ? -22.522 15.164 2.480 1.00 98.19 327 LEU A O 1
ATOM 2598 N N . LEU A 1 328 ? -21.163 13.376 2.657 1.00 98.44 328 LEU A N 1
ATOM 2599 C CA . LEU A 1 328 ? -21.814 12.593 1.602 1.00 98.44 328 LEU A CA 1
ATOM 2600 C C . LEU A 1 328 ? -23.192 12.068 2.026 1.00 98.44 328 LEU A C 1
ATOM 2602 O O . LEU A 1 328 ? -24.162 12.241 1.294 1.00 98.44 328 LEU A O 1
ATOM 2606 N N . ARG A 1 329 ? -23.325 11.517 3.239 1.00 98.12 329 ARG A N 1
ATOM 2607 C CA . ARG A 1 329 ? -24.635 11.111 3.790 1.00 98.12 329 ARG A CA 1
ATOM 2608 C C . ARG A 1 329 ? -25.629 12.271 3.851 1.00 98.12 329 ARG A C 1
ATOM 2610 O O . ARG A 1 329 ? -26.830 12.057 3.763 1.00 98.12 329 ARG A O 1
ATOM 2617 N N . SER A 1 330 ? -25.136 13.501 3.997 1.00 97.75 330 SER A N 1
ATOM 2618 C CA . SER A 1 330 ? -25.970 14.708 4.010 1.00 97.75 330 SER A CA 1
ATOM 2619 C C . SER A 1 330 ? -26.613 15.044 2.661 1.00 97.75 330 SER A C 1
ATOM 2621 O O . SER A 1 330 ? -27.555 15.830 2.637 1.00 97.75 330 SER A O 1
ATOM 2623 N N . ILE A 1 331 ? -26.105 14.475 1.565 1.00 95.69 331 ILE A N 1
ATOM 2624 C CA . ILE A 1 331 ? -26.658 14.606 0.210 1.00 95.69 331 ILE A CA 1
ATOM 2625 C C . ILE A 1 331 ? -27.238 13.273 -0.285 1.00 95.69 331 ILE A C 1
ATOM 2627 O O . ILE A 1 331 ? -27.223 12.999 -1.480 1.00 95.69 331 ILE A O 1
ATOM 2631 N N . ASP A 1 332 ? -27.712 12.446 0.653 1.00 95.56 332 ASP A N 1
ATOM 2632 C CA . ASP A 1 332 ? -28.372 11.155 0.422 1.00 95.56 332 ASP A CA 1
ATOM 2633 C C . ASP A 1 332 ? -27.516 10.088 -0.291 1.00 95.56 332 ASP A C 1
ATOM 2635 O O . ASP A 1 332 ? -28.040 9.083 -0.774 1.00 95.56 332 ASP A O 1
ATOM 2639 N N . VAL A 1 333 ? -26.187 10.243 -0.294 1.00 97.38 333 VAL A N 1
ATOM 2640 C CA . VAL A 1 333 ? -25.264 9.203 -0.771 1.00 97.38 333 VAL A CA 1
ATOM 2641 C C . VAL A 1 333 ? -25.139 8.100 0.281 1.00 97.38 333 VAL A C 1
ATOM 2643 O O . VAL A 1 333 ? -24.844 8.358 1.452 1.00 97.38 333 VAL A O 1
ATOM 2646 N N . GLU A 1 334 ? -25.311 6.845 -0.142 1.00 97.12 334 GLU A N 1
ATOM 2647 C CA . GLU A 1 334 ? -25.062 5.681 0.712 1.00 97.12 334 GLU A CA 1
ATOM 2648 C C . GLU A 1 334 ? -23.555 5.537 0.962 1.00 97.12 334 GLU A C 1
ATOM 2650 O O . GLU A 1 334 ? -22.762 5.465 0.021 1.00 97.12 334 GLU A O 1
ATOM 2655 N N . VAL A 1 335 ? -23.155 5.492 2.237 1.00 97.62 335 VAL A N 1
ATOM 2656 C CA . VAL A 1 335 ? -21.748 5.435 2.654 1.00 97.62 335 VAL A CA 1
ATOM 2657 C C . VAL A 1 335 ? -21.549 4.368 3.719 1.00 97.62 335 VAL A C 1
ATOM 2659 O O . VAL A 1 335 ? -22.325 4.311 4.675 1.00 97.62 335 VAL A O 1
ATOM 2662 N N . ARG A 1 336 ? -20.464 3.599 3.606 1.00 96.75 336 ARG A N 1
ATOM 2663 C CA . ARG A 1 336 ? -20.021 2.608 4.594 1.00 96.75 336 ARG A CA 1
ATOM 2664 C C . ARG A 1 336 ? -18.585 2.911 5.034 1.00 96.75 336 ARG A C 1
ATOM 2666 O O . ARG A 1 336 ? -17.730 3.114 4.164 1.00 96.75 336 ARG A O 1
ATOM 2673 N N . PRO A 1 337 ? -18.291 2.953 6.345 1.00 97.94 337 PRO A N 1
ATOM 2674 C CA . PRO A 1 337 ? -16.918 3.047 6.818 1.00 97.94 337 PRO A CA 1
ATOM 2675 C C . PRO A 1 337 ? -16.158 1.755 6.537 1.00 97.94 337 PRO A C 1
ATOM 2677 O O . PRO A 1 337 ? -16.695 0.660 6.708 1.00 97.94 337 PRO A O 1
ATOM 2680 N N . VAL A 1 338 ? -14.884 1.896 6.179 1.00 98.25 338 VAL A N 1
ATOM 2681 C CA . VAL A 1 338 ? -13.916 0.804 6.094 1.00 98.25 338 VAL A CA 1
ATOM 2682 C C . VAL A 1 338 ? -12.699 1.118 6.956 1.00 98.25 338 VAL A C 1
ATOM 2684 O O . VAL A 1 338 ? -12.128 2.208 6.872 1.00 98.25 338 VAL A O 1
ATOM 2687 N N . ILE A 1 339 ? -12.271 0.152 7.758 1.00 97.94 339 ILE A N 1
ATOM 2688 C CA . ILE A 1 339 ? -10.961 0.171 8.410 1.00 97.94 339 ILE A CA 1
ATOM 2689 C C . ILE A 1 339 ? -10.153 -0.974 7.814 1.00 97.94 339 ILE A C 1
ATOM 2691 O O . ILE A 1 339 ? -10.650 -2.095 7.712 1.00 97.94 339 ILE A O 1
ATOM 2695 N N . GLY A 1 340 ? -8.913 -0.710 7.409 1.00 95.75 340 GLY A N 1
ATOM 2696 C CA . GLY A 1 340 ? -8.070 -1.762 6.864 1.00 95.75 340 GLY A CA 1
ATOM 2697 C C . GLY A 1 340 ? -6.593 -1.617 7.168 1.00 95.75 340 GLY A C 1
ATOM 2698 O O . GLY A 1 340 ? -6.075 -0.538 7.451 1.00 95.75 340 GLY A O 1
ATOM 2699 N N . VAL A 1 341 ? -5.918 -2.757 7.102 1.00 95.25 341 VAL A N 1
ATOM 2700 C CA . VAL A 1 341 ? -4.487 -2.913 7.344 1.00 95.25 341 VAL A CA 1
ATOM 2701 C C . VAL A 1 341 ? -3.766 -2.930 6.015 1.00 95.25 341 VAL A C 1
ATOM 2703 O O . VAL A 1 341 ? -4.078 -3.739 5.137 1.00 95.25 341 VAL A O 1
ATOM 2706 N N . MET A 1 342 ? -2.792 -2.044 5.871 1.00 94.81 342 MET A N 1
ATOM 2707 C CA . MET A 1 342 ? -2.017 -1.929 4.643 1.00 94.81 342 MET A CA 1
ATOM 2708 C C . MET A 1 342 ? -1.028 -3.091 4.510 1.00 94.81 342 MET A C 1
ATOM 2710 O O . MET A 1 342 ? -0.533 -3.633 5.497 1.00 94.81 342 MET A O 1
ATOM 2714 N N . GLY A 1 343 ? -0.702 -3.450 3.269 1.00 93.88 343 GLY A N 1
ATOM 2715 C CA . GLY A 1 343 ? 0.354 -4.404 2.912 1.00 93.88 343 GLY A CA 1
ATOM 2716 C C . GLY A 1 343 ? 1.771 -3.890 3.168 1.00 93.88 343 GLY A C 1
ATOM 2717 O O . GLY A 1 343 ? 2.740 -4.585 2.862 1.00 93.88 343 GLY A O 1
ATOM 2718 N N . THR A 1 344 ? 1.893 -2.696 3.746 1.00 93.50 344 THR A N 1
ATOM 2719 C CA . THR A 1 344 ? 3.129 -2.074 4.212 1.00 93.50 344 THR A CA 1
ATOM 2720 C C . THR A 1 344 ? 3.065 -1.832 5.722 1.00 93.50 344 THR A C 1
ATOM 2722 O O . THR A 1 344 ? 2.021 -1.520 6.290 1.00 93.50 344 THR A O 1
ATOM 2725 N N . SER A 1 345 ? 4.206 -1.980 6.379 1.00 93.12 345 SER A N 1
ATOM 2726 C CA . SER A 1 345 ? 4.441 -1.630 7.772 1.00 93.12 345 SER A CA 1
ATOM 2727 C C . SER A 1 345 ? 4.448 -0.117 7.954 1.00 93.12 345 SER A C 1
ATOM 2729 O O . SER A 1 345 ? 4.989 0.611 7.116 1.00 93.12 345 SER A O 1
ATOM 2731 N N . GLY A 1 346 ? 3.924 0.336 9.094 1.00 89.19 346 GLY A N 1
ATOM 2732 C CA . GLY A 1 346 ? 3.990 1.730 9.537 1.00 89.19 346 GLY A CA 1
ATOM 2733 C C . GLY A 1 346 ? 5.384 2.168 9.999 1.00 89.19 346 GLY A C 1
ATOM 2734 O O . GLY A 1 346 ? 5.576 3.342 10.290 1.00 89.19 346 GLY A O 1
ATOM 2735 N N . ASP A 1 347 ? 6.349 1.243 10.067 1.00 87.81 347 ASP A N 1
ATOM 2736 C CA . ASP A 1 347 ? 7.769 1.498 10.319 1.00 87.81 347 ASP A CA 1
ATOM 2737 C C . ASP A 1 347 ? 8.633 0.714 9.310 1.00 87.81 347 ASP A C 1
ATOM 2739 O O . ASP A 1 347 ? 8.410 -0.468 9.048 1.00 87.81 347 ASP A O 1
ATOM 2743 N N . ASN A 1 348 ? 9.643 1.365 8.728 1.00 87.19 348 ASN A N 1
ATOM 2744 C CA . ASN A 1 348 ? 10.483 0.757 7.687 1.00 87.19 348 ASN A CA 1
ATOM 2745 C C . ASN A 1 348 ? 11.485 -0.281 8.219 1.00 87.19 348 ASN A C 1
ATOM 2747 O O . ASN A 1 348 ? 12.002 -1.108 7.467 1.00 87.19 348 ASN A O 1
ATOM 2751 N N . ASN A 1 349 ? 11.780 -0.247 9.514 1.00 86.50 349 ASN A N 1
ATOM 2752 C CA . ASN A 1 349 ? 12.765 -1.093 10.173 1.00 86.50 349 ASN A CA 1
ATOM 2753 C C . ASN A 1 349 ? 12.120 -2.173 11.043 1.00 86.50 349 ASN A C 1
ATOM 2755 O O . ASN A 1 349 ? 12.716 -3.242 11.200 1.00 86.50 349 ASN A O 1
ATOM 2759 N N . GLN A 1 350 ? 10.930 -1.935 11.585 1.00 89.50 350 GLN A N 1
ATOM 2760 C CA . GLN A 1 350 ? 10.207 -2.859 12.459 1.00 89.50 350 GLN A CA 1
ATOM 2761 C C . GLN A 1 350 ? 8.790 -3.096 11.946 1.00 89.50 350 GLN A C 1
ATOM 2763 O O . GLN A 1 350 ? 8.206 -2.227 11.312 1.00 89.50 350 GLN A O 1
ATOM 2768 N N . ALA A 1 351 ? 8.240 -4.280 12.205 1.00 91.75 351 ALA A N 1
ATOM 2769 C CA . ALA A 1 351 ? 6.851 -4.544 11.870 1.00 91.75 351 ALA A CA 1
ATOM 2770 C C . ALA A 1 351 ? 5.941 -3.690 12.768 1.00 91.75 351 ALA A C 1
ATOM 2772 O O . ALA A 1 351 ? 6.057 -3.715 13.994 1.00 91.75 351 ALA A O 1
ATOM 2773 N N . SER A 1 352 ? 5.063 -2.914 12.142 1.00 91.88 352 SER A N 1
ATOM 2774 C CA . SER A 1 352 ? 4.043 -2.094 12.788 1.00 91.88 352 SER A CA 1
ATOM 2775 C C . SER A 1 352 ? 2.798 -2.114 11.912 1.00 91.88 352 SER A C 1
ATOM 2777 O O . SER A 1 352 ? 2.896 -1.913 10.699 1.00 91.88 352 SER A O 1
ATOM 2779 N N . ALA A 1 353 ? 1.631 -2.374 12.497 1.00 92.75 353 ALA A N 1
ATOM 2780 C CA . ALA A 1 353 ? 0.378 -2.382 11.754 1.00 92.75 353 ALA A CA 1
ATOM 2781 C C . ALA A 1 353 ? 0.050 -0.958 11.280 1.00 92.75 353 ALA A C 1
ATOM 2783 O O . ALA A 1 353 ? -0.264 -0.092 12.098 1.00 92.75 353 ALA A O 1
ATOM 2784 N N . LEU A 1 354 ? 0.118 -0.709 9.969 1.00 93.88 354 LEU A N 1
ATOM 2785 C CA . LEU A 1 354 ? -0.359 0.541 9.382 1.00 93.88 354 LEU A CA 1
ATOM 2786 C C . LEU A 1 354 ? -1.843 0.404 9.065 1.00 93.88 354 LEU A C 1
ATOM 2788 O O . LEU A 1 354 ? -2.230 -0.341 8.164 1.00 93.88 354 LEU A O 1
ATOM 2792 N N . ILE A 1 355 ? -2.666 1.120 9.819 1.00 94.81 355 ILE A N 1
ATOM 2793 C CA . ILE A 1 355 ? -4.119 1.053 9.719 1.00 94.81 355 ILE A CA 1
ATOM 2794 C C . ILE A 1 355 ? -4.599 2.314 9.025 1.00 94.81 355 ILE A C 1
ATOM 2796 O O . ILE A 1 355 ? -4.414 3.411 9.543 1.00 94.81 355 ILE A O 1
ATOM 2800 N N . ASN A 1 356 ? -5.223 2.168 7.866 1.00 95.75 356 ASN A N 1
ATOM 2801 C CA . ASN A 1 356 ? -5.850 3.274 7.161 1.00 95.75 356 ASN A CA 1
ATOM 2802 C C . ASN A 1 356 ? -7.372 3.145 7.239 1.00 95.75 356 ASN A C 1
ATOM 2804 O O . ASN A 1 356 ? -7.914 2.053 7.429 1.00 95.75 356 ASN A O 1
ATOM 2808 N N . THR A 1 357 ? -8.060 4.267 7.084 1.00 97.50 357 THR A N 1
ATOM 2809 C CA . THR A 1 357 ? -9.517 4.309 7.030 1.00 97.50 357 THR A CA 1
ATOM 2810 C C . THR A 1 357 ? -9.972 5.056 5.790 1.00 97.50 357 THR A C 1
ATOM 2812 O O . THR A 1 357 ? -9.382 6.054 5.379 1.00 97.50 357 THR A O 1
ATOM 2815 N N . TRP A 1 358 ? -11.014 4.538 5.159 1.00 98.31 358 TRP A N 1
ATOM 2816 C CA . TRP A 1 358 ? -11.591 5.090 3.938 1.00 98.31 358 TRP A CA 1
ATOM 2817 C C . TRP A 1 358 ? -13.078 4.769 3.899 1.00 98.31 358 TRP A C 1
ATOM 2819 O O . TRP A 1 358 ? -13.585 4.038 4.749 1.00 98.31 358 TRP A O 1
ATOM 2829 N N . ILE A 1 359 ? -13.805 5.316 2.937 1.00 98.62 359 ILE A N 1
ATOM 2830 C CA . ILE A 1 359 ? -15.224 5.006 2.781 1.00 98.62 359 ILE A CA 1
ATOM 2831 C C . ILE A 1 359 ? -15.475 4.266 1.476 1.00 98.62 359 ILE A C 1
ATOM 2833 O O . ILE A 1 359 ? -14.811 4.502 0.463 1.00 98.62 359 ILE A O 1
ATOM 2837 N N . GLU A 1 360 ? -16.468 3.389 1.501 1.00 98.50 360 GLU A N 1
ATOM 2838 C CA . GLU A 1 360 ? -17.171 2.987 0.292 1.00 98.50 360 GLU A CA 1
ATOM 2839 C C . GLU A 1 360 ? -18.391 3.886 0.157 1.00 98.50 360 GLU A C 1
ATOM 2841 O O . GLU A 1 360 ? -19.159 4.028 1.108 1.00 98.50 360 GLU A O 1
ATOM 2846 N N . ALA A 1 361 ? -18.550 4.516 -1.001 1.00 98.25 361 ALA A N 1
ATOM 2847 C CA . ALA A 1 361 ? -19.692 5.366 -1.306 1.00 98.25 361 ALA A CA 1
ATOM 2848 C C . ALA A 1 361 ? -20.363 4.872 -2.583 1.00 98.25 361 ALA A C 1
ATOM 2850 O O . ALA A 1 361 ? -19.679 4.509 -3.544 1.00 98.25 361 ALA A O 1
ATOM 2851 N N . LYS A 1 362 ? -21.692 4.850 -2.601 1.00 98.00 362 LYS A N 1
ATOM 2852 C CA . LYS A 1 362 ? -22.458 4.505 -3.795 1.00 98.00 362 LYS A CA 1
ATOM 2853 C C . LYS A 1 362 ? -22.735 5.787 -4.579 1.00 98.00 362 LYS A C 1
ATOM 2855 O O . LYS A 1 362 ? -23.649 6.518 -4.230 1.00 98.00 362 LYS A O 1
ATOM 2860 N N . LEU A 1 363 ? -21.912 6.064 -5.591 1.00 97.31 363 LEU A N 1
ATOM 2861 C CA . LEU A 1 363 ? -22.013 7.246 -6.450 1.00 97.31 363 LEU A CA 1
ATOM 2862 C C . LEU A 1 363 ? -22.533 6.853 -7.830 1.00 97.31 363 LEU A C 1
ATOM 2864 O O . LEU A 1 363 ? -21.992 5.944 -8.460 1.00 97.31 363 LEU A O 1
ATOM 2868 N N . ASP A 1 364 ? -23.555 7.547 -8.312 1.00 94.94 364 ASP A N 1
ATOM 2869 C CA . ASP A 1 364 ? -24.193 7.328 -9.607 1.00 94.94 364 ASP A CA 1
ATOM 2870 C C . ASP A 1 364 ? -24.554 5.832 -9.801 1.00 94.94 364 ASP A C 1
ATOM 2872 O O . ASP A 1 364 ? -24.288 5.218 -10.837 1.00 94.94 364 ASP A O 1
ATOM 2876 N N . GLU A 1 365 ? -25.132 5.229 -8.751 1.00 94.00 365 GLU A N 1
ATOM 2877 C CA . GLU A 1 365 ? -25.489 3.803 -8.628 1.00 94.00 365 GLU A CA 1
ATOM 2878 C C . GLU A 1 365 ? -24.315 2.802 -8.612 1.00 94.00 365 GLU A C 1
ATOM 2880 O O . GLU A 1 365 ? -24.536 1.591 -8.716 1.00 94.00 365 GLU A O 1
ATOM 2885 N N . GLN A 1 366 ? -23.069 3.254 -8.460 1.00 95.69 366 GLN A N 1
ATOM 2886 C CA . GLN A 1 366 ? -21.879 2.397 -8.418 1.00 95.69 366 GLN A CA 1
ATOM 2887 C C . GLN A 1 366 ? -21.081 2.591 -7.127 1.00 95.69 366 GLN A C 1
ATOM 2889 O O . GLN A 1 366 ? -20.809 3.710 -6.704 1.00 95.69 366 GLN A O 1
ATOM 2894 N N . TRP A 1 367 ? -20.656 1.488 -6.509 1.00 97.44 367 TRP A N 1
ATOM 2895 C CA . TRP A 1 367 ? -19.746 1.553 -5.367 1.00 97.44 367 TRP A CA 1
ATOM 2896 C C . TRP A 1 367 ? -18.349 1.985 -5.806 1.00 97.44 367 TRP A C 1
ATOM 2898 O O . TRP A 1 367 ? -17.763 1.412 -6.729 1.00 97.44 367 TRP A O 1
ATOM 2908 N N . VAL A 1 368 ? -17.807 2.973 -5.103 1.00 97.75 368 VAL A N 1
ATOM 2909 C CA . VAL A 1 368 ? -16.443 3.470 -5.276 1.00 97.75 368 VAL A CA 1
ATOM 2910 C C . VAL A 1 368 ? -15.735 3.536 -3.927 1.00 97.75 368 VAL A C 1
ATOM 2912 O O . VAL A 1 368 ? -16.366 3.773 -2.896 1.00 97.75 368 VAL A O 1
ATOM 2915 N N . VAL A 1 369 ? -14.413 3.347 -3.930 1.00 98.50 369 VAL A N 1
ATOM 2916 C CA . VAL A 1 369 ? -13.583 3.647 -2.757 1.00 98.50 369 VAL A CA 1
ATOM 2917 C C . VAL A 1 369 ? -13.160 5.112 -2.809 1.00 98.50 369 VAL A C 1
ATOM 2919 O O . VAL A 1 369 ? -12.619 5.565 -3.823 1.00 98.50 369 VAL A O 1
ATOM 2922 N N . ILE A 1 370 ? -13.365 5.824 -1.703 1.00 98.56 370 ILE A N 1
ATOM 2923 C CA . ILE A 1 370 ? -12.825 7.163 -1.475 1.00 98.56 370 ILE A CA 1
ATOM 2924 C C . ILE A 1 370 ? -11.914 7.096 -0.253 1.00 98.56 370 ILE A C 1
ATOM 2926 O O . ILE A 1 370 ? -12.389 6.859 0.857 1.00 98.56 370 ILE A O 1
ATOM 2930 N N . ASP A 1 371 ? -10.620 7.330 -0.461 1.00 97.56 371 ASP A N 1
ATOM 2931 C CA . ASP A 1 371 ? -9.638 7.519 0.607 1.00 97.56 371 ASP A CA 1
ATOM 2932 C C . ASP A 1 371 ? -9.356 9.026 0.744 1.00 97.56 371 ASP A C 1
ATOM 2934 O O . ASP A 1 371 ? -8.605 9.608 -0.054 1.00 97.56 371 ASP A O 1
ATOM 2938 N N . PRO A 1 372 ? -9.994 9.686 1.727 1.00 96.50 372 PRO A N 1
ATOM 2939 C CA . PRO A 1 372 ? -9.969 11.134 1.825 1.00 96.50 372 PRO A CA 1
ATOM 2940 C C . PRO A 1 372 ? -8.621 11.710 2.270 1.00 96.50 372 PRO A C 1
ATOM 2942 O O . PRO A 1 372 ? -8.268 12.812 1.842 1.00 96.50 372 PRO A O 1
ATOM 2945 N N . ILE A 1 373 ? -7.841 10.987 3.081 1.00 94.38 373 ILE A N 1
ATOM 2946 C CA . ILE A 1 373 ? -6.536 11.479 3.552 1.00 94.38 373 ILE A CA 1
ATOM 2947 C C . ILE A 1 373 ? -5.487 11.437 2.436 1.00 94.38 373 ILE A C 1
ATOM 2949 O O . ILE A 1 373 ? -4.634 12.325 2.337 1.00 94.38 373 ILE A O 1
ATOM 2953 N N . ASN A 1 374 ? -5.587 10.457 1.536 1.00 92.62 374 ASN A N 1
ATOM 2954 C CA . ASN A 1 374 ? -4.732 10.376 0.356 1.00 92.62 374 ASN A CA 1
ATOM 2955 C C . ASN A 1 374 ? -5.263 11.172 -0.844 1.00 92.62 374 ASN A C 1
ATOM 2957 O O . ASN A 1 374 ? -4.575 11.246 -1.864 1.00 92.62 374 ASN A O 1
ATOM 2961 N N . ASN A 1 375 ? -6.422 11.829 -0.706 1.00 94.62 375 ASN A N 1
ATOM 2962 C CA . ASN A 1 375 ? -7.104 12.552 -1.780 1.00 94.62 375 ASN A CA 1
ATOM 2963 C C . ASN A 1 375 ? -7.362 11.649 -3.001 1.00 94.62 375 ASN A C 1
ATOM 2965 O O . ASN A 1 375 ? -7.062 11.997 -4.144 1.00 94.62 375 ASN A O 1
ATOM 2969 N N . VAL A 1 376 ? -7.881 10.451 -2.736 1.00 95.50 376 VAL A N 1
ATOM 2970 C CA . VAL A 1 376 ? -8.131 9.415 -3.736 1.00 95.50 376 VAL A CA 1
ATOM 2971 C C . VAL A 1 376 ? -9.628 9.173 -3.880 1.00 95.50 376 VAL A C 1
ATOM 2973 O O . VAL A 1 376 ? -10.313 8.837 -2.919 1.00 95.50 376 VAL A O 1
ATOM 2976 N N . ILE A 1 377 ? -10.103 9.244 -5.122 1.00 97.31 377 ILE A N 1
ATOM 2977 C CA . ILE A 1 377 ? -11.314 8.559 -5.580 1.00 97.31 377 ILE A CA 1
ATOM 2978 C C . ILE A 1 377 ? -10.835 7.511 -6.574 1.00 97.31 377 ILE A C 1
ATOM 2980 O O . ILE A 1 377 ? -10.189 7.852 -7.563 1.00 97.31 377 ILE A O 1
ATOM 2984 N N . GLU A 1 378 ? -11.104 6.238 -6.300 1.00 94.69 378 GLU A N 1
ATOM 2985 C CA . GLU A 1 378 ? -10.486 5.125 -7.027 1.00 94.69 378 GLU A CA 1
ATOM 2986 C C . GLU A 1 378 ? -10.675 5.219 -8.552 1.00 94.69 378 GLU A C 1
ATOM 2988 O O . GLU A 1 378 ? -9.736 4.952 -9.303 1.00 94.69 378 GLU A O 1
ATOM 2993 N N . THR A 1 379 ? -11.846 5.672 -9.005 1.00 92.75 379 THR A N 1
ATOM 2994 C CA . THR A 1 379 ? -12.194 5.815 -10.427 1.00 92.75 379 THR A CA 1
ATOM 2995 C C . THR A 1 379 ? -11.435 6.927 -11.151 1.00 92.75 379 THR A C 1
ATOM 2997 O O . THR A 1 379 ? -11.394 6.934 -12.377 1.00 92.75 379 THR A O 1
ATOM 3000 N N . GLU A 1 380 ? -10.831 7.864 -10.419 1.00 94.19 380 GLU A N 1
ATOM 3001 C CA . GLU A 1 380 ? -10.084 9.003 -10.972 1.00 94.19 380 GLU A CA 1
ATOM 3002 C C . GLU A 1 380 ? -8.587 8.714 -11.125 1.00 94.19 380 GLU A C 1
ATOM 3004 O O . GLU A 1 380 ? -7.833 9.535 -11.651 1.00 94.19 380 GLU A O 1
ATOM 3009 N N . ILE A 1 381 ? -8.129 7.551 -10.660 1.00 91.81 381 ILE A N 1
ATOM 3010 C CA . ILE A 1 381 ? -6.722 7.181 -10.741 1.00 91.81 381 ILE A CA 1
ATOM 3011 C C . ILE A 1 381 ? -6.389 6.743 -12.166 1.00 91.81 381 ILE A C 1
ATOM 3013 O O . ILE A 1 381 ? -6.910 5.746 -12.667 1.00 91.81 381 ILE A O 1
ATOM 3017 N N . VAL A 1 382 ? -5.434 7.440 -12.785 1.00 91.38 382 VAL A N 1
ATOM 3018 C CA . VAL A 1 382 ? -4.820 7.009 -14.046 1.00 91.38 382 VAL A CA 1
ATOM 3019 C C . VAL A 1 382 ? -4.118 5.672 -13.824 1.00 91.38 382 VAL A C 1
ATOM 3021 O O . VAL A 1 382 ? -3.244 5.551 -12.963 1.00 91.38 382 VAL A O 1
ATOM 3024 N N . ARG A 1 383 ? -4.511 4.656 -14.597 1.00 91.06 383 ARG A N 1
ATOM 3025 C CA . ARG A 1 383 ? -3.988 3.294 -14.464 1.00 91.06 383 ARG A CA 1
ATOM 3026 C C . ARG A 1 383 ? -2.848 3.024 -15.445 1.00 91.06 383 ARG A C 1
ATOM 3028 O O . ARG A 1 383 ? -2.857 3.558 -16.556 1.00 91.06 383 ARG A O 1
ATOM 3035 N N . PRO A 1 384 ? -1.869 2.189 -15.058 1.00 94.06 384 PRO A N 1
ATOM 3036 C CA . PRO A 1 384 ? -0.800 1.802 -15.963 1.00 94.06 384 PRO A CA 1
ATOM 3037 C C . PRO A 1 384 ? -1.327 1.024 -17.171 1.00 94.06 384 PRO A C 1
ATOM 3039 O O . PRO A 1 384 ? -2.239 0.208 -17.051 1.00 94.06 384 PRO A O 1
ATOM 3042 N N . ILE A 1 385 ? -0.703 1.230 -18.330 1.00 90.50 385 ILE A N 1
ATOM 3043 C CA . ILE A 1 385 ? -1.153 0.687 -19.627 1.00 90.50 385 ILE A CA 1
ATOM 3044 C C . ILE A 1 385 ? -1.155 -0.848 -19.715 1.00 90.50 385 ILE A C 1
ATOM 3046 O O . ILE A 1 385 ? -1.704 -1.410 -20.657 1.00 90.50 385 ILE A O 1
ATOM 3050 N N . ASN A 1 386 ? -0.473 -1.522 -18.790 1.00 89.00 386 ASN A N 1
ATOM 3051 C CA . ASN A 1 386 ? -0.246 -2.965 -18.783 1.00 89.00 386 ASN A CA 1
ATOM 3052 C C . ASN A 1 386 ? -0.915 -3.682 -17.598 1.00 89.00 386 ASN A C 1
ATOM 3054 O O . ASN A 1 386 ? -0.544 -4.814 -17.295 1.00 89.00 386 ASN A O 1
ATOM 3058 N N . VAL A 1 387 ? -1.866 -3.033 -16.921 1.00 85.44 387 VAL A N 1
ATOM 3059 C CA . VAL A 1 387 ? -2.704 -3.657 -15.885 1.00 85.44 387 VAL A CA 1
ATOM 3060 C C . VAL A 1 387 ? -4.016 -4.137 -16.514 1.00 85.44 387 VAL A C 1
ATOM 3062 O O . VAL A 1 387 ? -4.593 -3.445 -17.348 1.00 85.44 387 VAL A O 1
ATOM 3065 N N . GLU A 1 388 ? -4.463 -5.339 -16.137 1.00 70.69 388 GLU A N 1
ATOM 3066 C CA . GLU A 1 388 ? -5.657 -5.988 -16.697 1.00 70.69 388 GLU A CA 1
ATOM 3067 C C . GLU A 1 388 ? -6.963 -5.222 -16.425 1.00 70.69 388 GLU A C 1
ATOM 3069 O O . GLU A 1 388 ? -7.190 -4.688 -15.336 1.00 70.69 388 GLU A O 1
ATOM 3074 N N . GLU A 1 389 ? -7.860 -5.248 -17.413 1.00 72.50 389 GLU A N 1
ATOM 3075 C CA . GLU A 1 389 ? -9.248 -4.805 -17.280 1.00 72.50 389 GLU A CA 1
ATOM 3076 C C . GLU A 1 389 ? -10.085 -5.864 -16.530 1.00 72.50 389 GLU A C 1
ATOM 3078 O O . GLU A 1 389 ? -9.865 -7.064 -16.681 1.00 72.50 389 GLU A O 1
ATOM 3083 N N . GLY A 1 390 ? -11.074 -5.435 -15.733 1.00 82.50 390 GLY A N 1
ATOM 3084 C CA . GLY A 1 390 ? -12.044 -6.338 -15.081 1.00 82.50 390 GLY A CA 1
ATOM 3085 C C . GLY A 1 390 ? -11.916 -6.509 -13.562 1.00 82.50 390 GLY A C 1
ATOM 3086 O O . GLY A 1 390 ? -12.691 -7.259 -12.974 1.00 82.50 390 GLY A O 1
ATOM 3087 N N . LYS A 1 391 ? -10.991 -5.798 -12.908 1.00 88.81 391 LYS A N 1
ATOM 3088 C CA . LYS A 1 391 ? -10.886 -5.760 -11.439 1.00 88.81 391 LYS A CA 1
ATOM 3089 C C . LYS A 1 391 ? -12.059 -5.017 -10.792 1.00 88.81 391 LYS A C 1
ATOM 3091 O O . LYS A 1 391 ? -12.525 -4.005 -11.327 1.00 88.81 391 LYS A O 1
ATOM 3096 N N . SER A 1 392 ? -12.500 -5.482 -9.620 1.00 93.69 392 SER A N 1
ATOM 3097 C CA . SER A 1 392 ? -13.510 -4.796 -8.796 1.00 93.69 392 SER A CA 1
ATOM 3098 C C . SER A 1 392 ? -12.996 -3.438 -8.292 1.00 93.69 392 SER A C 1
ATOM 3100 O O . SER A 1 392 ? -11.789 -3.203 -8.254 1.00 93.69 392 SER A O 1
ATOM 3102 N N . TYR A 1 393 ? -13.887 -2.534 -7.869 1.00 94.44 393 TYR A N 1
ATOM 3103 C CA . TYR A 1 393 ? -13.485 -1.234 -7.303 1.00 94.44 393 TYR A CA 1
ATOM 3104 C C . TYR A 1 393 ? -12.563 -1.388 -6.076 1.00 94.44 393 TYR A C 1
ATOM 3106 O O . TYR A 1 393 ? -11.581 -0.661 -5.947 1.00 94.44 393 TYR A O 1
ATOM 3114 N N . ARG A 1 394 ? -12.799 -2.407 -5.237 1.00 96.19 394 ARG A N 1
ATOM 3115 C CA . ARG A 1 394 ? -11.935 -2.759 -4.097 1.00 96.19 394 ARG A CA 1
ATOM 3116 C C . ARG A 1 394 ? -10.541 -3.208 -4.537 1.00 96.19 394 ARG A C 1
ATOM 3118 O O . ARG A 1 394 ? -9.543 -2.687 -4.045 1.00 96.19 394 ARG A O 1
ATOM 3125 N N . GLN A 1 395 ? -10.461 -4.114 -5.512 1.00 94.12 395 GLN A N 1
ATOM 3126 C CA . GLN A 1 395 ? -9.183 -4.603 -6.045 1.00 94.12 395 GLN A CA 1
ATOM 3127 C C . GLN A 1 395 ? -8.375 -3.487 -6.705 1.00 94.12 395 GLN A C 1
ATOM 3129 O O . GLN A 1 395 ? -7.165 -3.392 -6.515 1.00 94.12 395 GLN A O 1
ATOM 3134 N N . ARG A 1 396 ? -9.037 -2.602 -7.455 1.00 92.62 396 ARG A N 1
ATOM 3135 C CA . ARG A 1 396 ? -8.353 -1.468 -8.075 1.00 92.62 396 ARG A CA 1
ATOM 3136 C C . ARG A 1 396 ? -7.827 -0.477 -7.030 1.00 92.62 396 ARG A C 1
ATOM 3138 O O . ARG A 1 396 ? -6.757 0.097 -7.231 1.00 92.62 396 ARG A O 1
ATOM 3145 N N . TYR A 1 397 ? -8.520 -0.274 -5.910 1.00 95.25 397 TYR A N 1
ATOM 3146 C CA . TYR A 1 397 ? -7.966 0.488 -4.785 1.00 95.25 397 TYR A CA 1
ATOM 3147 C C . TYR A 1 397 ? -6.768 -0.232 -4.140 1.00 95.25 397 TYR A C 1
ATOM 3149 O O . TYR A 1 397 ? -5.741 0.391 -3.880 1.00 95.25 397 TYR A O 1
ATOM 3157 N N . SER A 1 398 ? -6.850 -1.554 -3.958 1.00 93.56 398 SER A N 1
ATOM 3158 C CA . SER A 1 398 ? -5.745 -2.359 -3.415 1.00 93.56 398 SER A CA 1
ATOM 3159 C C . SER A 1 398 ? -4.492 -2.359 -4.305 1.00 93.56 398 SER A C 1
ATOM 3161 O O . SER A 1 398 ? -3.390 -2.550 -3.799 1.00 93.56 398 SER A O 1
ATOM 3163 N N . ASP A 1 399 ? -4.634 -2.141 -5.614 1.00 91.44 399 ASP A N 1
ATOM 3164 C CA . ASP A 1 399 ? -3.509 -2.044 -6.555 1.00 91.44 399 ASP A CA 1
ATOM 3165 C C . ASP A 1 399 ? -2.709 -0.735 -6.441 1.00 91.44 399 ASP A C 1
ATOM 3167 O O . ASP A 1 399 ? -1.684 -0.593 -7.112 1.00 91.44 399 ASP A O 1
ATOM 3171 N N . ILE A 1 400 ? -3.180 0.246 -5.660 1.00 92.50 400 ILE A N 1
ATOM 3172 C CA . ILE A 1 400 ? -2.461 1.507 -5.460 1.00 92.50 400 ILE A CA 1
ATOM 3173 C C . ILE A 1 400 ? -1.108 1.200 -4.791 1.00 92.50 400 ILE A C 1
ATOM 3175 O O . ILE A 1 400 ? -1.095 0.637 -3.692 1.00 92.50 400 ILE A O 1
ATOM 3179 N N . PRO A 1 401 ? 0.030 1.564 -5.417 1.00 93.12 401 PRO A N 1
ATOM 3180 C CA . PRO A 1 401 ? 1.348 1.112 -4.981 1.00 93.12 401 PRO A CA 1
ATOM 3181 C C . PRO A 1 401 ? 1.683 1.422 -3.521 1.00 93.12 401 PRO A C 1
ATOM 3183 O O . PRO A 1 401 ? 2.225 0.570 -2.825 1.00 93.12 401 PRO A O 1
ATOM 3186 N N . GLU A 1 402 ? 1.345 2.617 -3.039 1.00 90.62 402 GLU A N 1
ATOM 3187 C CA . GLU A 1 402 ? 1.677 3.094 -1.690 1.00 90.62 402 GLU A CA 1
ATOM 3188 C C . GLU A 1 402 ? 1.094 2.211 -0.583 1.00 90.62 402 GLU A C 1
ATOM 3190 O O . GLU A 1 402 ? 1.700 2.086 0.479 1.00 90.62 402 GLU A O 1
ATOM 3195 N N . ASN A 1 403 ? -0.036 1.551 -0.846 1.00 88.31 403 ASN A N 1
ATOM 3196 C CA . ASN A 1 403 ? -0.684 0.674 0.124 1.00 88.31 403 ASN A CA 1
ATOM 3197 C C . ASN A 1 403 ? 0.074 -0.655 0.281 1.00 88.31 403 ASN A C 1
ATOM 3199 O O . ASN A 1 403 ? -0.042 -1.322 1.306 1.00 88.31 403 ASN A O 1
ATOM 3203 N N . GLY A 1 404 ? 0.848 -1.065 -0.732 1.00 90.12 404 GLY A N 1
ATOM 3204 C CA . GLY A 1 404 ? 1.483 -2.384 -0.774 1.00 90.12 404 GLY A CA 1
ATOM 3205 C C . GLY A 1 404 ? 0.485 -3.546 -0.839 1.00 90.12 404 GLY A C 1
ATOM 3206 O O . GLY A 1 404 ? 0.875 -4.679 -0.567 1.00 90.12 404 GLY A O 1
ATOM 3207 N N . GLY A 1 405 ? -0.777 -3.265 -1.183 1.00 92.06 405 GLY A N 1
ATOM 3208 C CA . GLY A 1 405 ? -1.916 -4.172 -1.042 1.00 92.06 405 GLY A CA 1
ATOM 3209 C C . GLY A 1 405 ? -2.719 -3.932 0.242 1.00 92.06 405 GLY A C 1
ATOM 3210 O O . GLY A 1 405 ? -2.389 -3.068 1.052 1.00 92.06 405 GLY A O 1
ATOM 3211 N N . ILE A 1 406 ? -3.784 -4.706 0.432 1.00 94.31 406 ILE A N 1
ATOM 3212 C CA . ILE A 1 406 ? -4.592 -4.715 1.657 1.00 94.31 406 ILE A CA 1
ATOM 3213 C C . ILE A 1 406 ? -4.449 -6.087 2.312 1.00 94.31 406 ILE A C 1
ATOM 3215 O O . ILE A 1 406 ? -4.758 -7.104 1.693 1.00 94.31 406 ILE A O 1
ATOM 3219 N N . LEU A 1 407 ? -3.980 -6.130 3.561 1.00 94.12 407 LEU A N 1
ATOM 3220 C CA . LEU A 1 407 ? -3.876 -7.387 4.306 1.00 94.12 407 LEU A CA 1
ATOM 3221 C C . LEU A 1 407 ? -5.234 -7.833 4.828 1.00 94.12 407 LEU A C 1
ATOM 3223 O O . LEU A 1 407 ? -5.589 -8.997 4.651 1.00 94.12 407 LEU A O 1
ATOM 3227 N N . ALA A 1 408 ? -5.958 -6.895 5.439 1.00 93.31 408 ALA A N 1
ATOM 3228 C CA . ALA A 1 408 ? -7.321 -7.074 5.908 1.00 93.31 408 ALA A CA 1
ATOM 3229 C C . ALA A 1 408 ? -8.123 -5.778 5.773 1.00 93.31 408 ALA A C 1
ATOM 3231 O O . ALA A 1 408 ? -7.560 -4.687 5.887 1.00 93.31 408 ALA A O 1
ATOM 3232 N N . ALA A 1 409 ? -9.427 -5.899 5.556 1.00 95.12 409 ALA A N 1
ATOM 3233 C CA . ALA A 1 409 ? -10.359 -4.780 5.535 1.00 95.12 409 ALA A CA 1
ATOM 3234 C C . ALA A 1 409 ? -11.699 -5.211 6.124 1.00 95.12 409 ALA A C 1
ATOM 3236 O O . ALA A 1 409 ? -12.241 -6.250 5.756 1.00 95.12 409 ALA A O 1
ATOM 3237 N N . MET A 1 410 ? -12.240 -4.389 7.014 1.00 94.50 410 MET A N 1
ATOM 3238 C CA . MET A 1 410 ? -13.546 -4.603 7.620 1.00 94.50 410 MET A CA 1
ATOM 3239 C C . MET A 1 410 ? -14.449 -3.407 7.355 1.00 94.50 410 MET A C 1
ATOM 3241 O O . MET A 1 410 ? -13.988 -2.262 7.369 1.00 94.50 410 MET A O 1
ATOM 3245 N N . ILE A 1 411 ? -15.734 -3.679 7.155 1.00 95.19 411 ILE A N 1
ATOM 3246 C CA . ILE A 1 411 ? -16.774 -2.665 6.973 1.00 95.19 411 ILE A CA 1
ATOM 3247 C C . ILE A 1 411 ? -17.839 -2.769 8.053 1.00 95.19 411 ILE A C 1
ATOM 3249 O O . ILE A 1 411 ? -18.040 -3.835 8.635 1.00 95.19 411 ILE A O 1
ATOM 3253 N N . TYR A 1 412 ? -18.543 -1.661 8.272 1.00 93.69 412 TYR A N 1
ATOM 3254 C CA . TYR A 1 412 ? -19.780 -1.652 9.044 1.00 93.69 412 TYR A CA 1
ATOM 3255 C C . TYR A 1 412 ? -20.988 -1.588 8.099 1.00 93.69 412 TYR A C 1
ATOM 3257 O O . TYR A 1 412 ? -21.167 -0.587 7.402 1.00 93.69 412 TYR A O 1
ATOM 3265 N N . ASP A 1 413 ? -21.794 -2.652 8.050 1.00 87.69 413 ASP A N 1
ATOM 3266 C CA . ASP A 1 413 ? -22.987 -2.762 7.194 1.00 87.69 413 ASP A CA 1
ATOM 3267 C C . ASP A 1 413 ? -24.101 -3.585 7.870 1.00 87.69 413 ASP A C 1
ATOM 3269 O O . ASP A 1 413 ? -24.287 -4.770 7.602 1.00 87.69 413 ASP A O 1
ATOM 3273 N N . CYS A 1 414 ? -24.850 -2.955 8.781 1.00 80.69 414 CYS A N 1
ATOM 3274 C CA . CYS A 1 414 ? -25.883 -3.614 9.588 1.00 80.69 414 CYS A CA 1
ATOM 3275 C C . CYS A 1 414 ? -27.151 -3.992 8.802 1.00 80.69 414 CYS A C 1
ATOM 3277 O O . CYS A 1 414 ? -28.202 -3.365 8.952 1.00 80.69 414 CYS A O 1
ATOM 3279 N N . ILE A 1 415 ? -27.089 -5.072 8.024 1.00 72.19 415 ILE A N 1
ATOM 3280 C CA . ILE A 1 415 ? -28.291 -5.760 7.524 1.00 72.19 415 ILE A CA 1
ATOM 3281 C C . ILE A 1 415 ? -28.672 -6.894 8.486 1.00 72.19 415 ILE A C 1
ATOM 3283 O O . ILE A 1 415 ? -29.800 -6.965 8.969 1.00 72.19 415 ILE A O 1
ATOM 3287 N N . THR A 1 416 ? -27.708 -7.772 8.775 1.00 67.62 416 THR A N 1
ATOM 3288 C CA . THR A 1 416 ? -27.830 -8.905 9.717 1.00 67.62 416 THR A CA 1
ATOM 3289 C C . THR A 1 416 ? -26.575 -9.119 10.557 1.00 67.62 416 THR A C 1
ATOM 3291 O O . THR A 1 416 ? -26.678 -9.591 11.681 1.00 67.62 416 THR A O 1
ATOM 3294 N N . ILE A 1 417 ? -25.408 -8.792 10.001 1.00 76.06 417 ILE A N 1
ATOM 3295 C CA . ILE A 1 417 ? -24.088 -8.792 10.638 1.00 76.06 417 ILE A CA 1
ATOM 3296 C C . ILE A 1 417 ? -23.561 -7.378 10.437 1.00 76.06 417 ILE A C 1
ATOM 3298 O O . ILE A 1 417 ? -23.619 -6.905 9.307 1.00 76.06 417 ILE A O 1
ATOM 3302 N N . CYS A 1 418 ? -23.098 -6.698 11.482 1.00 86.19 418 CYS A N 1
ATOM 3303 C CA . CYS A 1 418 ? -22.667 -5.312 11.357 1.00 86.19 418 CYS A CA 1
ATOM 3304 C C . CYS A 1 418 ? -21.185 -5.211 10.996 1.00 86.19 418 CYS A C 1
ATOM 3306 O O . CYS A 1 418 ? -20.856 -4.584 9.994 1.00 86.19 418 CYS A O 1
ATOM 3308 N N . ASN A 1 419 ? -20.297 -5.858 11.753 1.00 90.31 419 ASN A N 1
ATOM 3309 C CA . ASN A 1 419 ? -18.869 -5.920 11.433 1.00 90.31 419 ASN A CA 1
ATOM 3310 C C . ASN A 1 419 ? -18.591 -7.042 10.422 1.00 90.31 419 ASN A C 1
ATOM 3312 O O . ASN A 1 419 ? -18.540 -8.219 10.782 1.00 90.31 419 ASN A O 1
ATOM 3316 N N . VAL A 1 420 ? -18.378 -6.683 9.156 1.00 90.81 420 VAL A N 1
ATOM 3317 C CA . VAL A 1 420 ? -18.155 -7.642 8.064 1.00 90.81 420 VAL A CA 1
ATOM 3318 C C . VAL A 1 420 ? -16.697 -7.599 7.618 1.00 90.81 420 VAL A C 1
ATOM 3320 O O . VAL A 1 420 ? -16.180 -6.539 7.266 1.00 90.81 420 VAL A O 1
ATOM 3323 N N . ASP A 1 421 ? -16.035 -8.756 7.610 1.00 89.56 421 ASP A N 1
ATOM 3324 C CA . ASP A 1 421 ? -14.716 -8.923 6.996 1.00 89.56 421 ASP A CA 1
ATOM 3325 C C . ASP A 1 421 ? -14.868 -9.006 5.471 1.00 89.56 421 ASP A C 1
ATOM 3327 O O . ASP A 1 421 ? -15.544 -9.899 4.960 1.00 89.56 421 ASP A O 1
ATOM 3331 N N . VAL A 1 422 ? -14.259 -8.055 4.760 1.00 93.12 422 VAL A N 1
ATOM 3332 C CA . VAL A 1 422 ? -14.258 -7.969 3.290 1.00 93.12 422 VAL A CA 1
ATOM 3333 C C . VAL A 1 422 ? -12.844 -8.053 2.704 1.00 93.12 422 VAL A C 1
ATOM 3335 O O . VAL A 1 422 ? -12.543 -7.515 1.630 1.00 93.12 422 VAL A O 1
ATOM 3338 N N . SER A 1 423 ? -11.926 -8.673 3.448 1.00 93.06 423 SER A N 1
ATOM 3339 C CA . SER A 1 423 ? -10.515 -8.777 3.074 1.00 93.06 423 SER A CA 1
ATOM 3340 C C . SER A 1 423 ? -10.336 -9.460 1.718 1.00 93.06 423 SER A C 1
ATOM 3342 O O . SER A 1 423 ? -9.569 -8.980 0.879 1.00 93.06 423 SER A O 1
ATOM 3344 N N . ASP A 1 424 ? -11.075 -10.538 1.466 1.00 92.75 424 ASP A N 1
ATOM 3345 C CA . ASP A 1 424 ? -10.973 -11.330 0.238 1.00 92.75 424 ASP A CA 1
ATOM 3346 C C . ASP A 1 424 ? -11.398 -10.529 -0.999 1.00 92.75 424 ASP A C 1
ATOM 3348 O O . ASP A 1 424 ? -10.793 -10.661 -2.066 1.00 92.75 424 ASP A O 1
ATOM 3352 N N . GLU A 1 425 ? -12.387 -9.641 -0.880 1.00 94.56 425 GLU A N 1
ATOM 3353 C CA . GLU A 1 425 ? -12.854 -8.799 -1.982 1.00 94.56 425 GLU A CA 1
ATOM 3354 C C . GLU A 1 425 ? -11.862 -7.691 -2.345 1.00 94.56 425 GLU A C 1
ATOM 3356 O O . GLU A 1 425 ? -11.791 -7.301 -3.515 1.00 94.56 425 GLU A O 1
ATOM 3361 N N . TYR A 1 426 ? -11.089 -7.191 -1.376 1.00 95.00 426 TYR A N 1
ATOM 3362 C CA . TYR A 1 426 ? -9.971 -6.279 -1.638 1.00 95.00 426 TYR A CA 1
ATOM 3363 C C . TYR A 1 426 ? -8.775 -7.011 -2.246 1.00 95.00 426 TYR A C 1
ATOM 3365 O O . TYR A 1 426 ? -8.178 -6.523 -3.206 1.00 95.00 426 TYR A O 1
ATOM 3373 N N . ARG A 1 427 ? -8.454 -8.200 -1.728 1.00 91.69 427 ARG A N 1
ATOM 3374 C CA . ARG A 1 427 ? -7.288 -8.997 -2.137 1.00 91.69 427 ARG A CA 1
ATOM 3375 C C . ARG A 1 427 ? -7.483 -9.721 -3.469 1.00 91.69 427 ARG A C 1
ATOM 3377 O O . ARG A 1 427 ? -6.512 -10.007 -4.165 1.00 91.69 427 ARG A O 1
ATOM 3384 N N . GLY A 1 428 ? -8.717 -10.103 -3.798 1.00 88.25 428 GLY A N 1
ATOM 3385 C CA . GLY A 1 428 ? -9.018 -11.063 -4.866 1.00 88.25 428 GLY A CA 1
ATOM 3386 C C . GLY A 1 428 ? -8.535 -12.492 -4.596 1.00 88.25 428 GLY A C 1
ATOM 3387 O O . GLY A 1 428 ? -8.579 -13.328 -5.496 1.00 88.25 428 GLY A O 1
ATOM 3388 N N . THR A 1 429 ? -8.042 -12.763 -3.389 1.00 86.06 429 THR A N 1
ATOM 3389 C CA . THR A 1 429 ? -7.500 -14.048 -2.936 1.00 86.06 429 THR A CA 1
ATOM 3390 C C . THR A 1 429 ? -7.846 -14.239 -1.466 1.00 86.06 429 THR A C 1
ATOM 3392 O O . THR A 1 429 ? -8.043 -13.254 -0.758 1.00 86.06 429 THR A O 1
ATOM 3395 N N . GLU A 1 430 ? -7.897 -15.495 -1.022 1.00 83.69 430 GLU A N 1
ATOM 3396 C CA . GLU A 1 430 ? -8.227 -15.847 0.362 1.00 83.69 430 GLU A CA 1
ATOM 3397 C C . GLU A 1 430 ? -7.269 -15.166 1.354 1.00 83.69 430 GLU A C 1
ATOM 3399 O O . GLU A 1 430 ? -6.039 -15.195 1.197 1.00 83.69 430 GLU A O 1
ATOM 3404 N N . SER A 1 431 ? -7.844 -14.533 2.372 1.00 73.50 431 SER A N 1
ATOM 3405 C CA . SER A 1 431 ? -7.128 -13.886 3.457 1.00 73.50 431 SER A CA 1
ATOM 3406 C C . SER A 1 431 ? -6.372 -14.924 4.293 1.00 73.50 431 SER A C 1
ATOM 3408 O O . SER A 1 431 ? -6.914 -15.969 4.657 1.00 73.50 431 SER A O 1
ATOM 3410 N N . PRO A 1 432 ? -5.102 -14.663 4.652 1.00 62.62 432 PRO A N 1
ATOM 3411 C CA . PRO A 1 432 ? -4.313 -15.563 5.483 1.00 62.62 432 PRO A CA 1
ATOM 3412 C C . PRO A 1 432 ? -4.762 -15.554 6.952 1.00 62.62 432 PRO A C 1
ATOM 3414 O O . PRO A 1 432 ? -4.296 -16.392 7.729 1.00 62.62 432 PRO A O 1
ATOM 3417 N N . ALA A 1 433 ? -5.601 -14.598 7.360 1.00 63.09 433 ALA A N 1
ATOM 3418 C CA . ALA A 1 433 ? -6.107 -14.503 8.719 1.00 63.09 433 ALA A CA 1
ATOM 3419 C C . ALA A 1 433 ? -7.402 -15.307 8.858 1.00 63.09 433 ALA A C 1
ATOM 3421 O O . ALA A 1 433 ? -8.387 -15.050 8.176 1.00 63.09 433 ALA A O 1
ATOM 3422 N N . LYS A 1 434 ? -7.404 -16.265 9.787 1.00 64.00 434 LYS A N 1
ATOM 3423 C CA . LYS A 1 434 ? -8.641 -16.843 10.310 1.00 64.00 434 LYS A CA 1
ATOM 3424 C C . LYS A 1 434 ? -8.998 -16.111 11.589 1.00 64.00 434 LYS A C 1
ATOM 3426 O O . LYS A 1 434 ? -8.158 -16.012 12.486 1.00 64.00 434 LYS A O 1
ATOM 3431 N N . LEU A 1 435 ? -10.222 -15.599 11.642 1.00 65.81 435 LEU A N 1
ATOM 3432 C CA . LEU A 1 435 ? -10.753 -14.881 12.791 1.00 65.81 435 LEU A CA 1
ATOM 3433 C C . LEU A 1 435 ? -10.744 -15.805 14.017 1.00 65.81 435 LEU A C 1
ATOM 3435 O O . LEU A 1 435 ? -11.462 -16.801 14.066 1.00 65.81 435 LEU A O 1
ATOM 3439 N N . GLY A 1 436 ? -9.892 -15.485 14.988 1.00 71.44 436 GLY A N 1
ATOM 3440 C CA . GLY A 1 436 ? -9.814 -16.164 16.277 1.00 71.44 436 GLY A CA 1
ATOM 3441 C C . GLY A 1 436 ? -10.143 -15.215 17.423 1.00 71.44 436 GLY A C 1
ATOM 3442 O O . GLY A 1 436 ? -10.349 -14.018 17.222 1.00 71.44 436 GLY A O 1
ATOM 3443 N N . SER A 1 437 ? -10.161 -15.747 18.640 1.00 79.94 437 SER A N 1
ATOM 3444 C CA . SER A 1 437 ? -10.260 -14.929 19.845 1.00 79.94 437 SER A CA 1
ATOM 3445 C C . SER A 1 437 ? -8.963 -14.159 20.082 1.00 79.94 437 SER A C 1
ATOM 3447 O O . SER A 1 437 ? -7.873 -14.738 20.095 1.00 79.94 437 SER A O 1
ATOM 3449 N N . ILE A 1 438 ? -9.086 -12.848 20.276 1.00 85.62 438 ILE A N 1
ATOM 3450 C CA . ILE A 1 438 ? -7.949 -11.952 20.491 1.00 85.62 438 ILE A CA 1
ATOM 3451 C C . ILE A 1 438 ? -8.152 -11.221 21.808 1.00 85.62 438 ILE A C 1
ATOM 3453 O O . ILE A 1 438 ? -9.221 -10.667 22.058 1.00 85.62 438 ILE A O 1
ATOM 3457 N N . LEU A 1 439 ? -7.103 -11.193 22.624 1.00 87.31 439 LEU A N 1
ATOM 3458 C CA . LEU A 1 439 ? -7.023 -10.318 23.784 1.00 87.31 439 LEU A CA 1
ATOM 3459 C C . LEU A 1 439 ? -5.979 -9.256 23.512 1.00 87.31 439 LEU A C 1
ATOM 3461 O O . LEU A 1 439 ? -4.877 -9.572 23.055 1.00 87.31 439 LEU A O 1
ATOM 3465 N N . PHE A 1 440 ? -6.313 -8.006 23.796 1.00 89.38 440 PHE A N 1
ATOM 3466 C CA . PHE A 1 440 ? -5.353 -6.932 23.657 1.00 89.38 440 PHE A CA 1
ATOM 3467 C C . PHE A 1 440 ? -5.529 -5.842 24.698 1.00 89.38 440 PHE A C 1
ATOM 3469 O O . PHE A 1 440 ? -6.645 -5.501 25.088 1.00 89.38 440 PHE A O 1
ATOM 3476 N N . VAL A 1 441 ? -4.404 -5.288 25.137 1.00 89.62 441 VAL A N 1
ATOM 3477 C CA . VAL A 1 441 ? -4.364 -4.243 26.157 1.00 89.62 441 VAL A CA 1
ATOM 3478 C C . VAL A 1 441 ? -3.686 -3.010 25.587 1.00 89.62 441 VAL A C 1
ATOM 3480 O O . VAL A 1 441 ? -2.561 -3.097 25.086 1.00 89.62 441 VAL A O 1
ATOM 3483 N N . ASP A 1 442 ? -4.392 -1.884 25.651 1.00 88.06 442 ASP A N 1
ATOM 3484 C CA . ASP A 1 442 ? -3.823 -0.554 25.430 1.00 88.06 442 ASP A CA 1
ATOM 3485 C C . ASP A 1 442 ? -3.360 -0.009 26.788 1.00 88.06 442 ASP A C 1
ATOM 3487 O O . ASP A 1 442 ? -4.126 -0.024 27.751 1.00 88.06 442 ASP A O 1
ATOM 3491 N N . GLY A 1 443 ? -2.099 0.406 26.891 1.00 84.38 443 GLY A N 1
ATOM 3492 C CA . GLY A 1 443 ? -1.485 0.852 28.142 1.00 84.38 443 GLY A CA 1
ATOM 3493 C C . GLY A 1 443 ? -0.121 0.219 28.424 1.00 84.38 443 GLY A C 1
ATOM 3494 O O . GLY A 1 443 ? 0.245 -0.827 27.889 1.00 84.38 443 GLY A O 1
ATOM 3495 N N . ASP A 1 444 ? 0.644 0.875 29.295 1.00 86.62 444 ASP A N 1
ATOM 3496 C CA . ASP A 1 444 ? 1.988 0.460 29.719 1.00 86.62 444 ASP A CA 1
ATOM 3497 C C . ASP A 1 444 ? 1.903 -0.560 30.870 1.00 86.62 444 ASP A C 1
ATOM 3499 O O . ASP A 1 444 ? 2.242 -0.271 32.020 1.00 86.62 444 ASP A O 1
ATOM 3503 N N . VAL A 1 445 ? 1.355 -1.737 30.553 1.00 89.00 445 VAL A N 1
ATOM 3504 C CA . VAL A 1 445 ? 1.171 -2.878 31.464 1.00 89.00 445 VAL A CA 1
ATOM 3505 C C . VAL A 1 445 ? 1.569 -4.191 30.781 1.00 89.00 445 VAL A C 1
ATOM 3507 O O . VAL A 1 445 ? 1.614 -4.295 29.556 1.00 89.00 445 VAL A O 1
ATOM 3510 N N . GLU A 1 446 ? 1.864 -5.219 31.570 1.00 90.25 446 GLU A N 1
ATOM 3511 C CA . GLU A 1 446 ? 2.116 -6.580 31.094 1.00 90.25 446 GLU A CA 1
ATOM 3512 C C . GLU A 1 446 ? 0.866 -7.442 31.266 1.00 90.25 446 GLU A C 1
ATOM 3514 O O . GLU A 1 446 ? 0.230 -7.412 32.316 1.00 90.25 446 GLU A O 1
ATOM 3519 N N . ILE A 1 447 ? 0.545 -8.255 30.260 1.00 90.44 447 ILE A N 1
ATOM 3520 C CA . ILE A 1 447 ? -0.557 -9.221 30.317 1.00 90.44 447 ILE A CA 1
ATOM 3521 C C . ILE A 1 447 ? -0.008 -10.646 30.285 1.00 90.44 447 ILE A C 1
ATOM 3523 O O . ILE A 1 447 ? 0.811 -11.005 29.438 1.00 90.44 447 ILE A O 1
ATOM 3527 N N . GLU A 1 448 ? -0.501 -11.463 31.202 1.00 90.94 448 GLU A N 1
ATOM 3528 C CA . GLU A 1 448 ? -0.248 -12.892 31.314 1.00 90.94 448 GLU A CA 1
ATOM 3529 C C . GLU A 1 448 ? -1.588 -13.628 31.209 1.00 90.94 448 GLU A C 1
ATOM 3531 O O . GLU A 1 448 ? -2.556 -13.258 31.861 1.00 90.94 448 GLU A O 1
ATOM 3536 N N . VAL A 1 449 ? -1.662 -14.685 30.406 1.00 87.81 449 VAL A N 1
ATOM 3537 C CA . VAL A 1 449 ? -2.841 -15.554 30.318 1.00 87.81 449 VAL A CA 1
ATOM 3538 C C . VAL A 1 449 ? -2.567 -16.862 31.041 1.00 87.81 449 VAL A C 1
ATOM 3540 O O . VAL A 1 449 ? -1.520 -17.491 30.855 1.00 87.81 449 VAL A O 1
ATOM 3543 N N . ARG A 1 450 ? -3.529 -17.264 31.869 1.00 87.81 450 ARG A N 1
ATOM 3544 C CA . ARG A 1 450 ? -3.514 -18.462 32.708 1.00 87.81 450 ARG A CA 1
ATOM 3545 C C . ARG A 1 450 ? -4.749 -19.321 32.442 1.00 87.81 450 ARG A C 1
ATOM 3547 O O . ARG A 1 450 ? -5.761 -18.809 31.976 1.00 87.81 450 ARG A O 1
ATOM 3554 N N . ASP A 1 451 ? -4.672 -20.614 32.736 1.00 85.88 451 ASP A N 1
ATOM 3555 C CA . ASP A 1 451 ? -5.846 -21.496 32.729 1.00 85.88 451 ASP A CA 1
ATOM 3556 C C . ASP A 1 451 ? -6.721 -21.282 33.978 1.00 85.88 451 ASP A C 1
ATOM 3558 O O . ASP A 1 451 ? -6.350 -20.564 34.911 1.00 85.88 451 ASP A O 1
ATOM 3562 N N . SER A 1 452 ? -7.877 -21.946 34.028 1.00 77.69 452 SER A N 1
ATOM 3563 C CA . SER A 1 452 ? -8.799 -21.895 35.169 1.00 77.69 452 SER A CA 1
ATOM 3564 C C . SER A 1 452 ? -8.203 -22.401 36.492 1.00 77.69 452 SER A C 1
ATOM 3566 O O . SER A 1 452 ? -8.769 -22.141 37.549 1.00 77.69 452 SER A O 1
ATOM 3568 N N . ASN A 1 453 ? -7.079 -23.125 36.454 1.00 80.25 453 ASN A N 1
ATOM 3569 C CA . ASN A 1 453 ? -6.350 -23.593 37.635 1.00 80.25 453 ASN A CA 1
ATOM 3570 C C . ASN A 1 453 ? -5.192 -22.648 38.017 1.00 80.25 453 ASN A C 1
ATOM 3572 O O . ASN A 1 453 ? -4.433 -22.950 38.938 1.00 80.25 453 ASN A O 1
ATOM 3576 N N . GLY A 1 454 ? -5.025 -21.526 37.309 1.00 80.50 454 GLY A N 1
ATOM 3577 C CA . GLY A 1 454 ? -3.973 -20.538 37.535 1.00 80.50 454 GLY A CA 1
ATOM 3578 C C . GLY A 1 454 ? -2.618 -20.881 36.904 1.00 80.50 454 GLY A C 1
ATOM 3579 O O . GLY A 1 454 ? -1.644 -20.159 37.154 1.00 80.50 454 GLY A O 1
ATOM 3580 N N . ASN A 1 455 ? -2.524 -21.937 36.087 1.00 86.62 455 ASN A N 1
ATOM 3581 C CA . ASN A 1 455 ? -1.289 -22.296 35.391 1.00 86.62 455 ASN A CA 1
ATOM 3582 C C . ASN A 1 455 ? -1.020 -21.335 34.234 1.00 86.62 455 ASN A C 1
ATOM 3584 O O . ASN A 1 455 ? -1.920 -21.009 33.467 1.00 86.62 455 ASN A O 1
ATOM 3588 N N . PHE A 1 456 ? 0.238 -20.932 34.072 1.00 88.81 456 PHE A N 1
ATOM 3589 C CA . PHE A 1 456 ? 0.679 -20.072 32.975 1.00 88.81 456 PHE A CA 1
ATOM 3590 C C . PHE A 1 456 ? 0.446 -20.712 31.595 1.00 88.81 456 PHE A C 1
ATOM 3592 O O . PHE A 1 456 ? 0.820 -21.866 31.378 1.00 88.81 456 PHE A O 1
ATOM 3599 N N . ILE A 1 457 ? -0.104 -19.933 30.657 1.00 85.94 457 ILE A N 1
ATOM 3600 C CA . ILE A 1 457 ? -0.285 -20.309 29.247 1.00 85.94 457 ILE A CA 1
ATOM 3601 C C . ILE A 1 457 ? 0.646 -19.484 28.350 1.00 85.94 457 ILE A C 1
ATOM 3603 O O . ILE A 1 457 ? 1.433 -20.053 27.593 1.00 85.94 457 ILE A O 1
ATOM 3607 N N . ALA A 1 458 ? 0.540 -18.153 28.401 1.00 86.19 458 ALA A N 1
ATOM 3608 C CA . ALA A 1 458 ? 1.246 -17.248 27.493 1.00 86.19 458 ALA A CA 1
ATOM 3609 C C . ALA A 1 458 ? 1.362 -15.828 28.066 1.00 86.19 458 ALA A C 1
ATOM 3611 O O . ALA A 1 458 ? 0.590 -15.440 28.935 1.00 86.19 458 ALA A O 1
ATOM 3612 N N . ASN A 1 459 ? 2.299 -15.038 27.537 1.00 89.12 459 ASN A N 1
ATOM 3613 C CA . ASN A 1 459 ? 2.395 -13.597 27.788 1.00 89.12 459 ASN A CA 1
ATOM 3614 C C . ASN A 1 459 ? 1.945 -12.802 26.558 1.00 89.12 459 ASN A C 1
ATOM 3616 O O . ASN A 1 459 ? 2.021 -13.298 25.430 1.00 89.12 459 ASN A O 1
ATOM 3620 N N . GLY A 1 460 ? 1.552 -11.550 26.780 1.00 86.25 460 GLY A N 1
ATOM 3621 C CA . GLY A 1 460 ? 1.321 -10.565 25.731 1.00 86.25 460 GLY A CA 1
ATOM 3622 C C . GLY A 1 460 ? 2.576 -10.285 24.921 1.00 86.25 460 GLY A C 1
ATOM 3623 O O . GLY A 1 460 ? 3.639 -9.991 25.468 1.00 86.25 460 GLY A O 1
ATOM 3624 N N . THR A 1 461 ? 2.441 -10.339 23.602 1.00 87.38 461 THR A N 1
ATOM 3625 C CA . THR A 1 461 ? 3.465 -9.855 22.677 1.00 87.38 461 THR A CA 1
ATOM 3626 C C . THR A 1 461 ? 3.309 -8.348 22.541 1.00 87.38 461 THR A C 1
ATOM 3628 O O . THR A 1 461 ? 2.201 -7.860 22.335 1.00 87.38 461 THR A O 1
ATOM 3631 N N . LEU A 1 462 ? 4.400 -7.599 22.714 1.00 89.12 462 LEU A N 1
ATOM 3632 C CA . LEU A 1 462 ? 4.392 -6.162 22.456 1.00 89.12 462 LEU A CA 1
ATOM 3633 C C . LEU A 1 462 ? 4.417 -5.932 20.950 1.00 89.12 462 LEU A C 1
ATOM 3635 O O . LEU A 1 462 ? 5.401 -6.272 20.293 1.00 89.12 462 LEU A O 1
ATOM 3639 N N . SER A 1 463 ? 3.370 -5.298 20.450 1.00 88.94 463 SER A N 1
ATOM 3640 C CA . SER A 1 463 ? 3.206 -4.974 19.044 1.00 88.94 463 SER A CA 1
ATOM 3641 C C . SER A 1 463 ? 3.028 -3.472 18.869 1.00 88.94 463 SER A C 1
ATOM 3643 O O . SER A 1 463 ? 2.591 -2.759 19.776 1.00 88.94 463 SER A O 1
ATOM 3645 N N . ASN A 1 464 ? 3.360 -2.990 17.675 1.00 89.69 464 ASN A N 1
ATOM 3646 C CA . ASN A 1 464 ? 3.196 -1.591 17.310 1.00 89.69 464 ASN A CA 1
ATOM 3647 C C . ASN A 1 464 ? 2.089 -1.452 16.270 1.00 89.69 464 ASN A C 1
ATOM 3649 O O . ASN A 1 464 ? 1.948 -2.295 15.380 1.00 89.69 464 ASN A O 1
ATOM 3653 N N . TYR A 1 465 ? 1.330 -0.370 16.369 1.00 91.06 465 TYR A N 1
ATOM 3654 C CA . TYR A 1 465 ? 0.387 0.024 15.336 1.00 91.06 465 TYR A CA 1
ATOM 3655 C C . TYR A 1 465 ? 0.344 1.539 15.190 1.00 91.06 465 TYR A C 1
ATOM 3657 O O . TYR A 1 465 ? 0.721 2.293 16.092 1.00 91.06 465 TYR A O 1
ATOM 3665 N N . LYS A 1 466 ? -0.140 1.993 14.041 1.00 88.88 466 LYS A N 1
ATOM 3666 C CA . LYS A 1 466 ? -0.297 3.406 13.734 1.00 88.88 466 LYS A CA 1
ATOM 3667 C C . LYS A 1 466 ? -1.506 3.608 12.830 1.00 88.88 466 LYS A C 1
ATOM 3669 O O . LYS A 1 466 ? -1.684 2.883 11.853 1.00 88.88 466 LYS A O 1
ATOM 3674 N N . TRP A 1 467 ? -2.313 4.613 13.151 1.00 91.69 467 TRP A N 1
ATOM 3675 C CA . TRP A 1 467 ? -3.333 5.121 12.239 1.00 91.69 467 TRP A CA 1
ATOM 3676 C C . TRP A 1 467 ? -2.667 5.953 11.150 1.00 91.69 467 TRP A C 1
ATOM 3678 O O . TRP A 1 467 ? -1.758 6.730 11.437 1.00 91.69 467 TRP A O 1
ATOM 3688 N N . PHE A 1 468 ? -3.097 5.775 9.905 1.00 89.69 468 PHE A N 1
ATOM 3689 C CA . PHE A 1 468 ? -2.491 6.436 8.765 1.00 89.69 468 PHE A CA 1
ATOM 3690 C C . PHE A 1 468 ? -2.622 7.948 8.923 1.00 89.69 468 PHE A C 1
ATOM 3692 O O . PHE A 1 468 ? -3.724 8.495 9.025 1.00 89.69 468 PHE A O 1
ATOM 3699 N N . ASP A 1 469 ? -1.469 8.597 8.937 1.00 81.69 469 ASP A N 1
ATOM 3700 C CA . ASP A 1 469 ? -1.293 10.029 8.911 1.00 81.69 469 ASP A CA 1
ATOM 3701 C C . ASP A 1 469 ? -0.255 10.316 7.814 1.00 81.69 469 ASP A C 1
ATOM 3703 O O . ASP A 1 469 ? 0.745 9.614 7.646 1.00 81.69 469 ASP A O 1
ATOM 3707 N N . LYS A 1 470 ? -0.543 11.285 6.952 1.00 68.62 470 LYS A N 1
ATOM 3708 C CA . LYS A 1 470 ? 0.378 11.657 5.878 1.00 68.62 470 LYS A CA 1
ATOM 3709 C C . LYS A 1 470 ? 1.420 12.612 6.484 1.00 68.62 470 LYS A C 1
ATOM 3711 O O . LYS A 1 470 ? 1.081 13.495 7.259 1.00 68.62 470 LYS A O 1
ATOM 3716 N N . ASP A 1 471 ? 2.704 12.416 6.206 1.00 63.44 471 ASP A N 1
ATOM 3717 C CA . ASP A 1 471 ? 3.793 13.324 6.622 1.00 63.44 471 ASP A CA 1
ATOM 3718 C C . ASP A 1 471 ? 4.220 13.343 8.116 1.00 63.44 471 ASP A C 1
ATOM 3720 O O . ASP A 1 471 ? 5.163 14.070 8.450 1.00 63.44 471 ASP A O 1
ATOM 3724 N N . VAL A 1 472 ? 3.643 12.537 9.026 1.00 59.19 472 VAL A N 1
ATOM 3725 C CA . VAL A 1 472 ? 4.166 12.418 10.411 1.00 59.19 472 VAL A CA 1
ATOM 3726 C C . VAL A 1 472 ? 5.234 11.312 10.484 1.00 59.19 472 VAL A C 1
ATOM 3728 O O . VAL A 1 472 ? 4.979 10.183 10.052 1.00 59.19 472 VAL A O 1
ATOM 3731 N N . PRO A 1 473 ? 6.432 11.579 11.047 1.00 52.16 473 PRO A N 1
ATOM 3732 C CA . PRO A 1 473 ? 7.506 10.590 11.151 1.00 52.16 473 PRO A CA 1
ATOM 3733 C C . PRO A 1 473 ? 7.068 9.269 11.807 1.00 52.16 473 PRO A C 1
ATOM 3735 O O . PRO A 1 473 ? 6.227 9.253 12.704 1.00 52.16 473 PRO A O 1
ATOM 3738 N N . LEU A 1 474 ? 7.725 8.172 11.415 1.00 51.31 474 LEU A N 1
ATOM 3739 C CA . LEU A 1 474 ? 7.471 6.769 11.809 1.00 51.31 474 LEU A CA 1
ATOM 3740 C C . LEU A 1 474 ? 7.491 6.490 13.338 1.00 51.31 474 LEU A C 1
ATOM 3742 O O . LEU A 1 474 ? 7.152 5.395 13.770 1.00 51.31 474 LEU A O 1
ATOM 3746 N N . ASN A 1 475 ? 7.855 7.468 14.177 1.00 50.38 475 ASN A N 1
ATOM 3747 C CA . ASN A 1 475 ? 8.030 7.297 15.625 1.00 50.38 475 ASN A CA 1
ATOM 3748 C C . ASN A 1 475 ? 6.761 7.549 16.469 1.00 50.38 475 ASN A C 1
ATOM 3750 O O . ASN A 1 475 ? 6.857 7.539 17.693 1.00 50.38 475 ASN A O 1
ATOM 3754 N N . SER A 1 476 ? 5.589 7.771 15.865 1.00 61.72 476 SER A N 1
ATOM 3755 C CA . SER A 1 476 ? 4.303 7.908 16.582 1.00 61.72 476 SER A CA 1
ATOM 3756 C C . SER A 1 476 ? 3.574 6.575 16.811 1.00 61.72 476 SER A C 1
ATOM 3758 O O . SER A 1 476 ? 2.370 6.565 17.069 1.00 61.72 476 SER A O 1
ATOM 3760 N N . ASN A 1 477 ? 4.288 5.447 16.708 1.00 73.94 477 ASN A N 1
ATOM 3761 C CA . ASN A 1 477 ? 3.718 4.122 16.940 1.00 73.94 477 ASN A CA 1
ATOM 3762 C C . ASN A 1 477 ? 3.073 4.042 18.328 1.00 73.94 477 ASN A C 1
ATOM 3764 O O . ASN A 1 477 ? 3.700 4.342 19.346 1.00 73.94 477 ASN A O 1
ATOM 3768 N N . ARG A 1 478 ? 1.822 3.590 18.348 1.00 84.12 478 ARG A N 1
ATOM 3769 C CA . ARG A 1 478 ? 1.125 3.191 19.563 1.00 84.12 478 ARG A CA 1
ATOM 3770 C C . ARG A 1 478 ? 1.511 1.758 19.892 1.00 84.12 478 ARG A C 1
ATOM 3772 O O . ARG A 1 478 ? 1.722 0.937 18.997 1.00 84.12 478 ARG A O 1
ATOM 3779 N N . GLN A 1 479 ? 1.618 1.483 21.181 1.00 86.50 479 GLN A N 1
ATOM 3780 C CA . GLN A 1 479 ? 1.973 0.171 21.693 1.00 86.50 479 GLN A CA 1
ATOM 3781 C C . GLN A 1 479 ? 0.719 -0.554 22.147 1.00 86.50 479 GLN A C 1
ATOM 3783 O O . GLN A 1 479 ? -0.157 0.035 22.772 1.00 86.50 479 GLN A O 1
ATOM 3788 N N . ILE A 1 480 ? 0.649 -1.835 21.819 1.00 89.88 480 ILE A N 1
ATOM 3789 C CA . ILE A 1 480 ? -0.430 -2.720 22.231 1.00 89.88 480 ILE A CA 1
ATOM 3790 C C . ILE A 1 480 ? 0.187 -4.038 22.672 1.00 89.88 480 ILE A C 1
ATOM 3792 O O . ILE A 1 480 ? 1.121 -4.542 22.044 1.00 89.88 480 ILE A O 1
ATOM 3796 N N . LYS A 1 481 ? -0.313 -4.601 23.767 1.00 89.88 481 LYS A N 1
ATOM 3797 C CA . LYS A 1 481 ? 0.039 -5.965 24.157 1.00 89.88 481 LYS A CA 1
ATOM 3798 C C . LYS A 1 481 ? -1.014 -6.902 23.601 1.00 89.88 481 LYS A C 1
ATOM 3800 O O . LYS A 1 481 ? -2.179 -6.783 23.963 1.00 89.88 481 LYS A O 1
ATOM 3805 N N . LEU A 1 482 ? -0.607 -7.817 22.730 1.00 86.38 482 LEU A N 1
ATOM 3806 C CA . LEU A 1 482 ? -1.490 -8.728 22.011 1.00 86.38 482 LEU A CA 1
ATOM 3807 C C . LEU A 1 482 ? -1.303 -10.168 22.487 1.00 86.38 482 LEU A C 1
ATOM 3809 O O . LEU A 1 482 ? -0.179 -10.664 22.581 1.00 86.38 482 LEU A O 1
ATOM 3813 N N . ILE A 1 483 ? -2.408 -10.873 22.707 1.00 85.81 483 ILE A N 1
ATOM 3814 C CA . ILE A 1 483 ? -2.431 -12.325 22.862 1.00 85.81 483 ILE A CA 1
ATOM 3815 C C . ILE A 1 483 ? -3.360 -12.907 21.806 1.00 85.81 483 ILE A C 1
ATOM 3817 O O . ILE A 1 483 ? -4.567 -12.664 21.791 1.00 85.81 483 ILE A O 1
ATOM 3821 N N . LEU A 1 484 ? -2.762 -13.704 20.925 1.00 78.69 484 LEU A N 1
ATOM 3822 C CA . LEU A 1 484 ? -3.469 -14.481 19.921 1.00 78.69 484 LEU A CA 1
ATOM 3823 C C . LEU A 1 484 ? -3.770 -15.858 20.493 1.00 78.69 484 LEU A C 1
ATOM 3825 O O . LEU A 1 484 ? -2.852 -16.633 20.772 1.00 78.69 484 LEU A O 1
ATOM 3829 N N . LEU A 1 485 ? -5.050 -16.169 20.653 1.00 74.75 485 LEU A N 1
ATOM 3830 C CA . LEU A 1 485 ? -5.470 -17.488 21.095 1.00 74.75 485 LEU A CA 1
ATOM 3831 C C . LEU A 1 485 ? -5.759 -18.362 19.880 1.00 74.75 485 LEU A C 1
ATOM 3833 O O . LEU A 1 485 ? -6.215 -17.895 18.836 1.00 74.75 485 LEU A O 1
ATOM 3837 N N . SER A 1 486 ? -5.434 -19.647 20.000 1.00 65.88 486 SER A N 1
ATOM 3838 C CA . SER A 1 486 ? -5.708 -20.605 18.929 1.00 65.88 486 SER A CA 1
ATOM 3839 C C . SER A 1 486 ? -7.215 -20.795 18.748 1.00 65.88 486 SER A C 1
ATOM 3841 O O . SER A 1 486 ? -7.984 -20.675 19.700 1.00 65.88 486 SER A O 1
ATOM 3843 N N . GLU A 1 487 ? -7.627 -21.129 17.525 1.00 61.62 487 GLU A N 1
ATOM 3844 C CA . GLU A 1 487 ? -9.003 -21.530 17.211 1.00 61.62 487 GLU A CA 1
ATOM 3845 C C . GLU A 1 487 ? -9.462 -22.643 18.177 1.00 61.62 487 GLU A C 1
ATOM 3847 O O . GLU A 1 487 ? -8.757 -23.638 18.361 1.00 61.62 487 GLU A O 1
ATOM 3852 N N . GLY A 1 488 ? -10.625 -22.464 18.811 1.00 58.38 488 GLY A N 1
ATOM 3853 C CA . GLY A 1 488 ? -11.190 -23.420 19.772 1.00 58.38 488 GLY A CA 1
ATOM 3854 C C . GLY A 1 488 ? -10.752 -23.243 21.231 1.00 58.38 488 GLY A C 1
ATOM 3855 O O . GLY A 1 488 ? -11.135 -24.059 22.067 1.00 58.38 488 GLY A O 1
ATOM 3856 N N . VAL A 1 489 ? -9.969 -22.210 21.563 1.00 67.50 489 VAL A N 1
ATOM 3857 C CA . VAL A 1 489 ? -9.772 -21.807 22.964 1.00 67.50 489 VAL A CA 1
ATOM 3858 C C . VAL A 1 489 ? -10.985 -21.001 23.418 1.00 67.50 489 VAL A C 1
ATOM 3860 O O . VAL A 1 489 ? -11.174 -19.861 22.998 1.00 67.50 489 VAL A O 1
ATOM 3863 N N . ASP A 1 490 ? -11.785 -21.589 24.301 1.00 68.44 490 ASP A N 1
ATOM 3864 C CA . ASP A 1 490 ? -12.887 -20.892 24.953 1.00 68.44 490 ASP A CA 1
ATOM 3865 C C . ASP A 1 490 ? -12.338 -19.887 25.974 1.00 68.44 490 ASP A C 1
ATOM 3867 O O . ASP A 1 490 ? -11.755 -20.250 27.001 1.00 68.44 490 ASP A O 1
ATOM 3871 N N . LEU A 1 491 ? -12.538 -18.603 25.672 1.00 71.25 491 LEU A N 1
ATOM 3872 C CA . LEU A 1 491 ? -12.097 -17.462 26.482 1.00 71.25 491 LEU A CA 1
ATOM 3873 C C . LEU A 1 491 ? -12.604 -17.491 27.933 1.00 71.25 491 LEU A C 1
ATOM 3875 O O . LEU A 1 491 ? -12.004 -16.882 28.811 1.00 71.25 491 LEU A O 1
ATOM 3879 N N . GLU A 1 492 ? -13.699 -18.201 28.183 1.00 70.56 492 GLU A N 1
ATOM 3880 C CA . GLU A 1 492 ? -14.338 -18.326 29.497 1.00 70.56 492 GLU A CA 1
ATOM 3881 C C . GLU A 1 492 ? -13.504 -19.159 30.487 1.00 70.56 492 GLU A C 1
ATOM 3883 O O . GLU A 1 492 ? -13.692 -19.062 31.699 1.00 70.56 492 GLU A O 1
ATOM 3888 N N . TYR A 1 493 ? -12.548 -19.955 29.992 1.00 77.56 493 TYR A N 1
ATOM 3889 C CA . TYR A 1 493 ? -11.681 -20.804 30.819 1.00 77.56 493 TYR A CA 1
ATOM 3890 C C . TYR A 1 493 ? -10.281 -20.233 31.040 1.00 77.56 493 TYR A C 1
ATOM 3892 O O . TYR A 1 493 ? -9.426 -20.922 31.607 1.00 77.56 493 TYR A O 1
ATOM 3900 N N . ILE A 1 494 ? -10.031 -19.000 30.599 1.00 83.50 494 ILE A N 1
ATOM 3901 C CA . ILE A 1 494 ? -8.747 -18.336 30.799 1.00 83.50 494 ILE A CA 1
ATOM 3902 C C . ILE A 1 494 ? -8.868 -17.136 31.738 1.00 83.50 494 ILE A C 1
ATOM 3904 O O . ILE A 1 494 ? -9.879 -16.438 31.778 1.00 83.50 494 ILE A O 1
ATOM 3908 N N . ILE A 1 495 ? -7.801 -16.904 32.494 1.00 86.62 495 ILE A N 1
ATOM 3909 C CA . ILE A 1 495 ? -7.642 -15.770 33.401 1.00 86.62 495 ILE A CA 1
ATOM 3910 C C . ILE A 1 495 ? -6.556 -14.869 32.822 1.00 86.62 495 ILE A C 1
ATOM 3912 O O . ILE A 1 495 ? -5.447 -15.325 32.543 1.00 86.62 495 ILE A O 1
ATOM 3916 N N . MET A 1 496 ? -6.872 -13.594 32.638 1.00 89.19 496 MET A N 1
ATOM 3917 C CA . MET A 1 496 ? -5.945 -12.559 32.197 1.00 89.19 496 MET A CA 1
ATOM 3918 C C . MET A 1 496 ? -5.390 -11.832 33.416 1.00 89.19 496 MET A C 1
ATOM 3920 O O . MET A 1 496 ? -6.099 -11.061 34.049 1.00 89.19 496 MET A O 1
ATOM 3924 N N . ARG A 1 497 ? -4.122 -12.042 33.740 1.00 90.06 497 ARG A N 1
ATOM 3925 C CA . ARG A 1 497 ? -3.421 -11.298 34.783 1.00 90.06 497 ARG A CA 1
ATOM 3926 C C . ARG A 1 497 ? -2.728 -10.082 34.183 1.00 90.06 497 ARG A C 1
ATOM 3928 O O . ARG A 1 497 ? -1.807 -10.228 33.380 1.00 90.06 497 ARG A O 1
ATOM 3935 N N . ILE A 1 498 ? -3.142 -8.893 34.598 1.00 90.31 498 ILE A N 1
ATOM 3936 C CA . ILE A 1 498 ? -2.502 -7.621 34.257 1.00 90.31 498 ILE A CA 1
ATOM 3937 C C . ILE A 1 498 ? -1.518 -7.256 35.362 1.00 90.31 498 ILE A C 1
ATOM 3939 O O . ILE A 1 498 ? -1.887 -7.284 36.530 1.00 90.31 498 ILE A O 1
ATOM 3943 N N . ASN A 1 499 ? -0.283 -6.903 35.008 1.00 91.38 499 ASN A N 1
ATOM 3944 C CA . ASN A 1 499 ? 0.762 -6.470 35.935 1.00 91.38 499 ASN A CA 1
ATOM 3945 C C . ASN A 1 499 ? 1.324 -5.104 35.518 1.00 91.38 499 ASN A C 1
ATOM 3947 O O . ASN A 1 499 ? 1.550 -4.862 34.335 1.00 91.38 499 ASN A O 1
ATOM 3951 N N . GLY A 1 500 ? 1.632 -4.234 36.477 1.00 90.31 500 GLY A N 1
ATOM 3952 C CA . GLY A 1 500 ? 2.194 -2.911 36.193 1.00 90.31 500 GLY A CA 1
ATOM 3953 C C . GLY A 1 500 ? 2.440 -2.067 37.443 1.00 90.31 500 GLY A C 1
ATOM 3954 O O . GLY A 1 500 ? 2.285 -2.527 38.576 1.00 90.31 500 GLY A O 1
ATOM 3955 N N . GLU A 1 501 ? 2.861 -0.820 37.236 1.00 89.00 501 GLU A N 1
ATOM 3956 C CA . GLU A 1 501 ? 3.054 0.143 38.325 1.00 89.00 501 GLU A CA 1
ATOM 3957 C C . GLU A 1 501 ? 1.714 0.691 38.835 1.00 89.00 501 GLU A C 1
ATOM 3959 O O . GLU A 1 501 ? 0.750 0.816 38.079 1.00 89.00 501 GLU A O 1
ATOM 3964 N N . LEU A 1 502 ? 1.666 1.066 40.119 1.00 87.38 502 LEU A N 1
ATOM 3965 C CA . LEU A 1 502 ? 0.471 1.690 40.684 1.00 87.38 502 LEU A CA 1
ATOM 3966 C C . LEU A 1 502 ? 0.166 3.035 40.000 1.00 87.38 502 LEU A C 1
ATOM 3968 O O . LEU A 1 502 ? 1.068 3.831 39.740 1.00 87.38 502 LEU A O 1
ATOM 3972 N N . GLY A 1 503 ? -1.114 3.301 39.752 1.00 81.44 503 GLY A N 1
ATOM 3973 C CA . GLY A 1 503 ? -1.631 4.482 39.063 1.00 81.44 503 GLY A CA 1
ATOM 3974 C C . GLY A 1 503 ? -1.596 4.398 37.535 1.00 81.44 503 GLY A C 1
ATOM 3975 O O . GLY A 1 503 ? -1.963 5.368 36.879 1.00 81.44 503 GLY A O 1
ATOM 3976 N N . LYS A 1 504 ? -1.152 3.278 36.951 1.00 84.31 504 LYS A N 1
ATOM 3977 C CA . LYS A 1 504 ? -1.175 3.077 35.497 1.00 84.31 504 LYS A CA 1
ATOM 3978 C C . LYS A 1 504 ? -2.588 2.743 35.029 1.00 84.31 504 LYS A C 1
ATOM 3980 O O . LYS A 1 504 ? -3.154 1.743 35.465 1.00 84.31 504 LYS A O 1
ATOM 3985 N N . GLU A 1 505 ? -3.118 3.571 34.135 1.00 87.31 505 GLU A N 1
ATOM 3986 C CA . GLU A 1 505 ? -4.358 3.318 33.401 1.00 87.31 505 GLU A CA 1
ATOM 3987 C C . GLU A 1 505 ? -4.094 2.420 32.189 1.00 87.31 505 GLU A C 1
ATOM 3989 O O . GLU A 1 505 ? -3.050 2.518 31.536 1.00 87.31 505 GLU A O 1
ATOM 3994 N N . PHE A 1 506 ? -5.052 1.549 31.893 1.00 87.62 506 PHE A N 1
ATOM 3995 C CA . PHE A 1 506 ? -5.030 0.661 30.740 1.00 87.62 506 PHE A CA 1
ATOM 3996 C C . PHE A 1 506 ? -6.460 0.318 30.302 1.00 87.62 506 PHE A C 1
ATOM 3998 O O . PHE A 1 506 ? -7.428 0.474 31.046 1.00 87.62 506 PHE A O 1
ATOM 4005 N N . GLU A 1 507 ? -6.602 -0.171 29.077 1.00 89.06 507 GLU A N 1
ATOM 4006 C CA . GLU A 1 507 ? -7.862 -0.659 28.528 1.00 89.06 507 GLU A CA 1
ATOM 4007 C C . GLU A 1 507 ? -7.682 -2.096 28.051 1.00 89.06 507 GLU A C 1
ATOM 4009 O O . GLU A 1 507 ? -6.909 -2.357 27.126 1.00 89.06 507 GLU A O 1
ATOM 4014 N N . ILE A 1 508 ? -8.403 -3.031 28.668 1.00 88.81 508 ILE A N 1
ATOM 4015 C CA . ILE A 1 508 ? -8.442 -4.429 28.237 1.00 88.81 508 ILE A CA 1
ATOM 4016 C C . ILE A 1 508 ? -9.539 -4.572 27.201 1.00 88.81 508 ILE A C 1
ATOM 4018 O O . ILE A 1 508 ? -10.645 -4.070 27.380 1.00 88.81 508 ILE A O 1
ATOM 4022 N N . ASN A 1 509 ? -9.240 -5.301 26.137 1.00 89.69 509 ASN A N 1
ATOM 4023 C CA . ASN A 1 509 ? -10.162 -5.563 25.056 1.00 89.69 509 ASN A CA 1
ATOM 4024 C C . ASN A 1 509 ? -10.166 -7.061 24.756 1.00 89.69 509 ASN A C 1
ATOM 4026 O O . ASN A 1 509 ? -9.109 -7.687 24.626 1.00 89.69 509 ASN A O 1
ATOM 4030 N N . GLY A 1 510 ? -11.359 -7.628 24.634 1.00 87.38 510 GLY A N 1
ATOM 4031 C CA . GLY A 1 510 ? -11.578 -9.018 24.268 1.00 87.38 510 GLY A CA 1
ATOM 4032 C C . GLY A 1 510 ? -12.436 -9.088 23.019 1.00 87.38 510 GLY A C 1
ATOM 4033 O O . GLY A 1 510 ? -13.558 -8.587 23.019 1.00 87.38 510 GLY A O 1
ATOM 4034 N N . MET A 1 511 ? -11.906 -9.710 21.969 1.00 87.25 511 MET A N 1
ATOM 4035 C CA . MET A 1 511 ? -12.611 -9.930 20.711 1.00 87.25 511 MET A CA 1
ATOM 4036 C C . MET A 1 511 ? -13.048 -11.392 20.584 1.00 87.25 511 MET A C 1
ATOM 4038 O O . MET A 1 511 ? -12.240 -12.313 20.758 1.00 87.25 511 MET A O 1
ATOM 4042 N N . ARG A 1 512 ? -14.314 -11.603 20.214 1.00 83.88 512 ARG A N 1
ATOM 4043 C CA . ARG A 1 512 ? -14.885 -12.902 19.826 1.00 83.88 512 ARG A CA 1
ATOM 4044 C C . ARG A 1 512 ? -15.531 -12.815 18.459 1.00 83.88 512 ARG A C 1
ATOM 4046 O O . ARG A 1 512 ? -15.978 -11.755 18.048 1.00 83.88 512 ARG A O 1
ATOM 4053 N N . VAL A 1 513 ? -15.619 -13.958 17.791 1.00 81.38 513 VAL A N 1
ATOM 4054 C CA . VAL A 1 513 ? -16.459 -14.111 16.604 1.00 81.38 513 VAL A CA 1
ATOM 4055 C C . VAL A 1 513 ? -17.765 -14.758 17.041 1.00 81.38 513 VAL A C 1
ATOM 4057 O O . VAL A 1 513 ? -17.760 -15.910 17.474 1.00 81.38 513 VAL A O 1
ATOM 4060 N N . ILE A 1 514 ? -18.870 -14.028 16.938 1.00 77.88 514 ILE A N 1
ATOM 4061 C CA . ILE A 1 514 ? -20.214 -14.502 17.280 1.00 77.88 514 ILE A CA 1
ATOM 4062 C C . ILE A 1 514 ? -21.040 -14.437 16.001 1.00 77.88 514 ILE A C 1
ATOM 4064 O O . ILE A 1 514 ? -21.125 -13.390 15.377 1.00 77.88 514 ILE A O 1
ATOM 4068 N N . ASN A 1 515 ? -21.604 -15.562 15.554 1.00 78.94 515 ASN A N 1
ATOM 4069 C CA . ASN A 1 515 ? -22.375 -15.628 14.302 1.00 78.94 515 ASN A CA 1
ATOM 4070 C C . ASN A 1 515 ? -21.641 -15.038 13.076 1.00 78.94 515 ASN A C 1
ATOM 4072 O O . ASN A 1 515 ? -22.243 -14.341 12.265 1.00 78.94 515 ASN A O 1
ATOM 4076 N N . PHE A 1 516 ? -20.345 -15.347 12.933 1.00 79.25 516 PHE A N 1
ATOM 4077 C CA . PHE A 1 516 ? -19.450 -14.819 11.884 1.00 79.25 516 PHE A CA 1
ATOM 4078 C C . PHE A 1 516 ? -19.132 -13.317 11.988 1.00 79.25 516 PHE A C 1
ATOM 4080 O O . PHE A 1 516 ? -18.469 -12.778 11.107 1.00 79.25 516 PHE A O 1
ATOM 4087 N N . GLU A 1 517 ? -19.537 -12.659 13.074 1.00 85.00 517 GLU A N 1
ATOM 4088 C CA . GLU A 1 517 ? -19.252 -11.256 13.351 1.00 85.00 517 GLU A CA 1
ATOM 4089 C C . GLU A 1 517 ? -18.148 -11.109 14.404 1.00 85.00 517 GLU A C 1
ATOM 4091 O O . GLU A 1 517 ? -18.310 -11.591 15.530 1.00 85.00 517 GLU A O 1
ATOM 4096 N N . PRO A 1 518 ? -17.036 -10.420 14.103 1.00 86.25 518 PRO A N 1
ATOM 4097 C CA . PRO A 1 518 ? -16.084 -10.007 15.121 1.00 86.25 518 PRO A CA 1
ATOM 4098 C C . PRO A 1 518 ? -16.691 -8.911 16.006 1.00 86.25 518 PRO A C 1
ATOM 4100 O O . PRO A 1 518 ? -17.013 -7.816 15.541 1.00 86.25 518 PRO A O 1
ATOM 4103 N N . GLN A 1 519 ? -16.809 -9.199 17.295 1.00 85.50 519 GLN A N 1
ATOM 4104 C CA . GLN A 1 519 ? -17.312 -8.290 18.315 1.00 85.50 519 GLN A CA 1
ATOM 4105 C C . GLN A 1 519 ? -16.242 -8.096 19.385 1.00 85.50 519 GLN A C 1
ATOM 4107 O O . GLN A 1 519 ? -15.686 -9.071 19.897 1.00 85.50 519 GLN A O 1
ATOM 4112 N N . THR A 1 520 ? -15.958 -6.839 19.721 1.00 88.88 520 THR A N 1
ATOM 4113 C CA . THR A 1 520 ? -15.003 -6.478 20.773 1.00 88.88 520 THR A CA 1
ATOM 4114 C C . THR A 1 520 ? -15.727 -5.839 21.945 1.00 88.88 520 THR A C 1
ATOM 4116 O O . THR A 1 520 ? -16.548 -4.941 21.767 1.00 88.88 520 THR A O 1
ATOM 4119 N N . LYS A 1 521 ? -15.380 -6.284 23.151 1.00 87.00 521 LYS A N 1
ATOM 4120 C CA . LYS A 1 521 ? -15.760 -5.646 24.412 1.00 87.00 521 LYS A CA 1
ATOM 4121 C C . LYS A 1 521 ? -14.523 -5.074 25.071 1.00 87.00 521 LYS A C 1
ATOM 4123 O O . LYS A 1 521 ? -13.439 -5.647 24.943 1.00 87.00 521 LYS A O 1
ATOM 4128 N N . SER A 1 522 ? -14.702 -3.973 25.785 1.00 86.75 522 SER A N 1
ATOM 4129 C CA . SER A 1 522 ? -13.606 -3.235 26.396 1.00 86.75 522 SER A CA 1
ATOM 4130 C C . SER A 1 522 ? -13.952 -2.843 27.824 1.00 86.75 522 SER A C 1
ATOM 4132 O O . SER A 1 522 ? -15.096 -2.504 28.111 1.00 86.75 522 SER A O 1
ATOM 4134 N N . ILE A 1 523 ? -12.952 -2.857 28.700 1.00 83.50 523 ILE A N 1
ATOM 4135 C CA . ILE A 1 523 ? -13.027 -2.309 30.055 1.00 83.50 523 ILE A CA 1
ATOM 4136 C C . ILE A 1 523 ? -11.799 -1.428 30.282 1.00 83.50 523 ILE A C 1
ATOM 4138 O O . ILE A 1 523 ? -10.662 -1.847 30.046 1.00 83.50 523 ILE A O 1
ATOM 4142 N N . LYS A 1 524 ? -12.024 -0.187 30.715 1.00 84.75 524 LYS A N 1
ATOM 4143 C CA . LYS A 1 524 ? -10.955 0.714 31.161 1.00 84.75 524 LYS A CA 1
ATOM 4144 C C . LYS A 1 524 ? -10.738 0.498 32.649 1.00 84.75 524 LYS A C 1
ATOM 4146 O O . LYS A 1 524 ? -11.709 0.426 33.390 1.00 84.75 524 LYS A O 1
ATOM 4151 N N . SER A 1 525 ? -9.489 0.394 33.082 1.00 82.25 525 SER A N 1
ATOM 4152 C CA . SER A 1 525 ? -9.132 0.168 34.483 1.00 82.25 525 SER A CA 1
ATOM 4153 C C . SER A 1 525 ? -7.792 0.830 34.816 1.00 82.25 525 SER A C 1
ATOM 4155 O O . SER A 1 525 ? -7.088 1.332 33.938 1.00 82.25 525 SER A O 1
ATOM 4157 N N . ALA A 1 526 ? -7.462 0.883 36.104 1.00 82.38 526 ALA A N 1
ATOM 4158 C CA . ALA A 1 526 ? -6.199 1.393 36.604 1.00 82.38 526 ALA A CA 1
ATOM 4159 C C . ALA A 1 526 ? -5.686 0.523 37.754 1.00 82.38 526 ALA A C 1
ATOM 4161 O O . ALA A 1 526 ? -6.449 0.092 38.618 1.00 82.38 526 ALA A O 1
ATOM 4162 N N . LEU A 1 527 ? -4.372 0.311 37.818 1.00 78.81 527 LEU A N 1
ATOM 4163 C CA . LEU A 1 527 ? -3.745 -0.411 38.928 1.00 78.81 527 LEU A CA 1
ATOM 4164 C C . LEU A 1 527 ? -3.648 0.497 40.160 1.00 78.81 527 LEU A C 1
ATOM 4166 O O . LEU A 1 527 ? -2.623 1.125 40.381 1.00 78.81 527 LEU A O 1
ATOM 4170 N N . ILE A 1 528 ? -4.705 0.642 40.959 1.00 75.94 528 ILE A N 1
ATOM 4171 C CA . ILE A 1 528 ? -4.708 1.621 42.069 1.00 75.94 528 ILE A CA 1
ATOM 4172 C C . ILE A 1 528 ? -4.169 1.028 43.375 1.00 75.94 528 ILE A C 1
ATOM 4174 O O . ILE A 1 528 ? -3.318 1.631 44.031 1.00 75.94 528 ILE A O 1
ATOM 4178 N N . SER A 1 529 ? -4.669 -0.148 43.759 1.00 70.94 529 SER A N 1
ATOM 4179 C CA . SER A 1 529 ? -4.398 -0.774 45.061 1.00 70.94 529 SER A CA 1
ATOM 4180 C C . SER A 1 529 ? -3.449 -1.974 44.974 1.00 70.94 529 SER A C 1
ATOM 4182 O O . SER A 1 529 ? -2.727 -2.263 45.930 1.00 70.94 529 SER A O 1
ATOM 4184 N N . LYS A 1 530 ? -3.406 -2.648 43.819 1.00 78.12 530 LYS A N 1
ATOM 4185 C CA . LYS A 1 530 ? -2.557 -3.811 43.540 1.00 78.12 530 LYS A CA 1
ATOM 4186 C C . LYS A 1 530 ? -1.716 -3.542 42.295 1.00 78.12 530 LYS A C 1
ATOM 4188 O O . LYS A 1 530 ? -2.187 -2.946 41.335 1.00 78.12 530 LYS A O 1
ATOM 4193 N N . THR A 1 531 ? -0.477 -4.030 42.287 1.00 83.88 531 THR A N 1
ATOM 4194 C CA . THR A 1 531 ? 0.378 -4.038 41.083 1.00 83.88 531 THR A CA 1
ATOM 4195 C C . THR A 1 531 ? 0.015 -5.166 40.115 1.00 83.88 531 THR A C 1
ATOM 4197 O O . THR A 1 531 ? 0.639 -5.287 39.063 1.00 83.88 531 THR A O 1
ATOM 4200 N N . SER A 1 532 ? -0.948 -6.018 40.487 1.00 86.88 532 SER A N 1
ATOM 4201 C CA . SER A 1 532 ? -1.505 -7.067 39.638 1.00 86.88 532 SER A CA 1
ATOM 4202 C C . SER A 1 532 ? -3.006 -7.244 39.874 1.00 86.88 532 SER A C 1
ATOM 4204 O O . SER A 1 532 ? -3.407 -7.361 41.035 1.00 86.88 532 SER A O 1
ATOM 4206 N N . SER A 1 533 ? -3.786 -7.368 38.802 1.00 87.19 533 SER A N 1
ATOM 4207 C CA . SER A 1 533 ? -5.218 -7.701 38.837 1.00 87.19 533 SER A CA 1
ATOM 4208 C C . SER A 1 533 ? -5.526 -8.811 37.837 1.00 87.19 533 SER A C 1
ATOM 4210 O O . SER A 1 533 ? -4.947 -8.845 36.749 1.00 87.19 533 SER A O 1
ATOM 4212 N N . ASP A 1 534 ? -6.429 -9.715 38.205 1.00 88.06 534 ASP A N 1
ATOM 4213 C CA . ASP A 1 534 ? -6.889 -10.796 37.337 1.00 88.06 534 ASP A CA 1
ATOM 4214 C C . ASP A 1 534 ? -8.226 -10.411 36.696 1.00 88.06 534 ASP A C 1
ATOM 4216 O O . ASP A 1 534 ? -9.065 -9.780 37.324 1.00 88.06 534 ASP A O 1
ATOM 4220 N N . PHE A 1 535 ? -8.438 -10.794 35.442 1.00 87.50 535 PHE A N 1
ATOM 4221 C CA . PHE A 1 535 ? -9.648 -10.521 34.674 1.00 87.50 535 PHE A CA 1
ATOM 4222 C C . PHE A 1 535 ? -10.113 -11.787 33.958 1.00 87.50 535 PHE A C 1
ATOM 4224 O O . PHE A 1 535 ? -9.307 -12.636 33.571 1.00 87.50 535 PHE A O 1
ATOM 4231 N N . LYS A 1 536 ? -11.419 -11.906 33.739 1.00 85.25 536 LYS A N 1
ATOM 4232 C CA . LYS A 1 536 ? -12.051 -13.005 33.006 1.00 85.25 536 LYS A CA 1
ATOM 4233 C C . LYS A 1 536 ? -13.037 -12.469 31.980 1.00 85.25 536 LYS A C 1
ATOM 4235 O O . LYS A 1 536 ? -13.607 -11.392 32.144 1.00 85.25 536 LYS A O 1
ATOM 4240 N N . LEU A 1 537 ? -13.264 -13.261 30.939 1.00 82.00 537 LEU A N 1
ATOM 4241 C CA . LEU A 1 537 ? -14.398 -13.076 30.043 1.00 82.00 537 LEU A CA 1
ATOM 4242 C C . LEU A 1 537 ? -15.554 -13.933 30.533 1.00 82.00 537 LEU A C 1
ATOM 4244 O O . LEU A 1 537 ? -15.386 -15.126 30.777 1.00 82.00 537 LEU A O 1
ATOM 4248 N N . VAL A 1 538 ? -16.715 -13.313 30.691 1.00 79.06 538 VAL A N 1
ATOM 4249 C CA . VAL A 1 538 ? -17.910 -13.965 31.223 1.00 79.06 538 VAL A CA 1
ATOM 4250 C C . VAL A 1 538 ? -18.990 -13.920 30.153 1.00 79.06 538 VAL A C 1
ATOM 4252 O O . VAL A 1 538 ? -19.301 -12.850 29.632 1.00 79.06 538 VAL A O 1
ATOM 4255 N N . ALA A 1 539 ? -19.545 -15.081 29.805 1.00 76.69 539 ALA A N 1
ATOM 4256 C CA . ALA A 1 539 ? -20.687 -15.159 28.902 1.00 76.69 539 ALA A CA 1
ATOM 4257 C C . ALA A 1 539 ? -21.956 -14.628 29.581 1.00 76.69 539 ALA A C 1
ATOM 4259 O O . ALA A 1 539 ? -22.237 -14.952 30.737 1.00 76.69 539 ALA A O 1
ATOM 4260 N N . LEU A 1 540 ? -22.739 -13.851 28.837 1.00 74.62 540 LEU A N 1
ATOM 4261 C CA . LEU A 1 540 ? -24.017 -13.291 29.253 1.00 74.62 540 LEU A CA 1
ATOM 4262 C C . LEU A 1 540 ? -25.045 -13.512 28.132 1.00 74.62 540 LEU A C 1
ATOM 4264 O O . LEU A 1 540 ? -25.274 -12.657 27.278 1.00 74.62 540 LEU A O 1
ATOM 4268 N N . GLY A 1 541 ? -25.652 -14.700 28.111 1.00 74.56 541 GLY A N 1
ATOM 4269 C CA . GLY A 1 541 ? -26.536 -15.113 27.018 1.00 74.56 541 GLY A CA 1
ATOM 4270 C C . GLY A 1 541 ? -25.763 -15.310 25.711 1.00 74.56 541 GLY A C 1
ATOM 4271 O O . GLY A 1 541 ? -24.834 -16.110 25.669 1.00 74.56 541 GLY A O 1
ATOM 4272 N N . GLU A 1 542 ? -26.159 -14.588 24.660 1.00 72.12 542 GLU A N 1
ATOM 4273 C CA . GLU A 1 542 ? -25.461 -14.551 23.359 1.00 72.12 542 GLU A CA 1
ATOM 4274 C C . GLU A 1 542 ? -24.350 -13.481 23.313 1.00 72.12 542 GLU A C 1
ATOM 4276 O O . GLU A 1 542 ? -23.682 -13.333 22.293 1.00 72.12 542 GLU A O 1
ATOM 4281 N N . ASP A 1 543 ? -24.166 -12.719 24.396 1.00 72.88 543 ASP A N 1
ATOM 4282 C CA . ASP A 1 543 ? -23.149 -11.674 24.529 1.00 72.88 543 ASP A CA 1
ATOM 4283 C C . ASP A 1 543 ? -22.078 -12.085 25.559 1.00 72.88 543 ASP A C 1
ATOM 4285 O O . ASP A 1 543 ? -22.137 -13.153 26.177 1.00 72.88 543 ASP A O 1
ATOM 4289 N N . PHE A 1 544 ? -21.065 -11.248 25.754 1.00 81.06 544 PHE A N 1
ATOM 4290 C CA . PHE A 1 544 ? -20.039 -11.437 26.769 1.00 81.06 544 PHE A CA 1
ATOM 4291 C C . PHE A 1 544 ? -19.578 -10.106 27.366 1.00 81.06 544 PHE A C 1
ATOM 4293 O O . PHE A 1 544 ? -19.720 -9.042 26.767 1.00 81.06 544 PHE A O 1
ATOM 4300 N N . ILE A 1 545 ? -18.991 -10.180 28.556 1.00 81.38 545 ILE A N 1
ATOM 4301 C CA . ILE A 1 545 ? -18.410 -9.045 29.278 1.00 81.38 545 ILE A CA 1
ATOM 4302 C C . ILE A 1 545 ? -16.986 -9.373 29.728 1.00 81.38 545 ILE A C 1
ATOM 4304 O O . ILE A 1 545 ? -16.591 -10.541 29.782 1.00 81.38 545 ILE A O 1
ATOM 4308 N N . ILE A 1 546 ? -16.218 -8.340 30.067 1.00 83.44 546 ILE A N 1
ATOM 4309 C CA . ILE A 1 546 ? -14.931 -8.477 30.754 1.00 83.44 546 ILE A CA 1
ATOM 4310 C C . ILE A 1 546 ? -15.148 -8.060 32.203 1.00 83.44 546 ILE A C 1
ATOM 4312 O O . ILE A 1 546 ? -15.685 -6.985 32.453 1.00 83.44 546 ILE A O 1
ATOM 4316 N N . ALA A 1 547 ? -14.730 -8.906 33.137 1.00 82.06 547 ALA A N 1
ATOM 4317 C CA . ALA A 1 547 ? -14.853 -8.655 34.564 1.00 82.06 547 ALA A CA 1
ATOM 4318 C C . ALA A 1 547 ? -13.503 -8.845 35.265 1.00 82.06 547 ALA A C 1
ATOM 4320 O O . ALA A 1 547 ? -12.780 -9.795 34.965 1.00 82.06 547 ALA A O 1
ATOM 4321 N N . GLU A 1 548 ? -13.171 -7.964 36.205 1.00 83.38 548 GLU A N 1
ATOM 4322 C CA . GLU A 1 548 ? -12.128 -8.197 37.203 1.00 83.38 548 GLU A CA 1
ATOM 4323 C C . GLU A 1 548 ? -12.532 -9.402 38.068 1.00 83.38 548 GLU A C 1
ATOM 4325 O O . GLU A 1 548 ? -13.691 -9.548 38.466 1.00 83.38 548 GLU A O 1
ATOM 4330 N N . PHE A 1 549 ? -11.575 -10.294 38.307 1.00 82.69 549 PHE A N 1
ATOM 4331 C CA . PHE A 1 549 ? -11.712 -11.527 39.065 1.00 82.69 549 PHE A CA 1
ATOM 4332 C C . PHE A 1 549 ? -10.881 -11.438 40.342 1.00 82.69 549 PHE A C 1
ATOM 4334 O O . PHE A 1 549 ? -9.658 -11.320 40.297 1.00 82.69 549 PHE A O 1
ATOM 4341 N N . ASP A 1 550 ? -11.553 -11.579 41.479 1.00 78.69 550 ASP A N 1
ATOM 4342 C CA . ASP A 1 550 ? -10.929 -11.664 42.793 1.00 78.69 550 ASP A CA 1
ATOM 4343 C C . ASP A 1 550 ? -11.370 -12.955 43.497 1.00 78.69 550 ASP A C 1
ATOM 4345 O O . ASP A 1 550 ? -12.552 -13.307 43.525 1.00 78.69 550 ASP A O 1
ATOM 4349 N N . LEU A 1 551 ? -10.406 -13.656 44.097 1.00 76.31 551 LEU A N 1
ATOM 4350 C CA . LEU A 1 551 ? -10.648 -14.838 44.921 1.00 76.31 551 LEU A CA 1
ATOM 4351 C C . LEU A 1 551 ? -10.376 -14.494 46.384 1.00 76.31 551 LEU A C 1
ATOM 4353 O O . LEU A 1 551 ? -9.242 -14.190 46.750 1.00 76.31 551 LEU A O 1
ATOM 4357 N N . LEU A 1 552 ? -11.402 -14.581 47.228 1.00 74.88 552 LEU A N 1
ATOM 4358 C CA . LEU A 1 552 ? -11.250 -14.408 48.672 1.00 74.88 552 LEU A CA 1
ATOM 4359 C C . LEU A 1 552 ? -11.186 -15.770 49.355 1.00 74.88 552 LEU A C 1
ATOM 4361 O O . LEU A 1 552 ? -12.144 -16.541 49.286 1.00 74.88 552 LEU A O 1
ATOM 4365 N N . GLU A 1 553 ? -10.087 -16.054 50.053 1.00 71.12 553 GLU A N 1
ATOM 4366 C CA . GLU A 1 553 ? -9.968 -17.255 50.880 1.00 71.12 553 GLU A CA 1
ATOM 4367 C C . GLU A 1 553 ? -10.407 -16.982 52.321 1.00 71.12 553 GLU A C 1
ATOM 4369 O O . GLU A 1 553 ? -9.922 -16.066 52.986 1.00 71.12 553 GLU A O 1
ATOM 4374 N N . PHE A 1 554 ? -11.301 -17.824 52.828 1.00 71.19 554 PHE A N 1
ATOM 4375 C CA . PHE A 1 554 ? -11.797 -17.789 54.195 1.00 71.19 554 PHE A CA 1
ATOM 4376 C C . PHE A 1 554 ? -11.803 -19.208 54.780 1.00 71.19 554 PHE A C 1
ATOM 4378 O O . PHE A 1 554 ? -12.565 -20.051 54.332 1.00 71.19 554 PHE A O 1
ATOM 4385 N N . ASN A 1 555 ? -10.982 -19.502 55.798 1.00 70.06 555 ASN A N 1
ATOM 4386 C CA . ASN A 1 555 ? -10.973 -20.810 56.486 1.00 70.06 555 ASN A CA 1
ATOM 4387 C C . ASN A 1 555 ? -10.880 -22.047 55.550 1.00 70.06 555 ASN A C 1
ATOM 4389 O O . ASN A 1 555 ? -11.465 -23.093 55.834 1.00 70.06 555 ASN A O 1
ATOM 4393 N N . ASN A 1 556 ? -10.116 -21.961 54.453 1.00 67.62 556 ASN A N 1
ATOM 4394 C CA . ASN A 1 556 ? -10.042 -22.961 53.366 1.00 67.62 556 ASN A CA 1
ATOM 4395 C C . ASN A 1 556 ? -11.324 -23.108 52.512 1.00 67.62 556 ASN A C 1
ATOM 4397 O O . ASN A 1 556 ? -11.438 -24.058 51.740 1.00 67.62 556 ASN A O 1
ATOM 4401 N N . GLN A 1 557 ? -12.280 -22.193 52.650 1.00 68.38 557 GLN A N 1
ATOM 4402 C CA . GLN A 1 557 ? -13.382 -21.945 51.720 1.00 68.38 557 GLN A CA 1
ATOM 4403 C C . GLN A 1 557 ? -13.022 -20.745 50.834 1.00 68.38 557 GLN A C 1
ATOM 4405 O O . GLN A 1 557 ? -12.177 -19.928 51.201 1.00 68.38 557 GLN A O 1
ATOM 4410 N N . GLN A 1 558 ? -13.636 -20.642 49.658 1.00 70.94 558 GLN A N 1
ATOM 4411 C CA . GLN A 1 558 ? -13.312 -19.613 48.671 1.00 70.94 558 GLN A CA 1
ATOM 4412 C C . GLN A 1 558 ? -14.584 -18.910 48.184 1.00 70.94 558 GLN A C 1
ATOM 4414 O O . GLN A 1 558 ? -15.609 -19.561 47.975 1.00 70.94 558 GLN A O 1
ATOM 4419 N N . ILE A 1 559 ? -14.505 -17.589 48.012 1.00 73.00 559 ILE A N 1
ATOM 4420 C CA . ILE A 1 559 ? -15.540 -16.755 47.387 1.00 73.00 559 ILE A CA 1
ATOM 4421 C C . ILE A 1 559 ? -14.962 -16.197 46.095 1.00 73.00 559 ILE A C 1
ATOM 4423 O O . ILE A 1 559 ? -13.894 -15.584 46.108 1.00 73.00 559 ILE A O 1
ATOM 4427 N N . GLU A 1 560 ? -15.679 -16.403 44.997 1.00 75.62 560 GLU A N 1
ATOM 4428 C CA . GLU A 1 560 ? -15.360 -15.792 43.710 1.00 75.62 560 GLU A CA 1
ATOM 4429 C C . GLU A 1 560 ? -16.145 -14.487 43.566 1.00 75.62 560 GLU A C 1
ATOM 4431 O O . GLU A 1 560 ? -17.373 -14.467 43.698 1.00 75.62 560 GLU A O 1
ATOM 4436 N N . ILE A 1 561 ? -15.413 -13.408 43.293 1.00 76.56 561 ILE A N 1
ATOM 4437 C CA . ILE A 1 561 ? -15.948 -12.088 42.979 1.00 76.56 561 ILE A CA 1
ATOM 4438 C C . ILE A 1 561 ? -15.626 -11.798 41.520 1.00 76.56 561 ILE A C 1
ATOM 4440 O O . ILE A 1 561 ? -14.464 -11.823 41.115 1.00 76.56 561 ILE A O 1
ATOM 4444 N N . LEU A 1 562 ? -16.666 -11.516 40.743 1.00 77.50 562 LEU A N 1
ATOM 4445 C CA . LEU A 1 562 ? -16.554 -11.011 39.381 1.00 77.50 562 LEU A CA 1
ATOM 4446 C C . LEU A 1 562 ? -17.187 -9.629 39.340 1.00 77.50 562 LEU A C 1
ATOM 4448 O O . LEU A 1 562 ? -18.308 -9.462 39.814 1.00 77.50 562 LEU A O 1
ATOM 4452 N N . SER A 1 563 ? -16.481 -8.648 38.793 1.00 77.62 563 SER A N 1
ATOM 4453 C CA . SER A 1 563 ? -16.965 -7.271 38.721 1.00 77.62 563 SER A CA 1
ATOM 4454 C C . SER A 1 563 ? -16.602 -6.623 37.394 1.00 77.62 563 SER A C 1
ATOM 4456 O O . SER A 1 563 ? -15.451 -6.697 36.982 1.00 77.62 563 SER A O 1
ATOM 4458 N N . THR A 1 564 ? -17.538 -5.946 36.733 1.00 73.50 564 THR A N 1
ATOM 4459 C CA . THR A 1 564 ? -17.219 -5.089 35.571 1.00 73.50 564 THR A CA 1
ATOM 4460 C C . THR A 1 564 ? -16.642 -3.723 35.974 1.00 73.50 564 THR A C 1
ATOM 4462 O O . THR A 1 564 ? -16.345 -2.907 35.105 1.00 73.50 564 THR A O 1
ATOM 4465 N N . SER A 1 565 ? -16.449 -3.468 37.276 1.00 70.31 565 SER A N 1
ATOM 4466 C CA . SER A 1 565 ? -15.782 -2.266 37.798 1.00 70.31 565 SER A CA 1
ATOM 4467 C C . SER A 1 565 ? -14.273 -2.289 37.561 1.00 70.31 565 SER A C 1
ATOM 4469 O O . SER A 1 565 ? -13.631 -3.336 37.591 1.00 70.31 565 SER A O 1
ATOM 4471 N N . SER A 1 566 ? -13.693 -1.095 37.416 1.00 61.97 566 SER A N 1
ATOM 4472 C CA . SER A 1 566 ? -12.251 -0.875 37.279 1.00 61.97 566 SER A CA 1
ATOM 4473 C C . SER A 1 566 ? -11.428 -1.100 38.543 1.00 61.97 566 SER A C 1
ATOM 4475 O O . SER A 1 566 ? -10.209 -1.222 38.432 1.00 61.97 566 SER A O 1
ATOM 4477 N N . VAL A 1 567 ? -12.057 -1.089 39.720 1.00 63.91 567 VAL A N 1
ATOM 4478 C CA . VAL A 1 567 ? -11.396 -1.332 41.007 1.00 63.91 567 VAL A CA 1
ATOM 4479 C C . VAL A 1 567 ? -12.317 -2.162 41.885 1.00 63.91 567 VAL A C 1
ATOM 4481 O O . VAL A 1 567 ? -13.462 -1.766 42.112 1.00 63.91 567 VAL A O 1
ATOM 4484 N N . VAL A 1 568 ? -11.804 -3.261 42.431 1.00 65.56 568 VAL A N 1
ATOM 4485 C CA . VAL A 1 568 ? -12.406 -3.979 43.557 1.00 65.56 568 VAL A CA 1
ATOM 4486 C C . VAL A 1 568 ? -11.451 -3.925 44.749 1.00 65.56 568 VAL A C 1
ATOM 4488 O O . VAL A 1 568 ? -10.425 -4.605 44.807 1.00 65.56 568 VAL A O 1
ATOM 4491 N N . GLU A 1 569 ? -11.780 -3.096 45.742 1.00 63.22 569 GLU A N 1
ATOM 4492 C CA . GLU A 1 569 ? -11.090 -3.147 47.032 1.00 63.22 569 GLU A CA 1
ATOM 4493 C C . GLU A 1 569 ? -11.758 -4.161 47.956 1.00 63.22 569 GLU A C 1
ATOM 4495 O O . GLU A 1 569 ? -12.943 -4.052 48.284 1.00 63.22 569 GLU A O 1
ATOM 4500 N N . HIS A 1 570 ? -10.959 -5.119 48.418 1.00 63.06 570 HIS A N 1
ATOM 4501 C CA . HIS A 1 570 ? -11.357 -6.134 49.377 1.00 63.06 570 HIS A CA 1
ATOM 4502 C C . HIS A 1 570 ? -10.295 -6.274 50.477 1.00 63.06 570 HIS A C 1
ATOM 4504 O O . HIS A 1 570 ? -9.125 -5.937 50.295 1.00 63.06 570 HIS A O 1
ATOM 4510 N N . LEU A 1 571 ? -10.700 -6.787 51.637 1.00 59.03 571 LEU A N 1
ATOM 4511 C CA . LEU A 1 571 ? -9.793 -7.118 52.736 1.00 59.03 571 LEU A CA 1
ATOM 4512 C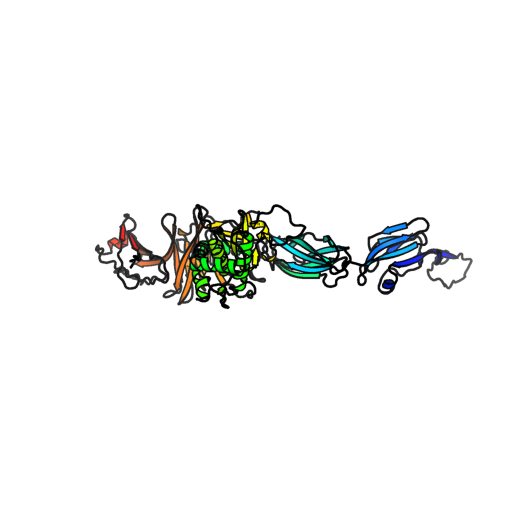 C . LEU A 1 571 ? -9.724 -8.640 52.861 1.00 59.03 571 LEU A C 1
ATOM 4514 O O . LEU A 1 571 ? -10.771 -9.275 52.975 1.00 59.03 571 LEU A O 1
ATOM 4518 N N . GLU A 1 572 ? -8.522 -9.221 52.885 1.00 58.09 572 GLU A N 1
ATOM 4519 C CA . GLU A 1 572 ? -8.345 -10.625 53.282 1.00 58.09 572 GLU A CA 1
ATOM 4520 C C . GLU A 1 572 ? -8.855 -10.810 54.721 1.00 58.09 572 GLU A C 1
ATOM 4522 O O . GLU A 1 572 ? -8.455 -10.084 55.639 1.00 58.09 572 GLU A O 1
ATOM 4527 N N . GLN A 1 573 ? -9.766 -11.766 54.933 1.00 56.97 573 GLN A N 1
ATOM 4528 C CA . GLN A 1 573 ? -10.392 -11.998 56.236 1.00 56.97 573 GLN A CA 1
ATOM 4529 C C . GLN A 1 573 ? -10.211 -13.441 56.710 1.00 56.97 573 GLN A C 1
ATOM 4531 O O . GLN A 1 573 ? -10.594 -14.396 56.048 1.00 56.97 573 GLN A O 1
ATOM 4536 N N . ASN A 1 574 ? -9.741 -13.593 57.952 1.00 56.41 574 ASN A N 1
ATOM 4537 C CA . ASN A 1 574 ? -9.686 -14.890 58.641 1.00 56.41 574 ASN A CA 1
ATOM 4538 C C . ASN A 1 574 ? -11.063 -15.370 59.145 1.00 56.41 574 ASN A C 1
ATOM 4540 O O . ASN A 1 574 ? -11.190 -16.512 59.576 1.00 56.41 574 ASN A O 1
ATOM 4544 N N . ARG A 1 575 ? -12.077 -14.490 59.177 1.00 63.62 575 ARG A N 1
ATOM 4545 C CA . ARG A 1 575 ? -13.473 -14.805 59.515 1.00 63.62 575 ARG A CA 1
ATOM 4546 C C . ARG A 1 575 ? -14.437 -14.043 58.620 1.00 63.62 575 ARG A C 1
ATOM 4548 O O . ARG A 1 575 ? -14.397 -12.819 58.669 1.00 63.62 575 ARG A O 1
ATOM 4555 N N . LEU A 1 576 ? -15.303 -14.735 57.874 1.00 62.91 576 LEU A N 1
ATOM 4556 C CA . LEU A 1 576 ? -16.336 -14.084 57.070 1.00 62.91 576 LEU A CA 1
ATOM 4557 C C . LEU A 1 576 ? -17.427 -13.510 57.983 1.00 62.91 576 LEU A C 1
ATOM 4559 O O . LEU A 1 576 ? -18.344 -14.213 58.397 1.00 62.91 576 LEU A O 1
ATOM 4563 N N . ASN A 1 577 ? -17.288 -12.233 58.338 1.00 57.62 577 ASN A N 1
ATOM 4564 C CA . ASN A 1 577 ? -18.287 -11.509 59.132 1.00 57.62 577 ASN A CA 1
ATOM 4565 C C . ASN A 1 577 ? -19.080 -10.509 58.280 1.00 57.62 577 ASN A C 1
ATOM 4567 O O . ASN A 1 577 ? -20.252 -10.274 58.548 1.00 57.62 577 ASN A O 1
ATOM 4571 N N . ALA A 1 578 ? -18.426 -9.892 57.294 1.00 58.09 578 ALA A N 1
ATOM 4572 C CA . ALA A 1 578 ? -19.028 -8.968 56.342 1.00 58.09 578 ALA A CA 1
ATOM 4573 C C . ALA A 1 578 ? -18.132 -8.860 55.104 1.00 58.09 578 ALA A C 1
ATOM 4575 O O . ALA A 1 578 ? -16.903 -8.811 55.227 1.00 58.09 578 ALA A O 1
ATOM 4576 N N . ILE A 1 579 ? -18.749 -8.763 53.930 1.00 60.06 579 ILE A N 1
ATOM 4577 C CA . ILE A 1 579 ? -18.063 -8.479 52.670 1.00 60.06 579 ILE A CA 1
ATOM 4578 C C . ILE A 1 579 ? -18.339 -7.020 52.340 1.00 60.06 579 ILE A C 1
ATOM 4580 O O . ILE A 1 579 ? -19.491 -6.630 52.174 1.00 60.06 579 ILE A O 1
ATOM 4584 N N . ARG A 1 580 ? -17.281 -6.209 52.267 1.00 59.28 580 ARG A N 1
ATOM 4585 C CA . ARG A 1 580 ? -17.364 -4.857 51.719 1.00 59.28 580 ARG A CA 1
ATOM 4586 C C . ARG A 1 580 ? -16.657 -4.863 50.379 1.00 59.28 580 ARG A C 1
ATOM 4588 O O . ARG A 1 580 ? -15.451 -5.080 50.342 1.00 59.28 580 ARG A O 1
ATOM 4595 N N . ILE A 1 581 ? -17.418 -4.594 49.329 1.00 62.91 581 ILE A N 1
ATOM 4596 C CA . ILE A 1 581 ? -16.903 -4.350 47.987 1.00 62.91 581 ILE A CA 1
ATOM 4597 C C . ILE A 1 581 ? -17.099 -2.871 47.731 1.00 62.91 581 ILE A C 1
ATOM 4599 O O . ILE A 1 581 ? -18.197 -2.352 47.919 1.00 62.91 581 ILE A O 1
ATOM 4603 N N . THR A 1 582 ? -16.012 -2.191 47.391 1.00 59.81 582 THR A N 1
ATOM 4604 C CA . THR A 1 582 ? -16.081 -0.819 46.896 1.00 59.81 582 THR A CA 1
ATOM 4605 C C . THR A 1 582 ? -15.637 -0.858 45.452 1.00 59.81 582 THR A C 1
ATOM 4607 O O . THR A 1 582 ? -14.494 -1.230 45.178 1.00 59.81 582 THR A O 1
ATOM 4610 N N . THR A 1 583 ? -16.558 -0.512 44.563 1.00 60.72 583 THR A N 1
ATOM 4611 C CA . THR A 1 583 ? -16.277 -0.270 43.156 1.00 60.72 583 THR A CA 1
ATOM 4612 C C . THR A 1 583 ? -16.027 1.209 42.934 1.00 60.72 583 THR A C 1
ATOM 4614 O O . THR A 1 583 ? -16.574 2.063 43.641 1.00 60.72 583 THR A O 1
ATOM 4617 N N . ILE A 1 584 ? -15.147 1.517 41.989 1.00 61.44 584 ILE A N 1
ATOM 4618 C CA . ILE A 1 584 ? -15.008 2.873 41.480 1.00 61.44 584 ILE A CA 1
ATOM 4619 C C . ILE A 1 584 ? -15.200 2.771 39.980 1.00 61.44 584 ILE A C 1
ATOM 4621 O O . ILE A 1 584 ? -14.320 2.240 39.303 1.00 61.44 584 ILE A O 1
ATOM 4625 N N . SER A 1 585 ? -16.319 3.291 39.478 1.00 59.16 585 SER A N 1
ATOM 4626 C CA . SER A 1 585 ? -16.549 3.410 38.040 1.00 59.16 585 SER A CA 1
ATOM 4627 C C . SER A 1 585 ? -15.522 4.363 37.435 1.00 59.16 585 SER A C 1
ATOM 4629 O O . SER A 1 585 ? -15.331 5.478 37.932 1.00 59.16 585 SER A O 1
ATOM 4631 N N . HIS A 1 586 ? -14.834 3.944 36.377 1.00 57.47 586 HIS A N 1
ATOM 4632 C CA . HIS A 1 586 ? -14.025 4.828 35.526 1.00 57.47 586 HIS A CA 1
ATOM 4633 C C . HIS A 1 586 ? -14.584 4.894 34.088 1.00 57.47 586 HIS A C 1
ATOM 4635 O O . HIS A 1 586 ? -13.912 5.402 33.188 1.00 57.47 586 HIS A O 1
ATOM 4641 N N . SER A 1 587 ? -15.800 4.384 33.844 1.00 53.53 587 SER A N 1
ATOM 4642 C CA . SER A 1 587 ? -16.372 4.231 32.498 1.00 53.53 587 SER A CA 1
ATOM 4643 C C . SER A 1 587 ? -17.902 4.311 32.466 1.00 53.53 587 SER A C 1
ATOM 4645 O O . SER A 1 587 ? -18.548 3.962 33.445 1.00 53.53 587 SER A O 1
ATOM 4647 N N . ASP A 1 588 ? -18.480 4.645 31.307 1.00 52.81 588 ASP A N 1
ATOM 4648 C CA . ASP A 1 588 ? -19.932 4.610 31.025 1.00 52.81 588 ASP A CA 1
ATOM 4649 C C . ASP A 1 588 ? -20.505 3.173 30.906 1.00 52.81 588 ASP A C 1
ATOM 4651 O O . ASP A 1 588 ? -21.407 2.922 30.109 1.00 52.81 588 ASP A O 1
ATOM 4655 N N . ILE A 1 589 ? -19.929 2.199 31.613 1.00 55.91 589 ILE A N 1
ATOM 4656 C CA . ILE A 1 589 ? -20.314 0.783 31.532 1.00 55.91 589 ILE A CA 1
ATOM 4657 C C . ILE A 1 589 ? -21.175 0.455 32.750 1.00 55.91 589 ILE A C 1
ATOM 4659 O O . ILE A 1 589 ? -20.816 0.837 33.864 1.00 55.91 589 ILE A O 1
ATOM 4663 N N . ASP A 1 590 ? -22.268 -0.276 32.531 1.00 60.06 590 ASP A N 1
ATOM 4664 C CA . ASP A 1 590 ? -23.101 -0.814 33.606 1.00 60.06 590 ASP A CA 1
ATOM 4665 C C . ASP A 1 590 ? -22.247 -1.678 34.556 1.00 60.06 590 ASP A C 1
ATOM 4667 O O . ASP A 1 590 ? -21.517 -2.592 34.137 1.00 60.06 590 ASP A O 1
ATOM 4671 N N . GLU A 1 591 ? -22.299 -1.358 35.850 1.00 66.94 591 GLU A N 1
ATOM 4672 C CA . GLU A 1 591 ? -21.585 -2.109 36.879 1.00 66.94 591 GLU A CA 1
ATOM 4673 C C . GLU A 1 591 ? -22.392 -3.348 37.268 1.00 66.94 591 GLU A C 1
ATOM 4675 O O . GLU A 1 591 ? -23.456 -3.255 37.879 1.00 66.94 591 GLU A O 1
ATOM 4680 N N . LEU A 1 592 ? -21.837 -4.518 36.958 1.00 69.31 592 LEU A N 1
ATOM 4681 C CA . LEU A 1 592 ? -22.355 -5.814 37.356 1.00 69.31 592 LEU A CA 1
ATOM 4682 C C . LEU A 1 592 ? -21.348 -6.476 38.290 1.00 69.31 592 LEU A C 1
ATOM 4684 O O . LEU A 1 592 ? -20.218 -6.775 37.890 1.00 69.31 592 LEU A O 1
ATOM 4688 N N . ILE A 1 593 ? -21.776 -6.742 39.524 1.00 70.25 593 ILE A N 1
ATOM 4689 C CA . ILE A 1 593 ? -21.003 -7.517 40.496 1.00 70.25 593 ILE A CA 1
ATOM 4690 C C . ILE A 1 593 ? -21.719 -8.840 40.736 1.00 70.25 593 ILE A C 1
ATOM 4692 O O . ILE A 1 593 ? -22.896 -8.874 41.100 1.00 70.25 593 ILE A O 1
ATOM 4696 N N . ILE A 1 594 ? -20.982 -9.932 40.564 1.00 68.44 594 ILE A N 1
ATOM 4697 C CA . ILE A 1 594 ? -21.448 -11.292 40.803 1.00 68.44 594 ILE A CA 1
ATOM 4698 C C . ILE A 1 594 ? -20.605 -11.891 41.925 1.00 68.44 594 ILE A C 1
ATOM 4700 O O . ILE A 1 594 ? -19.385 -12.013 41.798 1.00 68.44 594 ILE A O 1
ATOM 4704 N N . LEU A 1 595 ? -21.263 -12.304 43.011 1.00 72.25 595 LEU A N 1
ATOM 4705 C CA . LEU A 1 595 ? -20.629 -13.040 44.109 1.00 72.25 595 LEU A CA 1
ATOM 4706 C C . LEU A 1 595 ? -21.102 -14.481 44.096 1.00 72.25 595 LEU A C 1
ATOM 4708 O O . LEU A 1 595 ? -22.308 -14.732 44.140 1.00 72.25 595 LEU A O 1
ATOM 4712 N N . LYS A 1 596 ? -20.154 -15.417 44.067 1.00 67.25 596 LYS A N 1
ATOM 4713 C CA . LYS A 1 596 ? -20.433 -16.852 44.134 1.00 67.25 596 LYS A CA 1
ATOM 4714 C C . LYS A 1 596 ? -19.857 -17.447 45.407 1.00 67.25 596 LYS A C 1
ATOM 4716 O O . LYS A 1 596 ? -18.663 -17.317 45.687 1.00 67.25 596 LYS A O 1
ATOM 4721 N N . PHE A 1 597 ? -20.713 -18.137 46.151 1.00 70.06 597 PHE A N 1
ATOM 4722 C CA . PHE A 1 597 ? -20.371 -18.798 47.408 1.00 70.06 597 PHE A CA 1
ATOM 4723 C C . PHE A 1 597 ? -20.445 -20.315 47.253 1.00 70.06 597 PHE A C 1
ATOM 4725 O O . PHE A 1 597 ? -21.378 -20.829 46.642 1.00 70.06 597 PHE A O 1
ATOM 4732 N N . SER A 1 598 ? -19.512 -21.044 47.871 1.00 63.94 598 SER A N 1
ATOM 4733 C CA . SER A 1 598 ? -19.701 -22.481 48.110 1.00 63.94 598 SER A CA 1
ATOM 4734 C C . SER A 1 598 ? -20.761 -22.712 49.195 1.00 63.94 598 SER A C 1
ATOM 4736 O O . SER A 1 598 ? -20.746 -21.986 50.193 1.00 63.94 598 SER A O 1
ATOM 4738 N N . ASP A 1 599 ? -21.586 -23.758 49.074 1.00 59.78 599 ASP A N 1
ATOM 4739 C CA . ASP A 1 599 ? -22.664 -24.116 50.024 1.00 59.78 599 ASP A CA 1
ATOM 4740 C C . ASP A 1 599 ? -22.275 -24.049 51.517 1.00 59.78 599 ASP A C 1
ATOM 4742 O O . ASP A 1 599 ? -23.083 -23.683 52.372 1.00 59.78 599 ASP A O 1
ATOM 4746 N N . GLY A 1 600 ? -21.024 -24.384 51.856 1.00 60.62 600 GLY A N 1
ATOM 4747 C CA . GLY A 1 600 ? -20.533 -24.380 53.238 1.00 60.62 600 GLY A CA 1
ATOM 4748 C C . GLY A 1 600 ? -20.503 -22.994 53.895 1.00 60.62 600 GLY A C 1
ATOM 4749 O O . GLY A 1 600 ? -20.751 -22.891 55.096 1.00 60.62 600 GLY A O 1
ATOM 4750 N N . ILE A 1 601 ? -20.276 -21.931 53.117 1.00 63.84 601 ILE A N 1
ATOM 4751 C CA . ILE A 1 601 ? -20.093 -20.559 53.622 1.00 63.84 601 ILE A CA 1
ATOM 4752 C C . ILE A 1 601 ? -21.393 -20.009 54.223 1.00 63.84 601 ILE A C 1
ATOM 4754 O O . ILE A 1 601 ? -21.387 -19.370 55.274 1.00 63.84 601 ILE A O 1
ATOM 4758 N N . LEU A 1 602 ? -22.532 -20.293 53.592 1.00 56.66 602 LEU A N 1
ATOM 4759 C CA . LEU A 1 602 ? -23.829 -19.768 54.032 1.00 56.66 602 LEU A CA 1
ATOM 4760 C C . LEU A 1 602 ? -24.370 -20.471 55.264 1.00 56.66 602 LEU A C 1
ATOM 4762 O O . LEU A 1 602 ? -25.126 -19.877 56.023 1.00 56.66 602 LEU A O 1
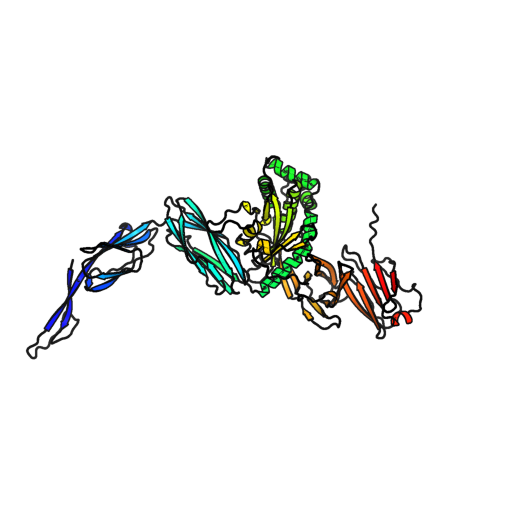ATOM 4766 N N . SER A 1 603 ? -23.950 -21.716 55.492 1.00 56.91 603 SER A N 1
ATOM 4767 C CA . SER A 1 603 ? -24.257 -22.419 56.736 1.00 56.91 603 SER A CA 1
ATOM 4768 C C . SER A 1 603 ? -23.534 -21.818 57.953 1.00 56.91 603 SER A C 1
ATOM 4770 O O . SER A 1 603 ? -23.986 -22.012 59.082 1.00 56.91 603 SER A O 1
ATOM 4772 N N . GLU A 1 604 ? -22.442 -21.072 57.728 1.00 55.62 604 GLU A N 1
ATOM 4773 C CA . GLU A 1 604 ? -21.669 -20.361 58.757 1.00 55.62 604 GLU A CA 1
ATOM 4774 C C . GLU A 1 604 ? -22.076 -18.885 58.924 1.00 55.62 604 GLU A C 1
ATOM 4776 O O . GLU A 1 604 ? -21.867 -18.315 59.999 1.00 55.62 604 GLU A O 1
ATOM 4781 N N . MET A 1 605 ? -22.679 -18.264 57.903 1.00 57.12 605 MET A N 1
ATOM 4782 C CA . MET A 1 605 ? -23.357 -16.973 58.039 1.00 57.12 605 MET A CA 1
ATOM 4783 C C . MET A 1 605 ? -24.650 -17.194 58.835 1.00 57.12 605 MET A C 1
ATOM 4785 O O . MET A 1 605 ? -25.511 -17.958 58.413 1.00 57.12 605 MET A O 1
ATOM 4789 N N . GLU A 1 606 ? -24.812 -16.558 59.998 1.00 50.22 606 GLU A N 1
ATOM 4790 C CA . GLU A 1 606 ? -26.043 -16.653 60.800 1.00 50.22 606 GLU A CA 1
ATOM 4791 C C . GLU A 1 606 ? -27.243 -16.028 60.047 1.00 50.22 606 GLU A C 1
ATOM 4793 O O . GLU 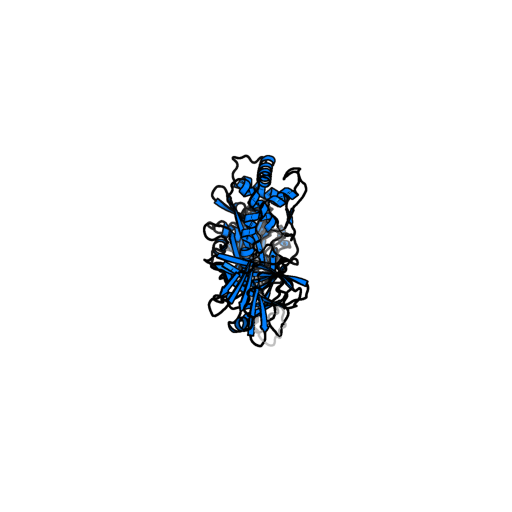A 1 606 ? -27.568 -14.868 60.246 1.00 50.22 606 GLU A O 1
ATOM 4798 N N . SER A 1 607 ? -27.845 -16.796 59.133 1.00 42.56 607 SER A N 1
ATOM 4799 C CA . SER A 1 607 ? -29.197 -16.789 58.540 1.00 42.56 607 SER A CA 1
ATOM 4800 C C . SER A 1 607 ? -30.042 -15.505 58.408 1.00 42.56 607 SER A C 1
ATOM 4802 O O . SER A 1 607 ? -31.254 -15.628 58.233 1.00 42.56 607 SER A O 1
ATOM 4804 N N . GLU A 1 608 ? -29.500 -14.291 58.449 1.00 49.09 608 GLU A N 1
ATOM 4805 C CA . GLU A 1 608 ? -30.249 -13.093 58.069 1.00 49.09 608 GLU A CA 1
ATOM 4806 C C . GLU A 1 608 ? -29.627 -12.406 56.851 1.00 49.09 608 GLU A C 1
ATOM 4808 O O . GLU A 1 608 ? -28.493 -11.920 56.869 1.00 49.09 608 GLU A O 1
ATOM 4813 N N . SER A 1 609 ? -30.439 -12.301 55.796 1.00 45.06 609 SER A N 1
ATOM 4814 C CA . SER A 1 609 ? -30.197 -11.544 54.562 1.00 45.06 609 SER A CA 1
ATOM 4815 C C . SER A 1 609 ? -29.924 -10.044 54.784 1.00 45.06 609 SER A C 1
ATOM 4817 O O . SER A 1 609 ? -29.678 -9.322 53.828 1.00 45.06 609 SER A O 1
ATOM 4819 N N . SER A 1 610 ? -29.956 -9.568 56.034 1.00 46.91 610 SER A N 1
ATOM 4820 C CA . SER A 1 610 ? -29.602 -8.219 56.494 1.00 46.91 610 SER A CA 1
ATOM 4821 C C . SER A 1 610 ? -28.085 -7.974 56.617 1.00 46.91 610 SER A C 1
ATOM 4823 O O . SER A 1 610 ? -27.676 -6.866 56.955 1.00 46.91 610 SER A O 1
ATOM 4825 N N . SER A 1 611 ? -27.245 -8.984 56.351 1.00 54.00 611 SER A N 1
ATOM 4826 C CA . SER A 1 611 ? -25.787 -8.936 56.583 1.00 54.00 611 SER A CA 1
ATOM 4827 C C . SER A 1 611 ? -24.939 -8.610 55.341 1.00 54.00 611 SER A C 1
ATOM 4829 O O . SER A 1 611 ? -23.715 -8.524 55.444 1.00 54.00 611 SER A O 1
ATOM 4831 N N . ILE A 1 612 ? -25.560 -8.448 54.168 1.00 57.47 612 ILE A N 1
ATOM 4832 C CA . ILE A 1 612 ? -24.882 -8.113 52.906 1.00 57.47 612 ILE A CA 1
ATOM 4833 C C . ILE A 1 612 ? -25.279 -6.686 52.534 1.00 57.47 612 ILE A C 1
ATOM 4835 O O . ILE A 1 612 ? -26.405 -6.439 52.116 1.00 57.47 612 ILE A O 1
ATOM 4839 N N . VAL A 1 613 ? -24.352 -5.749 52.731 1.00 55.00 613 VAL A N 1
ATOM 4840 C CA . VAL A 1 613 ? -24.521 -4.327 52.409 1.00 55.00 613 VAL A CA 1
ATOM 4841 C C . VAL A 1 613 ? -23.576 -4.005 51.264 1.00 55.00 613 VAL A C 1
ATOM 4843 O O . VAL A 1 613 ? -22.359 -4.138 51.408 1.00 55.00 613 VAL A O 1
ATOM 4846 N N . VAL A 1 614 ? -24.126 -3.587 50.130 1.00 56.03 614 VAL A N 1
ATOM 4847 C CA . VAL A 1 614 ? -23.348 -3.261 48.934 1.00 56.03 614 VAL A CA 1
ATOM 4848 C C . VAL A 1 614 ? -23.319 -1.759 48.770 1.00 56.03 614 VAL A C 1
ATOM 4850 O O . VAL A 1 614 ? -24.371 -1.138 48.818 1.00 56.03 614 VAL A O 1
ATOM 4853 N N . ILE A 1 615 ? -22.132 -1.172 48.609 1.00 55.84 615 ILE A N 1
ATOM 4854 C CA . ILE A 1 615 ? -21.966 0.278 48.485 1.00 55.84 615 ILE A CA 1
ATOM 4855 C C . ILE A 1 615 ? -21.247 0.590 47.170 1.00 55.84 615 ILE A C 1
ATOM 4857 O O . ILE A 1 615 ? -20.034 0.405 47.084 1.00 55.84 615 ILE A O 1
ATOM 4861 N N . ILE A 1 616 ? -21.975 1.109 46.181 1.00 55.62 616 ILE A N 1
ATOM 4862 C CA . ILE A 1 616 ? -21.444 1.548 44.883 1.00 55.62 616 ILE A CA 1
ATOM 4863 C C . ILE A 1 616 ? -21.325 3.071 44.899 1.00 55.62 616 ILE A C 1
ATOM 4865 O O . ILE A 1 616 ? -22.275 3.768 45.254 1.00 55.62 616 ILE A O 1
ATOM 4869 N N . ASN A 1 617 ? -20.142 3.614 44.587 1.00 52.41 617 ASN A N 1
ATOM 4870 C CA . ASN A 1 617 ? -19.890 5.065 44.571 1.00 52.41 617 ASN A CA 1
ATOM 4871 C C . ASN A 1 617 ? -20.341 5.810 45.857 1.00 52.41 617 ASN A C 1
ATOM 4873 O O . ASN A 1 617 ? -20.684 6.993 45.835 1.00 52.41 617 ASN A O 1
ATOM 4877 N N . GLY A 1 618 ? -20.337 5.121 47.005 1.00 54.94 618 GLY A N 1
ATOM 4878 C CA . GLY A 1 618 ? -20.769 5.662 48.300 1.00 54.94 618 GLY A CA 1
ATOM 4879 C C . GLY A 1 618 ? -22.271 5.554 48.609 1.00 54.94 618 GLY A C 1
ATOM 4880 O O . GLY A 1 618 ? -22.688 6.045 49.659 1.00 54.94 618 GLY A O 1
ATOM 4881 N N . ILE A 1 619 ? -23.069 4.910 47.751 1.00 57.72 619 ILE A N 1
ATOM 4882 C CA . ILE A 1 619 ? -24.519 4.699 47.899 1.00 57.72 619 ILE A CA 1
ATOM 4883 C C . ILE A 1 619 ? -24.804 3.208 48.115 1.00 57.72 619 ILE A C 1
ATOM 4885 O O . ILE A 1 619 ? -24.190 2.368 47.472 1.00 57.72 619 ILE A O 1
ATOM 4889 N N . GLU A 1 620 ? -25.724 2.875 49.024 1.00 63.75 620 GLU A N 1
ATOM 4890 C CA . GLU A 1 620 ? -26.145 1.487 49.252 1.00 63.75 620 GLU A CA 1
ATOM 4891 C C . GLU A 1 620 ? -27.034 0.980 48.098 1.00 63.75 620 GLU A C 1
ATOM 4893 O O . GLU A 1 620 ? -28.079 1.576 47.823 1.00 63.75 620 GLU A O 1
ATOM 4898 N N . SER A 1 621 ? -26.623 -0.103 47.435 1.00 63.84 621 SER A N 1
ATOM 4899 C CA . SER A 1 621 ? -27.296 -0.687 46.263 1.00 63.84 621 SER A CA 1
ATOM 4900 C C . SER A 1 621 ? -28.142 -1.905 46.638 1.00 63.84 621 SER A C 1
ATOM 4902 O O . SER A 1 621 ? -27.827 -2.635 47.580 1.00 63.84 621 SER A O 1
ATOM 4904 N N . GLN A 1 622 ? -29.233 -2.134 45.897 1.00 65.12 622 GLN A N 1
ATOM 4905 C CA . GLN A 1 622 ? -30.070 -3.321 46.089 1.00 65.12 622 GLN A CA 1
ATOM 4906 C C . GLN A 1 622 ? -29.375 -4.587 45.588 1.00 65.12 622 GLN A C 1
ATOM 4908 O O . GLN A 1 622 ? -28.523 -4.545 44.705 1.00 65.12 622 GLN A O 1
ATOM 4913 N N . VAL A 1 623 ? -29.753 -5.716 46.185 1.00 65.62 623 VAL A N 1
ATOM 4914 C CA . VAL A 1 623 ? -29.083 -7.000 46.011 1.00 65.62 623 VAL A CA 1
ATOM 4915 C C . VAL A 1 623 ? -30.119 -8.068 45.679 1.00 65.62 623 VAL A C 1
ATOM 4917 O O . VAL A 1 623 ? -31.077 -8.250 46.433 1.00 65.62 623 VAL A O 1
ATOM 4920 N N . GLU A 1 624 ? -29.920 -8.791 44.580 1.00 65.06 624 GLU A N 1
ATOM 4921 C CA . GLU A 1 624 ? -30.702 -9.979 44.237 1.00 65.06 624 GLU A CA 1
ATOM 4922 C C . GLU A 1 624 ? -29.931 -11.245 44.632 1.00 65.06 624 GLU A C 1
ATOM 4924 O O . GLU A 1 624 ? -28.732 -11.355 44.387 1.00 65.06 624 GLU A O 1
ATOM 4929 N N . ILE A 1 625 ? -30.615 -12.207 45.260 1.00 63.62 625 ILE A N 1
ATOM 4930 C CA . ILE A 1 625 ? -30.023 -13.474 45.706 1.00 63.62 625 ILE A CA 1
ATOM 4931 C C . ILE A 1 625 ? -30.708 -14.627 44.971 1.00 63.62 625 ILE A C 1
ATOM 4933 O O . ILE A 1 625 ? -31.922 -14.806 45.086 1.00 63.62 625 ILE A O 1
ATOM 4937 N N . ILE A 1 626 ? -29.914 -15.430 44.267 1.00 63.56 626 ILE A N 1
ATOM 4938 C CA . ILE A 1 626 ? -30.335 -16.630 43.542 1.00 63.56 626 ILE A CA 1
ATOM 4939 C C . ILE A 1 626 ? -29.641 -17.838 44.180 1.00 63.56 626 ILE A C 1
ATOM 4941 O O . ILE A 1 626 ? -28.419 -17.869 44.265 1.00 63.56 626 ILE A O 1
ATOM 4945 N N . ASP A 1 627 ? -30.409 -18.833 44.620 1.00 61.72 627 ASP A N 1
ATOM 4946 C CA . ASP A 1 627 ? -29.905 -20.081 45.213 1.00 61.72 627 ASP A CA 1
ATOM 4947 C C . ASP A 1 627 ? -30.351 -21.269 44.350 1.00 61.72 627 ASP A C 1
ATOM 4949 O O . ASP A 1 627 ? -31.553 -21.512 44.197 1.00 61.72 627 ASP A O 1
ATOM 4953 N N . ASP A 1 628 ? -29.392 -21.982 43.750 1.00 54.19 628 ASP A N 1
ATOM 4954 C CA . ASP A 1 628 ? -29.647 -23.163 42.916 1.00 54.19 628 ASP A CA 1
ATOM 4955 C C . ASP A 1 628 ? -29.448 -24.505 43.656 1.00 54.19 628 ASP A C 1
ATOM 4957 O O . ASP A 1 628 ? -29.632 -25.576 43.067 1.00 54.19 628 ASP A O 1
ATOM 4961 N N . GLY A 1 629 ? -29.136 -24.459 44.957 1.00 46.97 629 GLY A N 1
ATOM 4962 C CA . GLY A 1 629 ? -28.888 -25.617 45.817 1.00 46.97 629 GLY A CA 1
ATOM 4963 C C . GLY A 1 629 ? -27.463 -26.179 45.768 1.00 46.97 629 GLY A C 1
ATOM 4964 O O . GLY A 1 629 ? -27.231 -27.225 46.380 1.00 46.97 629 GLY A O 1
ATOM 4965 N N . VAL A 1 630 ? -26.551 -25.535 45.029 1.00 49.44 630 VAL A N 1
ATOM 4966 C CA . VAL A 1 630 ? -25.110 -25.860 44.955 1.00 49.44 630 VAL A CA 1
ATOM 4967 C C . VAL A 1 630 ? -24.230 -24.601 45.045 1.00 49.44 630 VAL A C 1
ATOM 4969 O O . VAL A 1 630 ? -23.093 -24.644 45.528 1.00 49.44 630 VAL A O 1
ATOM 4972 N N . VAL A 1 631 ? -24.726 -23.478 44.523 1.00 49.97 631 VAL A N 1
ATOM 4973 C CA . VAL A 1 631 ? -24.077 -22.169 44.520 1.00 49.97 631 VAL A CA 1
ATOM 4974 C C . VAL A 1 631 ? -25.138 -21.105 44.778 1.00 49.97 631 VAL A C 1
ATOM 4976 O O . VAL A 1 631 ? -26.153 -21.027 44.086 1.00 49.97 631 VAL A O 1
ATOM 4979 N N . ILE A 1 632 ? -24.869 -20.215 45.732 1.00 53.69 632 ILE A N 1
ATOM 4980 C CA . ILE A 1 632 ? -25.636 -18.971 45.846 1.00 53.69 632 ILE A CA 1
ATOM 4981 C C . ILE A 1 632 ? -24.932 -17.898 45.034 1.00 53.69 632 ILE A C 1
ATOM 4983 O O . ILE A 1 632 ? -23.735 -17.655 45.204 1.00 53.69 632 ILE A O 1
ATOM 4987 N N . THR A 1 633 ? -25.701 -17.265 44.158 1.00 54.72 633 THR A N 1
ATOM 4988 C CA . THR A 1 633 ? -25.281 -16.150 43.321 1.00 54.72 633 THR A CA 1
ATOM 4989 C C . THR A 1 633 ? -25.949 -14.884 43.820 1.00 54.72 633 THR A C 1
ATOM 4991 O O . THR A 1 633 ? -27.173 -14.814 43.917 1.00 54.72 633 THR A O 1
ATOM 4994 N N . ILE A 1 634 ? -25.139 -13.880 44.130 1.00 64.69 634 ILE A N 1
ATOM 4995 C CA . ILE A 1 634 ? -25.624 -12.542 44.443 1.00 64.69 634 ILE A CA 1
ATOM 4996 C C . ILE A 1 634 ? -25.355 -11.640 43.249 1.00 64.69 634 ILE A C 1
ATOM 4998 O O . ILE A 1 634 ? -24.200 -11.516 42.839 1.00 64.69 634 ILE A O 1
ATOM 5002 N N . ILE A 1 635 ? -26.412 -11.031 42.718 1.00 59.25 635 ILE A N 1
ATOM 5003 C CA . ILE A 1 635 ? -26.352 -10.088 41.604 1.00 59.25 635 ILE A CA 1
ATOM 5004 C C . ILE A 1 635 ? -26.598 -8.686 42.147 1.00 59.25 635 ILE A C 1
ATOM 5006 O O . ILE A 1 635 ? -27.571 -8.435 42.864 1.00 59.25 635 ILE A O 1
ATOM 5010 N N . ILE A 1 636 ? -25.689 -7.782 41.805 1.00 65.88 636 ILE A N 1
ATOM 5011 C CA . ILE A 1 636 ? -25.789 -6.362 42.112 1.00 65.88 636 ILE A CA 1
ATOM 5012 C C . ILE A 1 636 ? -25.651 -5.637 40.782 1.00 65.88 636 ILE A C 1
ATOM 5014 O O . ILE A 1 636 ? -24.612 -5.749 40.131 1.00 65.88 636 ILE A O 1
ATOM 5018 N N . ASP A 1 637 ? -26.704 -4.924 40.408 1.00 60.06 637 ASP A N 1
ATOM 5019 C CA . ASP A 1 637 ? -26.796 -4.186 39.156 1.00 60.06 637 ASP A CA 1
ATOM 5020 C C . ASP A 1 637 ? -27.007 -2.703 39.488 1.00 60.06 637 ASP A C 1
ATOM 5022 O O . ASP A 1 637 ? -28.012 -2.342 40.115 1.00 60.06 637 ASP A O 1
ATOM 5026 N N . ASP A 1 638 ? -26.045 -1.849 39.132 1.00 59.91 638 ASP A N 1
ATOM 5027 C CA . ASP A 1 638 ? -26.243 -0.396 39.144 1.00 59.91 638 ASP A CA 1
ATOM 5028 C C . ASP A 1 638 ? -26.797 0.027 37.785 1.00 59.91 638 ASP A C 1
ATOM 5030 O O . ASP A 1 638 ? -26.118 0.656 36.974 1.00 59.91 638 ASP A O 1
ATOM 5034 N N . LEU A 1 639 ? -28.060 -0.330 37.534 1.00 47.28 639 LEU A N 1
ATOM 5035 C CA . LEU A 1 639 ? -28.831 0.307 36.478 1.00 47.28 639 LEU A CA 1
ATOM 5036 C C . LEU A 1 639 ? -28.903 1.788 36.837 1.00 47.28 639 LEU A C 1
ATOM 5038 O O . LEU A 1 639 ? -29.746 2.201 37.645 1.00 47.28 639 LEU A O 1
ATOM 5042 N N . GLN A 1 640 ? -28.049 2.603 36.216 1.00 43.03 640 GLN A N 1
ATOM 5043 C CA . GLN A 1 640 ? -28.295 4.030 36.139 1.00 43.03 640 GLN A CA 1
ATOM 5044 C C . GLN A 1 640 ? -29.658 4.197 35.472 1.00 43.03 640 GLN A C 1
ATOM 5046 O O . GLN A 1 640 ? -29.791 4.199 34.250 1.00 43.03 640 GLN A O 1
ATOM 5051 N N . ASN A 1 641 ? -30.705 4.333 36.287 1.00 32.06 641 ASN A N 1
ATOM 5052 C CA . ASN A 1 641 ? -31.965 4.878 35.835 1.00 32.06 641 ASN A CA 1
ATOM 5053 C C . ASN A 1 641 ? -31.615 6.225 35.205 1.00 32.06 641 ASN A C 1
ATOM 5055 O O . ASN A 1 641 ? -31.335 7.196 35.915 1.00 32.06 641 ASN A O 1
ATOM 5059 N N . GLN A 1 642 ? -31.650 6.277 33.872 1.00 34.84 642 GLN A N 1
ATOM 5060 C CA . GLN A 1 642 ? -31.916 7.499 33.140 1.00 34.84 642 GLN A CA 1
ATOM 5061 C C . GLN A 1 642 ? -33.266 8.016 33.640 1.00 34.84 642 GLN A C 1
ATOM 5063 O O . GLN A 1 642 ? -34.323 7.747 33.078 1.00 34.84 642 GLN A O 1
ATOM 5068 N N . ASN A 1 643 ? -33.238 8.744 34.753 1.00 28.97 643 ASN A N 1
ATOM 5069 C CA . ASN A 1 643 ? -34.291 9.677 35.079 1.00 28.97 643 ASN A CA 1
ATOM 5070 C C . ASN A 1 643 ? -34.131 10.828 34.092 1.00 28.97 643 ASN A C 1
ATOM 5072 O O . ASN A 1 643 ? -33.418 11.796 34.352 1.00 28.97 643 ASN A O 1
ATOM 5076 N N . GLU A 1 644 ? -34.785 10.667 32.942 1.00 32.44 644 GLU A N 1
ATOM 5077 C CA . GLU A 1 644 ? -35.219 11.767 32.099 1.00 32.44 644 GLU A CA 1
ATOM 5078 C C . GLU A 1 644 ? -35.827 12.865 32.987 1.00 32.44 644 GLU A C 1
ATOM 5080 O O . GLU A 1 644 ? -36.806 12.647 33.708 1.00 32.44 644 GLU A O 1
ATOM 5085 N N . ASN A 1 645 ? -35.223 14.048 32.926 1.00 28.55 645 ASN A N 1
ATOM 5086 C CA . ASN A 1 645 ? -35.887 15.331 33.117 1.00 28.55 645 ASN A CA 1
ATOM 5087 C C . ASN A 1 645 ? -35.294 16.340 32.143 1.00 28.55 645 ASN A C 1
ATOM 5089 O O . ASN A 1 645 ? -34.050 16.487 32.147 1.00 28.55 645 ASN A O 1
#

Secondary structure (DSSP, 8-state):
-EEEEEEEEEES--BS-SS-----SS---EEEEEEEEEEEEEEEESGGGGGG--B---SEEETT-EEEE-B-SEETTEEEEEEEEE-SS-EEEE--SSEEEE-SS-EEEEEEEEEPP-EEEEEEE--SEEETT-EEEEEEEEEE-SSS-EEEEEEEEES-TTEEEE-SEEEEEE-TT-EEEEEEEEEE-S-EEEEEEEEEES---S--EEEEEEEEE-HHHHHHHHHHHHHHHHHHHHHHHHHT---HHHHHHHHHHHHHTT--TTS-HHHHHHHHHHHHHHHEEE--PPP--HHHHHHHT-TT-TTT----EEE-HHHHHHHHHHHHHTTT-EEEEEEEEEEEESSSSS--EEEEEEEEEEETTEEEEEETTTTEEGGGSPPPTTSPS---HHHHHHT-GGGT-EEEEEEE--SS-SEEE-HHHHHSS--S-----EEEEESS-EEEEEETTS-EEEEPEEEEEEE--SS--TT-PEEEEEEEPPTT--GGGEEEEEE--TT-EEEEEEEEEETTEEEEEEEEEE-SS-SEEEEEEEEETTEEEEEEEEEEEETTEEEEEEESSS-EE----SS-S----EE---SSS-EEEEEEEEHHHHHHS-S-GGG--EEETTEEEP-EEEE-SSEEEEEEEE-------

pLDDT: mean 85.58, std 13.71, range [28.55, 98.62]

Radius of gyration: 38.68 Å; chains: 1; bounding box: 114×58×114 Å

Foldseek 3Di:
DKDWDFQFKDFQDTGRDPDDDDDPPDDTDIDGDIFMKAFEAEAEPPRVCVVVKDWDDDGIGTAFDKDWTAMDQDDQQKGFQWKWKDFPPDTDIGRDGTDIDGHHYYIYIYTYIDGFFAKAFPDWFFAQEFEAQAKAKIKTKIWGAAQAKDKKKKAKDWPWPQKDKPDRIDIDIDHHGDIAIAIIMIHGHAWDKTKIKIAIDRHSYPNGIDMHIYTYHYPVLLQVLQLVQLQVCQVCQVVLVVLLAADPQLLQQLVVQCVVVVNDPPHWLVVSLLSQLVLLLQQEDEDDDDAGRLVVVQCVQDDPGNRPRPHHHYYFQSNSASNSSNSSVSSVKDKKKKKFWFSHALDRVDRATEIHIWMFIQTPNRTWIGRSQVSDTLVPDDDGPPDDPDQHNLCSVQNRRHRSGTLWMWIADPPPAGTDTPRCSNRVHDHPDDDDKKKKKFWDKKKWKAFLVRHTDDIFDWHWYDYHTPPDDSPPTGIMGMDTDDHPPDQQGMKIKIAADAFIKMKIKIWDQQPNYIHIEIAIAGRHPHRMWIWGWADDPSDIYIWTWDWADEPNFIKIKTKSARDWDFDRDNDPQATETEGDHPDPDKIKIKIKGAPVNVVVHPPDPVRYFYAYPNRTFDWDWDDPPGIIIIITTPPPPPPDD

Sequence (645 aa):
KSRYRFDKWSGAIESNDRNIELLVDGPKLIYADYILQYKITKIIEPSFIADIITTFNEQWIDSGTELLLETTKKADEYGFMQWIITGSSFDITRTTNPTTITVNEPLTIKIQYDLLPMVNIESVRMPDNGFEGEGSQIWVELLNTELRGGYVIIKTSTSINGLIIGPDQQEIYLAPGESKLFAITMNYTKAGSGSIDITLEKTGSQDNKFKKEFKIFTLNDKREITNIGIALSSKYLQQIDQWMIPNEKVKICSSEILEQSRVGEDESELQKAKVILQFVSNKIQISTDVPMSASMMIEDFGIIGCINTEEKINGDSRTYQILMGSLLRSIDVEVRPVIGVMGTSGDNNQASALINTWIEAKLDEQWVVIDPINNVIETEIVRPINVEEGKSYRQRYSDIPENGGILAAMIYDCITICNVDVSDEYRGTESPAKLGSILFVDGDVEIEVRDSNGNFIANGTLSNYKWFDKDVPLNSNRQIKLILLSEGVDLEYIIMRINGELGKEFEINGMRVINFEPQTKSIKSALISKTSSDFKLVALGEDFIIAEFDLLEFNNQQIEILSTSSVVEHLEQNRLNAIRITTISHSDIDELIILKFSDGILSEMESESSSIVVIINGIESQVEIIDDGVVITIIIDDLQNQNEN